Protein AF-0000000072568821 (afdb_homodimer)

pLDDT: mean 95.06, std 7.06, range [35.06, 99.0]

Radius of gyration: 23.26 Å; Cα contacts (8 Å, |Δi|>4): 1554; chains: 2; bounding box: 62×63×54 Å

Nearest PDB structures (foldseek):
  4juq-assembly1_A  TM=9.859E-01  e=2.394E-36  Pseudomonas aeruginosa PAO1
  3mr1-assembly2_B  TM=9.829E-01  e=2.114E-35  Rickettsia prowazekii
  4a6v-assembly1_A  TM=9.716E-01  e=4.612E-33  Escherichia coli BL21(DE3)
  1o0x-assembly1_A  TM=9.814E-01  e=4.312E-31  Thermotoga maritima
  6j0a-assembly1_P  TM=9.597E-01  e=1.072E-31  Escherichia coli K-12

Organism: NCBI:txid632245

Sequence (578 aa):
MSFDRNAKCWCGSGKKYKKCHLEFDEKIESHKIKGDIVPDRSIIKSPSDIEGIKKSAAVNNAVLDLVASKIKAGMSTAEIDKIVYDYTVSQGAIPAPLDFCGFPKSVCTSINDEVCHGIPDENVILKDGDIVNVDVSTILDGYYSDASRMFMIGEVSKEAEKLVTVARECMIKGIEAIKPWGYLGDIGAACGDHAHKNGYSVVRLLGGHGVGNEFHEEPFVPHVGKAGTGMLLVPGMVLTVEPMVNEGTYEVYEDADNGWTISTDDGKLSAQWEHTILITEDGVEILAYMSFDRNAKCWCGSGKKYKKCHLEFDEKIESHKIKGDIVPDRSIIKSPSDIEGIKKSAAVNNAVLDLVASKIKAGMSTAEIDKIVYDYTVSQGAIPAPLDFCGFPKSVCTSINDEVCHGIPDENVILKDGDIVNVDVSTILDGYYSDASRMFMIGEVSKEAEKLVTVARECMIKGIEAIKPWGYLGDIGAACGDHAHKNGYSVVRLLGGHGVGNEFHEEPFVPHVGKAGTGMLLVPGMVLTVEPMVNEGTYEVYEDADNGWTISTDDGKLSAQWEHTILITEDGVEILAY

Foldseek 3Di:
DPPPQQDQDPLPPRHRNVPPCVVVVVVQVVCVVVPFAADDPVQFHHPVLVVQQLVQQVLQQVLVVVCVVDDAFFDFLVVNQVSSQVSLVVVVKAQPQPCPVYQPTSWWKAKFQWQTQHHTDRPHTHHQQIKIKIKTWIGDPQWIFIWIAIDHHHDHDPLQVVQRVLQVVLLVQLQQQDAAQFALQSSLCRSQVSLVVVPKGWAFVAFKAWGINDRGHDDGRGNHGDGRHHYGHHARGKMKGKIKIWNDYNDWDADPVVRGTIGHPVSGGIYITMWIWGHHPGGIDTSHD/DPPPQQDQDPLPPRHRNVVPCVVVVVVQVVCVVVPFAADDPVQFHHPVLVVQQLVQQVLQQVLVVVCQVDDAFFDFLVVNQVSSQVSLVVSVKAQPQPCPVYQPTSWWKAKFQWQTQHHTDRPHTHHQQIKIKIKTWIGDPQWIFIWIAIDHHHDHDPLVVVQRVLQVVLLVQLQQQDAAQFALQSSLCRSQVSLVVVPKGWAFVAFKAWGINDRHHDDGRGNHGDGRHHYGHHARGKMKGKIKIWNDYNDWDADPVVRGTIGHPVSGGIYITMWIWGHHNGGIDTSHD

Structure (mmCIF, N/CA/C/O backbone):
data_AF-0000000072568821-model_v1
#
loop_
_entity.id
_entity.type
_entity.pdbx_description
1 polymer 'Methionine aminopeptidase'
#
loop_
_atom_site.group_PDB
_atom_site.id
_atom_site.type_symbol
_atom_site.label_atom_id
_atom_site.label_alt_id
_atom_site.label_comp_id
_atom_site.label_asym_id
_atom_site.label_entity_id
_atom_site.label_seq_id
_atom_site.pdbx_PDB_ins_code
_atom_site.Cartn_x
_atom_site.Cartn_y
_atom_site.Cartn_z
_atom_site.occupancy
_atom_site.B_iso_or_equiv
_atom_site.auth_seq_id
_atom_site.auth_comp_id
_atom_site.auth_asym_id
_atom_site.auth_atom_id
_atom_site.pdbx_PDB_model_num
ATOM 1 N N . MET A 1 1 ? -14.234 6.605 22.562 1 35.06 1 MET A N 1
ATOM 2 C CA . MET A 1 1 ? -15.594 6.227 22.219 1 35.06 1 MET A CA 1
ATOM 3 C C . MET A 1 1 ? -16.125 5.152 23.156 1 35.06 1 MET A C 1
ATOM 5 O O . MET A 1 1 ? -15.508 4.094 23.312 1 35.06 1 MET A O 1
ATOM 9 N N . SER A 1 2 ? -16.766 5.641 24.062 1 45.72 2 SER A N 1
ATOM 10 C CA . SER A 1 2 ? -17.453 4.781 25.016 1 45.72 2 SER A CA 1
ATOM 11 C C . SER A 1 2 ? -18.219 3.672 24.312 1 45.72 2 SER A C 1
ATOM 13 O O . SER A 1 2 ? -19.219 3.934 23.641 1 45.72 2 SER A O 1
ATOM 15 N N . PHE A 1 3 ? -17.516 2.738 23.656 1 59.88 3 PHE A N 1
ATOM 16 C CA . PHE A 1 3 ? -18.234 1.667 22.984 1 59.88 3 PHE A CA 1
ATOM 17 C C . PHE A 1 3 ? -19.156 0.94 23.969 1 59.88 3 PHE A C 1
ATOM 19 O O . PHE A 1 3 ? -18.812 0.773 25.141 1 59.88 3 PHE A O 1
ATOM 26 N N . ASP A 1 4 ? -20.453 1.034 23.672 1 77.81 4 ASP A N 1
ATOM 27 C CA . ASP A 1 4 ? -21.406 0.167 24.344 1 77.81 4 ASP A CA 1
ATOM 28 C C . ASP A 1 4 ? -20.906 -1.272 24.391 1 77.81 4 ASP A C 1
ATOM 30 O O . ASP A 1 4 ? -20.891 -1.974 23.391 1 77.81 4 ASP A O 1
ATOM 34 N N . ARG A 1 5 ? -20.359 -1.721 25.562 1 84.06 5 ARG A N 1
ATOM 35 C CA . ARG A 1 5 ? -19.734 -3.027 25.781 1 84.06 5 ARG A CA 1
ATOM 36 C C . ARG A 1 5 ? -20.703 -4.152 25.422 1 84.06 5 ARG A C 1
ATOM 38 O O . ARG A 1 5 ? -20.297 -5.285 25.172 1 84.06 5 ARG A O 1
ATOM 45 N N . ASN A 1 6 ? -22.062 -3.701 25.422 1 84.69 6 ASN A N 1
ATOM 46 C CA . ASN A 1 6 ? -23.062 -4.73 25.141 1 84.69 6 ASN A CA 1
ATOM 47 C C . ASN A 1 6 ? -23.484 -4.715 23.672 1 84.69 6 ASN A C 1
ATOM 49 O O . ASN A 1 6 ? -24.203 -5.602 23.234 1 84.69 6 ASN A O 1
ATOM 53 N N . ALA A 1 7 ? -22.922 -3.941 23.047 1 85.44 7 ALA A N 1
ATOM 54 C CA . ALA A 1 7 ? -23.219 -3.875 21.625 1 85.44 7 ALA A CA 1
ATOM 55 C C . ALA A 1 7 ? -22.469 -4.965 20.859 1 85.44 7 ALA A C 1
ATOM 57 O O . ALA A 1 7 ? -21.547 -5.59 21.391 1 85.44 7 ALA A O 1
ATOM 58 N N . LYS A 1 8 ? -23.016 -5.16 19.609 1 85.38 8 LYS A N 1
ATOM 59 C CA . LYS A 1 8 ? -22.328 -6.098 18.719 1 85.38 8 LYS A CA 1
ATOM 60 C C . LYS A 1 8 ? -20.906 -5.617 18.406 1 85.38 8 LYS A C 1
ATOM 62 O O . LYS A 1 8 ? -20.688 -4.422 18.219 1 85.38 8 LYS A O 1
ATOM 67 N N . CYS A 1 9 ? -20.031 -6.547 18.375 1 86.81 9 CYS A N 1
ATOM 68 C CA . CYS A 1 9 ? -18.641 -6.234 18.141 1 86.81 9 CYS A CA 1
ATOM 69 C C . CYS A 1 9 ? -18.422 -5.68 16.734 1 86.81 9 CYS A C 1
ATOM 71 O O . CYS A 1 9 ? -19.109 -6.078 15.797 1 86.81 9 CYS A O 1
ATOM 73 N N . TRP A 1 10 ? -17.484 -4.867 16.578 1 75.12 10 TRP A N 1
ATOM 74 C CA . TRP A 1 10 ? -17.203 -4.207 15.305 1 75.12 10 TRP A CA 1
ATOM 75 C C . TRP A 1 10 ? -16.688 -5.203 14.273 1 75.12 10 TRP A C 1
ATOM 77 O O . TRP A 1 10 ? -16.688 -4.926 13.07 1 75.12 10 TRP A O 1
ATOM 87 N N . CYS A 1 11 ? -16.297 -6.453 14.719 1 78.5 11 CYS A N 1
ATOM 88 C CA . CYS A 1 11 ? -15.641 -7.414 13.828 1 78.5 11 CYS A CA 1
ATOM 89 C C . CYS A 1 11 ? -16.672 -8.164 12.992 1 78.5 11 CYS A C 1
ATOM 91 O O . CYS A 1 11 ? -16.312 -8.922 12.094 1 78.5 11 CYS A O 1
ATOM 93 N N . GLY A 1 12 ? -17.828 -8.102 13.273 1 76.94 12 GLY A N 1
ATOM 94 C CA . GLY A 1 12 ? -18.875 -8.742 12.5 1 76.94 12 GLY A CA 1
ATOM 95 C C . GLY A 1 12 ? -19.141 -10.172 12.938 1 76.94 12 GLY A C 1
ATOM 96 O O . GLY A 1 12 ? -19.859 -10.914 12.258 1 76.94 12 GLY A O 1
ATOM 97 N N . SER A 1 13 ? -18.656 -10.617 13.969 1 79.31 13 SER A N 1
ATOM 98 C CA . SER A 1 13 ? -18.828 -11.984 14.438 1 79.31 13 SER A CA 1
ATOM 99 C C . SER A 1 13 ? -20.234 -12.211 14.977 1 79.31 13 SER A C 1
ATOM 101 O O . SER A 1 13 ? -20.672 -13.352 15.148 1 79.31 13 SER A O 1
ATOM 103 N N . GLY A 1 14 ? -20.828 -11.047 15.352 1 80.94 14 GLY A N 1
ATOM 104 C CA . GLY A 1 14 ? -22.141 -11.156 15.977 1 80.94 14 GLY A CA 1
ATOM 105 C C . GLY A 1 14 ? -22.062 -11.273 17.484 1 80.94 14 GLY A C 1
ATOM 106 O O . GLY A 1 14 ? -23.094 -11.172 18.172 1 80.94 14 GLY A O 1
ATOM 107 N N . LYS A 1 15 ? -21.016 -11.336 18.031 1 88.75 15 LYS A N 1
ATOM 108 C CA . LYS A 1 15 ? -20.844 -11.383 19.484 1 88.75 15 LYS A CA 1
ATOM 109 C C . LYS A 1 15 ? -20.859 -9.977 20.078 1 88.75 15 LYS A C 1
ATOM 111 O O . LYS A 1 15 ? -20.656 -8.992 19.375 1 88.75 15 LYS A O 1
ATOM 116 N N . LYS A 1 16 ? -21.219 -10.023 21.5 1 88.88 16 LYS A N 1
ATOM 117 C CA . LYS A 1 16 ? -21.141 -8.75 22.219 1 88.88 16 LYS A CA 1
ATOM 118 C C . LYS A 1 16 ? -19.703 -8.242 22.297 1 88.88 16 LYS A C 1
ATOM 120 O O . LYS A 1 16 ? -18.781 -9.031 22.484 1 88.88 16 LYS A O 1
ATOM 125 N N . TYR A 1 17 ? -19.531 -7.031 22.172 1 90.44 17 TYR A N 1
ATOM 126 C CA . TYR A 1 17 ? -18.219 -6.375 22.188 1 90.44 17 TYR A CA 1
ATOM 127 C C . TYR A 1 17 ? -17.422 -6.773 23.422 1 90.44 17 TYR A C 1
ATOM 129 O O . TYR A 1 17 ? -16.25 -7.121 23.312 1 90.44 17 TYR A O 1
ATOM 137 N N . LYS A 1 18 ? -18 -6.832 24.547 1 90.62 18 LYS A N 1
ATOM 138 C CA . LYS A 1 18 ? -17.328 -7.109 25.812 1 90.62 18 LYS A CA 1
ATOM 139 C C . LYS A 1 18 ? -16.797 -8.539 25.844 1 90.62 18 LYS A C 1
ATOM 141 O O . LYS A 1 18 ? -15.898 -8.852 26.625 1 90.62 18 LYS A O 1
ATOM 146 N N . LYS A 1 19 ? -17.359 -9.406 25.016 1 89.75 19 LYS A N 1
ATOM 147 C CA . LYS A 1 19 ? -16.938 -10.805 24.984 1 89.75 19 LYS A CA 1
ATOM 148 C C . LYS A 1 19 ? -16.094 -11.109 23.766 1 89.75 19 LYS A C 1
ATOM 150 O O . LYS A 1 19 ? -15.797 -12.273 23.469 1 89.75 19 LYS A O 1
ATOM 155 N N . CYS A 1 20 ? -15.836 -10.133 22.969 1 90.69 20 CYS A N 1
ATOM 156 C CA . CYS A 1 20 ? -15.125 -10.336 21.719 1 90.69 20 CYS A CA 1
ATOM 157 C C . CYS A 1 20 ? -13.883 -9.461 21.641 1 90.69 20 CYS A C 1
ATOM 159 O O . CYS A 1 20 ? -12.82 -9.836 22.141 1 90.69 20 CYS A O 1
ATOM 161 N N . HIS A 1 21 ? -14.016 -8.148 21.219 1 90.44 21 HIS A N 1
ATOM 162 C CA . HIS A 1 21 ? -12.797 -7.387 20.953 1 90.44 21 HIS A CA 1
ATOM 163 C C . HI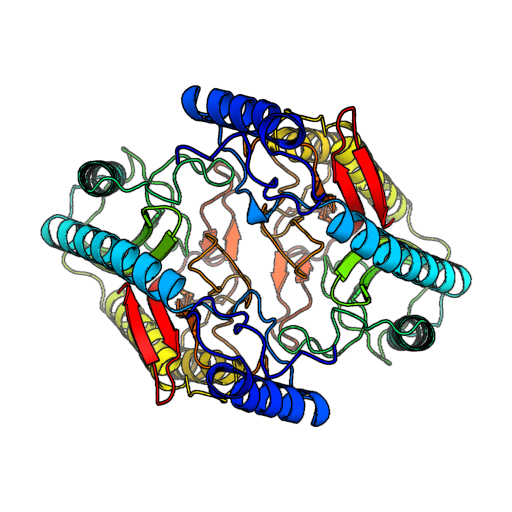S A 1 21 ? -12.562 -6.328 22.016 1 90.44 21 HIS A C 1
ATOM 165 O O . HIS A 1 21 ? -11.664 -5.496 21.891 1 90.44 21 HIS A O 1
ATOM 171 N N . LEU A 1 22 ? -13.352 -6.332 23.109 1 91.5 22 LEU A N 1
ATOM 172 C CA . LEU A 1 22 ? -13.141 -5.309 24.125 1 91.5 22 LEU A CA 1
ATOM 173 C C . LEU A 1 22 ? -11.727 -5.383 24.688 1 91.5 22 LEU A C 1
ATOM 175 O O . LEU A 1 22 ? -11.008 -4.383 24.719 1 91.5 22 LEU A O 1
ATOM 179 N N . GLU A 1 23 ? -11.367 -6.617 25.172 1 92.5 23 GLU A N 1
ATOM 180 C CA . GLU A 1 23 ? -10.031 -6.797 25.734 1 92.5 23 GLU A CA 1
ATOM 181 C C . GLU A 1 23 ? -8.953 -6.539 24.688 1 92.5 23 GLU A C 1
ATOM 183 O O . GLU A 1 23 ? -7.895 -5.988 25 1 92.5 23 GLU A O 1
ATOM 188 N N . PHE A 1 24 ? -9.234 -6.953 23.562 1 94 24 PHE A N 1
ATOM 189 C CA . PHE A 1 24 ? -8.344 -6.738 22.438 1 94 24 PHE A CA 1
ATOM 190 C C . PHE A 1 24 ? -8.109 -5.25 22.203 1 94 24 PHE A C 1
ATOM 192 O O . PHE A 1 24 ? -6.961 -4.809 22.078 1 94 24 PHE A O 1
ATOM 199 N N . ASP A 1 25 ? -9.133 -4.512 22.125 1 93.06 25 ASP A N 1
ATOM 200 C CA . ASP A 1 25 ? -9.07 -3.072 21.906 1 93.06 25 ASP A CA 1
ATOM 201 C C . ASP A 1 25 ? -8.398 -2.365 23.078 1 93.06 25 ASP A C 1
ATOM 203 O O . ASP A 1 25 ? -7.66 -1.396 22.891 1 93.06 25 ASP A O 1
ATOM 207 N N . GLU A 1 26 ? -8.641 -2.83 24.266 1 93.5 26 GLU A N 1
ATOM 208 C CA . GLU A 1 26 ? -8 -2.254 25.453 1 93.5 26 GLU A CA 1
ATOM 209 C C . GLU A 1 26 ? -6.492 -2.461 25.422 1 93.5 26 GLU A C 1
ATOM 211 O O . GLU A 1 26 ? -5.73 -1.579 25.828 1 93.5 26 GLU A O 1
ATOM 216 N N . LYS A 1 27 ? -6.125 -3.658 24.984 1 95.69 27 LYS A N 1
ATOM 217 C CA . LYS A 1 27 ? -4.695 -3.939 24.859 1 95.69 27 LYS A CA 1
ATOM 218 C C . LYS A 1 27 ? -4.043 -3.041 23.812 1 95.69 27 LYS A C 1
ATOM 220 O O . LYS A 1 27 ? -2.949 -2.518 24.031 1 95.69 27 LYS A O 1
ATOM 225 N N . ILE A 1 28 ? -4.711 -2.848 22.656 1 94.38 28 ILE A N 1
ATOM 226 C CA . ILE A 1 28 ? -4.219 -1.928 21.641 1 94.38 28 ILE A CA 1
ATOM 227 C C . ILE A 1 28 ? -4.102 -0.522 22.234 1 94.38 28 ILE A C 1
ATOM 229 O O . ILE A 1 28 ? -3.092 0.156 22.031 1 94.38 28 ILE A O 1
ATOM 233 N N . GLU A 1 29 ? -5.117 -0.138 22.953 1 92.38 29 GLU A N 1
ATOM 234 C CA . GLU A 1 29 ? -5.117 1.188 23.562 1 92.38 29 GLU A CA 1
ATOM 235 C C . GLU A 1 29 ? -3.969 1.342 24.562 1 92.38 29 GLU A C 1
ATOM 237 O O . GLU A 1 29 ? -3.369 2.414 24.656 1 92.38 29 GLU A O 1
ATOM 242 N N . SER A 1 30 ? -3.742 0.367 25.297 1 95.44 30 SER A N 1
ATOM 243 C CA . SER A 1 30 ? -2.635 0.396 26.234 1 95.44 30 SER A CA 1
ATOM 244 C C . SER A 1 30 ? -1.304 0.615 25.531 1 95.44 30 SER A C 1
ATOM 246 O O . SER A 1 30 ? -0.434 1.326 26.031 1 95.44 30 SER A O 1
ATOM 248 N N . HIS A 1 31 ? -1.071 -0.071 24.422 1 94.56 31 HIS A N 1
ATOM 249 C CA . HIS A 1 31 ? 0.125 0.136 23.625 1 94.56 31 HIS A CA 1
ATOM 250 C C . HIS A 1 31 ? 0.19 1.563 23.094 1 94.56 31 HIS A C 1
ATOM 252 O O . HIS A 1 31 ? 1.261 2.174 23.062 1 94.56 31 HIS A O 1
ATOM 258 N N . LYS A 1 32 ? -0.958 2.033 22.672 1 88.75 32 LYS A N 1
ATOM 259 C CA . LYS A 1 32 ? -1.042 3.402 22.172 1 88.75 32 LYS A CA 1
ATOM 260 C C . LYS A 1 32 ? -0.635 4.406 23.25 1 88.75 32 LYS A C 1
ATOM 262 O O . LYS A 1 32 ? 0.11 5.348 22.969 1 88.75 32 LYS A O 1
ATOM 267 N N . ILE A 1 33 ? -1.054 4.227 24.453 1 89.88 33 ILE A N 1
ATOM 268 C CA . ILE A 1 33 ? -0.766 5.117 25.578 1 89.88 33 ILE A CA 1
ATOM 269 C C . ILE A 1 33 ? 0.73 5.094 25.891 1 89.88 33 ILE A C 1
ATOM 271 O O . ILE A 1 33 ? 1.312 6.121 26.25 1 89.88 33 ILE A O 1
ATOM 275 N N . LYS A 1 34 ? 1.3 3.988 25.641 1 91.31 34 LYS A N 1
ATOM 276 C CA . LYS A 1 34 ? 2.727 3.832 25.906 1 91.31 34 LYS A CA 1
ATOM 277 C C . LYS A 1 34 ? 3.564 4.434 24.781 1 91.31 34 LYS A C 1
ATOM 279 O O . LYS A 1 34 ? 4.797 4.406 24.844 1 91.31 34 LYS A O 1
ATOM 284 N N . GLY A 1 35 ? 2.912 4.762 23.672 1 82.88 35 GLY A N 1
ATOM 285 C CA . GLY A 1 35 ? 3.627 5.457 22.625 1 82.88 35 GLY A CA 1
ATOM 286 C C . GLY A 1 35 ? 3.834 4.609 21.375 1 82.88 35 GLY A C 1
ATOM 287 O O . GLY A 1 35 ? 4.473 5.047 20.422 1 82.88 35 GLY A O 1
ATOM 288 N N . ASP A 1 36 ? 3.279 3.402 21.359 1 87.88 36 ASP A N 1
ATOM 289 C CA . ASP A 1 36 ? 3.414 2.527 20.203 1 87.88 36 ASP A CA 1
ATOM 290 C C . ASP A 1 36 ? 2.545 3.014 19.047 1 87.88 36 ASP A C 1
ATOM 292 O O . ASP A 1 36 ? 1.479 3.596 19.266 1 87.88 36 ASP A O 1
ATOM 296 N N . ILE A 1 37 ? 3.08 2.85 17.844 1 84.81 37 ILE A N 1
ATOM 297 C CA . ILE A 1 37 ? 2.236 2.971 16.656 1 84.81 37 ILE A CA 1
ATOM 298 C C . ILE A 1 37 ? 1.318 1.754 16.547 1 84.81 37 ILE A C 1
ATOM 300 O O . ILE A 1 37 ? 1.791 0.617 16.469 1 84.81 37 ILE A O 1
ATOM 304 N N . VAL A 1 38 ? 0.012 2.045 16.578 1 90.56 38 VAL A N 1
ATOM 305 C CA . VAL A 1 38 ? -0.921 0.922 16.578 1 90.56 38 VAL A CA 1
ATOM 306 C C . VAL A 1 38 ? -1.734 0.935 15.281 1 90.56 38 VAL A C 1
ATOM 308 O O . VAL A 1 38 ? -1.91 1.986 14.664 1 90.56 38 VAL A O 1
ATOM 311 N N . PRO A 1 39 ? -2.17 -0.2 14.844 1 90.25 39 PRO A N 1
ATOM 312 C CA . PRO A 1 39 ? -2.963 -0.244 13.609 1 90.25 39 PRO A CA 1
ATOM 313 C C . PRO A 1 39 ? -4.371 0.316 13.797 1 90.25 39 PRO A C 1
ATOM 315 O O . PRO A 1 39 ? -4.938 0.224 14.891 1 90.25 39 PRO A O 1
ATOM 318 N N . ASP A 1 40 ? -4.824 0.852 12.664 1 81.5 40 ASP A N 1
ATOM 319 C CA . ASP A 1 40 ? -6.242 1.196 12.617 1 81.5 40 ASP A CA 1
ATOM 320 C C . ASP A 1 40 ? -7.109 -0.058 12.555 1 81.5 40 ASP A C 1
ATOM 322 O O . ASP A 1 40 ? -6.676 -1.094 12.047 1 81.5 40 ASP A O 1
ATOM 326 N N . ARG A 1 41 ? -8.32 0.072 13.039 1 82.62 41 ARG A N 1
ATOM 327 C CA . ARG A 1 41 ? -9.242 -1.057 13.023 1 82.62 41 ARG A CA 1
ATOM 328 C C . ARG A 1 41 ? -9.492 -1.535 11.594 1 82.62 41 ARG A C 1
ATOM 330 O O . ARG A 1 41 ? -9.75 -2.719 11.367 1 82.62 41 ARG A O 1
ATOM 337 N N . SER A 1 42 ? -9.289 -0.667 10.633 1 80.88 42 SER A N 1
ATOM 338 C CA . SER A 1 42 ? -9.633 -0.963 9.25 1 80.88 42 SER A CA 1
ATOM 339 C C . SER A 1 42 ? -8.672 -1.982 8.641 1 80.88 42 SER A C 1
ATOM 341 O O . SER A 1 42 ? -8.977 -2.59 7.613 1 80.88 42 SER A O 1
ATOM 343 N N . ILE A 1 43 ? -7.512 -2.17 9.258 1 89.31 43 ILE A N 1
ATOM 344 C CA . ILE A 1 43 ? -6.57 -3.113 8.672 1 89.31 43 ILE A CA 1
ATOM 345 C C . ILE A 1 43 ? -6.52 -4.387 9.516 1 89.31 43 ILE A C 1
ATOM 347 O O . ILE A 1 43 ? -5.629 -5.223 9.336 1 89.31 43 ILE A O 1
ATOM 351 N N . ILE A 1 44 ? -7.406 -4.461 10.492 1 93.44 44 ILE A N 1
ATOM 352 C CA . ILE A 1 44 ? -7.633 -5.691 11.242 1 93.44 44 ILE A CA 1
ATOM 353 C C . ILE A 1 44 ? -8.828 -6.441 10.656 1 93.44 44 ILE A C 1
ATOM 355 O O . ILE A 1 44 ? -9.969 -5.992 10.781 1 93.44 44 ILE A O 1
ATOM 359 N N . LYS A 1 45 ? -8.547 -7.617 10.109 1 95.12 45 LYS A N 1
ATOM 360 C CA . LYS A 1 45 ? -9.539 -8.352 9.328 1 95.12 45 LYS A CA 1
ATOM 361 C C . LYS A 1 45 ? -10.555 -9.047 10.242 1 95.12 45 LYS A C 1
ATOM 363 O O . LYS A 1 45 ? -10.188 -9.578 11.289 1 95.12 45 LYS A O 1
ATOM 368 N N . SER A 1 46 ? -11.828 -9.023 9.797 1 91.5 46 SER A N 1
ATOM 369 C CA . SER A 1 46 ? -12.852 -9.828 10.445 1 91.5 46 SER A CA 1
ATOM 370 C C . SER A 1 46 ? -12.695 -11.305 10.102 1 91.5 46 SER A C 1
ATOM 372 O O . SER A 1 46 ? -11.984 -11.656 9.148 1 91.5 46 SER A O 1
ATOM 374 N N . PRO A 1 47 ? -13.359 -12.141 10.867 1 92.31 47 PRO A N 1
ATOM 375 C CA . PRO A 1 47 ? -13.328 -13.562 10.508 1 92.31 47 PRO A CA 1
ATOM 376 C C . PRO A 1 47 ? -13.828 -13.828 9.094 1 92.31 47 PRO A C 1
ATOM 378 O O . PRO A 1 47 ? -13.273 -14.672 8.391 1 92.31 47 PRO A O 1
ATOM 381 N N . SER A 1 48 ? -14.844 -13.125 8.719 1 93.12 48 SER A N 1
ATOM 382 C CA . SER A 1 48 ? -15.367 -13.289 7.367 1 93.12 48 SER A CA 1
ATOM 383 C C . SER A 1 48 ? -14.352 -12.844 6.316 1 93.12 48 SER A C 1
ATOM 385 O O . SER A 1 48 ? -14.219 -13.484 5.27 1 93.12 48 SER A O 1
ATOM 387 N N . ASP A 1 49 ? -13.68 -11.75 6.59 1 94.75 49 ASP A N 1
ATOM 388 C CA . ASP A 1 49 ? -12.617 -11.305 5.695 1 94.75 49 ASP A CA 1
ATOM 389 C C . ASP A 1 49 ? -11.547 -12.375 5.539 1 94.75 49 ASP A C 1
ATOM 391 O O . ASP A 1 49 ? -11.109 -12.672 4.426 1 94.75 49 ASP A O 1
ATOM 395 N N . ILE A 1 50 ? -11.125 -12.93 6.656 1 97.38 50 ILE A N 1
ATOM 396 C CA . ILE A 1 50 ? -10.047 -13.914 6.676 1 97.38 50 ILE A CA 1
ATOM 397 C C . ILE A 1 50 ? -10.438 -15.125 5.84 1 97.38 50 ILE A C 1
ATOM 399 O O . ILE A 1 50 ? -9.641 -15.633 5.047 1 97.38 50 ILE A O 1
ATOM 403 N N . GLU A 1 51 ? -11.688 -15.523 5.965 1 97.5 51 GLU A N 1
ATOM 404 C CA . GLU A 1 51 ? -12.164 -16.656 5.184 1 97.5 51 GLU A CA 1
ATOM 405 C C . GLU A 1 51 ? -12.141 -16.344 3.689 1 97.5 51 GLU A C 1
ATOM 407 O O . GLU A 1 51 ? -11.734 -17.188 2.885 1 97.5 51 GLU A O 1
ATOM 412 N N . GLY A 1 52 ? -12.594 -15.211 3.344 1 97.75 52 GLY A N 1
ATOM 413 C CA . GLY A 1 52 ? -12.547 -14.797 1.951 1 97.75 52 GLY A CA 1
ATOM 414 C C . GLY A 1 52 ? -11.141 -14.719 1.398 1 97.75 52 GLY A C 1
ATOM 415 O O . GLY A 1 52 ? -10.875 -15.172 0.282 1 97.75 52 GLY A O 1
ATOM 416 N N . ILE A 1 53 ? -10.227 -14.203 2.184 1 98.5 53 ILE A N 1
ATOM 417 C CA . ILE A 1 53 ? -8.828 -14.07 1.773 1 98.5 53 ILE A CA 1
ATOM 418 C C . ILE A 1 53 ? -8.203 -15.445 1.603 1 98.5 53 ILE A C 1
ATOM 420 O O . ILE A 1 53 ? -7.438 -15.68 0.662 1 98.5 53 ILE A O 1
ATOM 424 N N . LYS A 1 54 ? -8.578 -16.344 2.479 1 98.75 54 LYS A N 1
ATOM 425 C CA . LYS A 1 54 ? -8.07 -17.703 2.387 1 98.75 54 LYS A CA 1
ATOM 426 C C . LYS A 1 54 ? -8.523 -18.375 1.094 1 98.75 54 LYS A C 1
ATOM 428 O O . LYS A 1 54 ? -7.762 -19.109 0.466 1 98.75 54 LYS A O 1
ATOM 433 N N . LYS A 1 55 ? -9.711 -18.172 0.774 1 98.75 55 LYS A N 1
ATOM 434 C CA . LYS A 1 55 ? -10.211 -18.734 -0.475 1 98.75 55 LYS A CA 1
ATOM 435 C C . LYS A 1 55 ? -9.469 -18.156 -1.677 1 98.75 55 LYS A C 1
ATOM 437 O O . LYS A 1 55 ? -9.109 -18.891 -2.6 1 98.75 55 LYS A O 1
ATOM 442 N N . SER A 1 56 ? -9.297 -16.875 -1.708 1 98.69 56 SER A N 1
ATOM 443 C CA . SER A 1 56 ? -8.508 -16.234 -2.758 1 98.69 56 SER A CA 1
ATOM 444 C C . SER A 1 56 ? -7.094 -16.812 -2.811 1 98.69 56 SER A C 1
ATOM 446 O O . SER A 1 56 ? -6.574 -17.094 -3.891 1 98.69 56 SER A O 1
ATOM 448 N N . ALA A 1 57 ? -6.5 -17 -1.643 1 98.88 57 ALA A N 1
ATOM 449 C CA . ALA A 1 57 ? -5.141 -17.516 -1.53 1 98.88 57 ALA A CA 1
ATOM 450 C C . ALA A 1 57 ? -5.043 -18.922 -2.098 1 98.88 57 ALA A C 1
ATOM 452 O O . ALA A 1 57 ? -4.035 -19.281 -2.717 1 98.88 57 ALA A O 1
ATOM 453 N N . ALA A 1 58 ? -6.07 -19.672 -1.846 1 98.88 58 ALA A N 1
ATOM 454 C CA . ALA A 1 58 ? -6.078 -21.047 -2.369 1 98.88 58 ALA A CA 1
ATOM 455 C C . ALA A 1 58 ? -5.98 -21.047 -3.893 1 98.88 58 ALA A C 1
ATOM 457 O O . ALA A 1 58 ? -5.23 -21.844 -4.473 1 98.88 58 ALA A O 1
ATOM 458 N N . VAL A 1 59 ? -6.727 -20.203 -4.512 1 98.88 59 VAL A N 1
ATOM 459 C CA . VAL A 1 59 ? -6.66 -20.078 -5.965 1 98.88 59 VAL A CA 1
ATOM 460 C C . VAL A 1 59 ? -5.27 -19.609 -6.379 1 98.88 59 VAL A C 1
ATOM 462 O O . VAL A 1 59 ? -4.672 -20.156 -7.309 1 98.88 59 VAL A O 1
ATOM 465 N N . ASN A 1 60 ? -4.766 -18.562 -5.723 1 98.88 60 ASN A N 1
ATOM 466 C CA . ASN A 1 60 ? -3.445 -18.016 -6.012 1 98.88 60 ASN A CA 1
ATOM 467 C C . ASN A 1 60 ? -2.361 -19.078 -5.949 1 98.88 60 ASN A C 1
ATOM 469 O O . ASN A 1 60 ? -1.516 -19.172 -6.84 1 98.88 60 ASN A O 1
ATOM 473 N N . ASN A 1 61 ? -2.383 -19.906 -4.879 1 98.94 61 ASN A N 1
ATOM 474 C CA . ASN A 1 61 ? -1.42 -20.984 -4.703 1 98.94 61 ASN A CA 1
ATOM 475 C C . ASN A 1 61 ? -1.521 -22.016 -5.828 1 98.94 61 ASN A C 1
ATOM 477 O O . ASN A 1 61 ? -0.501 -22.484 -6.34 1 98.94 61 ASN A O 1
ATOM 481 N N . ALA A 1 62 ? -2.744 -22.344 -6.215 1 98.88 62 ALA A N 1
ATOM 482 C CA . ALA A 1 62 ? -2.953 -23.312 -7.289 1 98.88 62 ALA A CA 1
ATOM 483 C C . ALA A 1 62 ? -2.389 -22.797 -8.609 1 98.88 62 ALA A C 1
ATOM 485 O O . ALA A 1 62 ? -1.823 -23.578 -9.391 1 98.88 62 ALA A O 1
ATOM 486 N N . VAL A 1 63 ? -2.547 -21.547 -8.836 1 98.88 63 VAL A N 1
ATOM 487 C CA . VAL A 1 63 ? -2.004 -20.938 -10.047 1 98.88 63 VAL A CA 1
ATOM 488 C C . VAL A 1 63 ? -0.483 -21.078 -10.055 1 98.88 63 VAL A C 1
ATOM 490 O O . VAL A 1 63 ? 0.103 -21.469 -11.062 1 98.88 63 VAL A O 1
ATOM 493 N N . LEU A 1 64 ? 0.164 -20.719 -8.969 1 98.94 64 LEU A N 1
ATOM 494 C CA . LEU A 1 64 ? 1.619 -20.781 -8.891 1 98.94 64 LEU A CA 1
ATOM 495 C C . LEU A 1 64 ? 2.096 -22.234 -9.016 1 98.94 64 LEU A C 1
ATOM 497 O O . LEU A 1 64 ? 3.141 -22.484 -9.617 1 98.94 64 LEU A O 1
ATOM 501 N N . ASP A 1 65 ? 1.308 -23.172 -8.461 1 98.88 65 ASP A N 1
ATOM 502 C CA . ASP A 1 65 ? 1.62 -24.578 -8.641 1 98.88 65 ASP A CA 1
ATOM 503 C C . ASP A 1 65 ? 1.579 -24.969 -10.109 1 98.88 65 ASP A C 1
ATOM 505 O O . ASP A 1 65 ? 2.449 -25.703 -10.586 1 98.88 65 ASP A O 1
ATOM 509 N N . LEU A 1 66 ? 0.571 -24.547 -10.719 1 98.88 66 LEU A N 1
ATOM 510 C CA . LEU A 1 66 ? 0.434 -24.859 -12.133 1 98.88 66 LEU A CA 1
ATOM 511 C C . LEU A 1 66 ? 1.596 -24.281 -12.938 1 98.88 66 LEU A C 1
ATOM 513 O O . LEU A 1 66 ? 2.176 -24.969 -13.781 1 98.88 66 LEU A O 1
ATOM 517 N N . VAL A 1 67 ? 1.896 -23.016 -12.734 1 98.94 67 VAL A N 1
ATOM 518 C CA . VAL A 1 67 ? 3.027 -22.391 -13.414 1 98.94 67 VAL A CA 1
ATOM 519 C C . VAL A 1 67 ? 4.293 -23.203 -13.164 1 98.94 67 VAL A C 1
ATOM 521 O O . VAL A 1 67 ? 5.055 -23.484 -14.094 1 98.94 67 VAL A O 1
ATOM 524 N N . ALA A 1 68 ? 4.543 -23.594 -11.898 1 98.88 68 ALA A N 1
ATOM 525 C CA . ALA A 1 68 ? 5.727 -24.359 -11.531 1 98.88 68 ALA A CA 1
ATOM 526 C C . ALA A 1 68 ? 5.805 -25.656 -12.328 1 98.88 68 ALA A C 1
ATOM 528 O O . ALA A 1 68 ? 6.898 -26.109 -12.695 1 98.88 68 ALA A O 1
ATOM 529 N N . SER A 1 69 ? 4.68 -26.25 -12.648 1 98.75 69 SER A N 1
ATOM 530 C CA . SER A 1 69 ? 4.645 -27.531 -13.344 1 98.75 69 SER A CA 1
ATOM 531 C C . SER A 1 69 ? 4.934 -27.375 -14.828 1 98.75 69 SER A C 1
ATOM 533 O O . SER A 1 69 ? 5.242 -28.344 -15.523 1 98.75 69 SER A O 1
ATOM 535 N N . LYS A 1 70 ? 4.875 -26.172 -15.32 1 98.81 70 LYS A N 1
ATOM 536 C CA . LYS A 1 70 ? 4.93 -26 -16.766 1 98.81 70 LYS A CA 1
ATOM 537 C C . LYS A 1 70 ? 6.145 -25.188 -17.188 1 98.81 70 LYS A C 1
ATOM 539 O O . LYS A 1 70 ? 6.633 -25.312 -18.312 1 98.81 70 LYS A O 1
ATOM 544 N N . ILE A 1 71 ? 6.598 -24.25 -16.391 1 98.88 71 ILE A N 1
ATOM 545 C CA . ILE A 1 71 ? 7.578 -23.234 -16.75 1 98.88 71 ILE A CA 1
ATOM 546 C C . ILE A 1 71 ? 8.891 -23.906 -17.156 1 98.88 71 ILE A C 1
ATOM 548 O O . ILE A 1 71 ? 9.359 -24.828 -16.469 1 98.88 71 ILE A O 1
ATOM 552 N N . LYS A 1 72 ? 9.461 -23.531 -18.266 1 98.62 72 LYS A N 1
ATOM 553 C CA . LYS A 1 72 ? 10.68 -24.125 -18.781 1 98.62 72 LYS A CA 1
ATOM 554 C C . LYS A 1 72 ? 11.336 -23.234 -19.828 1 98.62 72 LYS A C 1
ATOM 556 O O . LYS A 1 72 ? 10.719 -22.266 -20.297 1 98.62 72 LYS A O 1
ATOM 561 N N . ALA A 1 73 ? 12.594 -23.609 -20.109 1 98.69 73 ALA A N 1
ATOM 562 C CA . ALA A 1 73 ? 13.281 -22.906 -21.188 1 98.69 73 ALA A CA 1
ATOM 563 C C . ALA A 1 73 ? 12.484 -22.984 -22.484 1 98.69 73 ALA A C 1
ATOM 565 O O . ALA A 1 73 ? 11.891 -24.016 -22.797 1 98.69 73 ALA A O 1
ATOM 566 N N . GLY A 1 74 ? 12.508 -21.891 -23.297 1 98.75 74 GLY A N 1
ATOM 567 C CA . GLY A 1 74 ? 11.82 -21.844 -24.578 1 98.75 74 GLY A CA 1
ATOM 568 C C . GLY A 1 74 ? 10.438 -21.219 -24.484 1 98.75 74 GLY A C 1
ATOM 569 O O . GLY A 1 74 ? 9.867 -20.797 -25.5 1 98.75 74 GLY A O 1
ATOM 570 N N . MET A 1 75 ? 9.945 -21.109 -23.297 1 98.69 75 MET A N 1
ATOM 571 C CA . MET A 1 75 ? 8.656 -20.469 -23.078 1 98.69 75 MET A CA 1
ATOM 572 C C . MET A 1 75 ? 8.789 -18.953 -23.109 1 98.69 75 MET A C 1
ATOM 574 O O . MET A 1 75 ? 9.742 -18.406 -22.562 1 98.69 75 MET A O 1
ATOM 578 N N . SER A 1 76 ? 7.801 -18.312 -23.734 1 98.81 76 SER A N 1
ATOM 579 C CA . SER A 1 76 ? 7.719 -16.859 -23.578 1 98.81 76 SER A CA 1
ATOM 580 C C . SER A 1 76 ? 7.062 -16.484 -22.25 1 98.81 76 SER A C 1
ATOM 582 O O . SER A 1 76 ? 6.273 -17.266 -21.703 1 98.81 76 SER A O 1
ATOM 584 N N . THR A 1 77 ? 7.375 -15.352 -21.734 1 98.88 77 THR A N 1
ATOM 585 C CA . THR A 1 77 ? 6.715 -14.914 -20.516 1 98.88 77 THR A CA 1
ATOM 586 C C . THR A 1 77 ? 5.234 -14.641 -20.75 1 98.88 77 THR A C 1
ATOM 588 O O . THR A 1 77 ? 4.426 -14.688 -19.828 1 98.88 77 THR A O 1
ATOM 591 N N . ALA A 1 78 ? 4.824 -14.375 -22.016 1 98.81 78 ALA A N 1
ATOM 592 C CA . ALA A 1 78 ? 3.41 -14.242 -22.359 1 98.81 78 ALA A CA 1
ATOM 593 C C . ALA A 1 78 ? 2.674 -15.562 -22.172 1 98.81 78 ALA A C 1
ATOM 595 O O . ALA A 1 78 ? 1.493 -15.578 -21.828 1 98.81 78 ALA A O 1
ATOM 596 N N . GLU A 1 79 ? 3.357 -16.641 -22.453 1 98.88 79 GLU A N 1
ATOM 597 C CA . GLU A 1 79 ? 2.746 -17.953 -22.219 1 98.88 79 GLU A CA 1
ATOM 598 C C . GLU A 1 79 ? 2.451 -18.156 -20.734 1 98.88 79 GLU A C 1
ATOM 600 O O . GLU A 1 79 ? 1.437 -18.75 -20.375 1 98.88 79 GLU A O 1
ATOM 605 N N . ILE A 1 80 ? 3.348 -17.688 -19.844 1 98.94 80 ILE A N 1
ATOM 606 C CA . ILE A 1 80 ? 3.096 -17.734 -18.406 1 98.94 80 ILE A CA 1
ATOM 607 C C . ILE A 1 80 ? 1.852 -16.906 -18.078 1 98.94 80 ILE A C 1
ATOM 609 O O . ILE A 1 80 ? 0.991 -17.359 -17.312 1 98.94 80 ILE A O 1
ATOM 613 N N . ASP A 1 81 ? 1.773 -15.742 -18.656 1 98.88 81 ASP A N 1
ATOM 614 C CA . ASP A 1 81 ? 0.617 -14.875 -18.453 1 98.88 81 ASP A CA 1
ATOM 615 C C . ASP A 1 81 ? -0.678 -15.586 -18.844 1 98.88 81 ASP A C 1
ATOM 617 O O . ASP A 1 81 ? -1.674 -15.5 -18.109 1 98.88 81 ASP A O 1
ATOM 621 N N . LYS A 1 82 ? -0.634 -16.312 -19.969 1 98.81 82 LYS A N 1
ATOM 622 C CA . LYS A 1 82 ? -1.812 -17.031 -20.438 1 98.81 82 LYS A CA 1
ATOM 623 C C . LYS A 1 82 ? -2.205 -18.141 -19.453 1 98.81 82 LYS A C 1
ATOM 625 O O . LYS A 1 82 ? -3.389 -18.312 -19.156 1 98.81 82 LYS A O 1
ATOM 630 N N . ILE A 1 83 ? -1.261 -18.844 -18.969 1 98.81 83 ILE A N 1
ATOM 631 C CA . ILE A 1 83 ? -1.509 -19.891 -17.984 1 98.81 83 ILE A CA 1
ATOM 632 C C . ILE A 1 83 ? -2.186 -19.297 -16.75 1 98.81 83 ILE A C 1
ATOM 634 O O . ILE A 1 83 ? -3.199 -19.812 -16.281 1 98.81 83 ILE A O 1
ATOM 638 N N . VAL A 1 84 ? -1.637 -18.203 -16.266 1 98.88 84 VAL A N 1
ATOM 639 C CA . VAL A 1 84 ? -2.146 -17.562 -15.055 1 98.88 84 VAL A CA 1
ATOM 640 C C . VAL A 1 84 ? -3.564 -17.047 -15.305 1 98.88 84 VAL A C 1
ATOM 642 O O . VAL A 1 84 ? -4.469 -17.297 -14.5 1 98.88 84 VAL A O 1
ATOM 645 N N . TYR A 1 85 ? -3.785 -16.375 -16.422 1 98.69 85 TYR A N 1
ATOM 646 C CA . TYR A 1 85 ? -5.098 -15.828 -16.75 1 98.69 85 TYR A CA 1
ATOM 647 C C . TYR A 1 85 ? -6.137 -16.938 -16.844 1 98.69 85 TYR A C 1
ATOM 649 O O . TYR A 1 85 ? -7.168 -16.891 -16.172 1 98.69 85 TYR A O 1
ATOM 657 N N . ASP A 1 86 ? -5.836 -17.969 -17.688 1 98.69 86 ASP A N 1
ATOM 658 C CA . ASP A 1 86 ? -6.797 -19.031 -17.953 1 98.69 86 ASP A CA 1
ATOM 659 C C . ASP A 1 86 ? -7.199 -19.75 -16.672 1 98.69 86 ASP A C 1
ATOM 661 O O . ASP A 1 86 ? -8.391 -19.969 -16.422 1 98.69 86 ASP A O 1
ATOM 665 N N . TYR A 1 87 ? -6.262 -20.031 -15.883 1 98.75 87 TYR A N 1
ATOM 666 C CA . TYR A 1 87 ? -6.57 -20.781 -14.672 1 98.75 87 TYR A CA 1
ATOM 667 C C . TYR A 1 87 ? -7.355 -19.922 -13.688 1 98.75 87 TYR A C 1
ATOM 669 O O . TYR A 1 87 ? -8.359 -20.359 -13.125 1 98.75 87 TYR A O 1
ATOM 677 N N . THR A 1 88 ? -6.844 -18.734 -13.414 1 98.69 88 THR A N 1
ATOM 678 C CA . THR A 1 88 ? -7.5 -17.844 -12.461 1 98.69 88 THR A CA 1
ATOM 679 C C . THR A 1 88 ? -8.969 -17.641 -12.836 1 98.69 88 THR A C 1
ATOM 681 O O . THR A 1 88 ? -9.852 -17.781 -11.992 1 98.69 88 THR A O 1
ATOM 684 N N . VAL A 1 89 ? -9.227 -17.375 -14.109 1 97.56 89 VAL A N 1
ATOM 685 C CA . VAL A 1 89 ? -10.578 -17.125 -14.594 1 97.56 89 VAL A CA 1
ATOM 686 C C . VAL A 1 89 ? -11.414 -18.391 -14.492 1 97.56 89 VAL A C 1
ATOM 688 O O . VAL A 1 89 ? -12.594 -18.344 -14.148 1 97.56 89 VAL A O 1
ATOM 691 N N . SER A 1 90 ? -10.844 -19.547 -14.789 1 98.44 90 SER A N 1
ATOM 692 C CA . SER A 1 90 ? -11.555 -20.812 -14.719 1 98.44 90 SER A CA 1
ATOM 693 C C . SER A 1 90 ? -12.047 -21.094 -13.297 1 98.44 90 SER A C 1
ATOM 695 O O . SER A 1 90 ? -12.992 -21.859 -13.102 1 98.44 90 SER A O 1
ATOM 697 N N . GLN A 1 91 ? -11.43 -20.469 -12.305 1 98.19 91 GLN A N 1
ATOM 698 C CA . GLN A 1 91 ? -11.805 -20.641 -10.906 1 98.19 91 GLN A CA 1
ATOM 699 C C . GLN A 1 91 ? -12.82 -19.594 -10.469 1 98.19 91 GLN A C 1
ATOM 701 O O . GLN A 1 91 ? -13.156 -19.5 -9.289 1 98.19 91 GLN A O 1
ATOM 706 N N . GLY A 1 92 ? -13.195 -18.781 -11.383 1 97 92 GLY A N 1
ATOM 707 C CA . GLY A 1 92 ? -14.125 -17.703 -11.055 1 97 92 GLY A CA 1
ATOM 708 C C . GLY A 1 92 ? -13.461 -16.5 -10.414 1 97 92 GLY A C 1
ATOM 709 O O . GLY A 1 92 ? -14.125 -15.664 -9.812 1 97 92 GLY A O 1
ATOM 710 N N . ALA A 1 93 ? -12.164 -16.484 -10.477 1 97.69 93 ALA A N 1
ATOM 711 C CA . ALA A 1 93 ? -11.391 -15.398 -9.883 1 97.69 93 ALA A CA 1
ATOM 712 C C . ALA A 1 93 ? -10.898 -14.43 -10.961 1 97.69 93 ALA A C 1
ATOM 714 O O . ALA A 1 93 ? -11.133 -14.648 -12.148 1 97.69 93 ALA A O 1
ATOM 715 N N . ILE A 1 94 ? -10.297 -13.336 -10.555 1 94.56 94 ILE A N 1
ATOM 716 C CA . ILE A 1 94 ? -9.773 -12.289 -11.43 1 94.56 94 ILE A CA 1
ATOM 717 C C . ILE A 1 94 ? -8.289 -12.078 -11.148 1 94.56 94 ILE A C 1
ATOM 719 O O . ILE A 1 94 ? -7.875 -12 -9.984 1 94.56 94 ILE A O 1
ATOM 723 N N . PRO A 1 95 ? -7.473 -12.055 -12.211 1 97.56 95 PRO A N 1
ATOM 724 C CA . PRO A 1 95 ? -6.094 -11.625 -11.961 1 97.56 95 PRO A CA 1
ATOM 725 C C . PRO A 1 95 ? -5.996 -10.164 -11.516 1 97.56 95 PRO A C 1
ATOM 727 O O . PRO A 1 95 ? -6.359 -9.266 -12.281 1 97.56 95 PRO A O 1
ATOM 730 N N . ALA A 1 96 ? -5.434 -9.914 -10.406 1 95.31 96 ALA A N 1
ATOM 731 C CA . ALA A 1 96 ? -5.473 -8.586 -9.789 1 95.31 96 ALA A CA 1
ATOM 732 C C . ALA A 1 96 ? -4.641 -7.586 -10.586 1 95.31 96 ALA A C 1
ATOM 734 O O . ALA A 1 96 ? -5.016 -6.414 -10.695 1 95.31 96 ALA A O 1
ATOM 735 N N . PRO A 1 97 ? -3.441 -7.988 -11.195 1 95.25 97 PRO A N 1
ATOM 736 C CA . PRO A 1 97 ? -2.607 -7.008 -11.891 1 95.25 97 PRO A CA 1
ATOM 737 C C . PRO A 1 97 ? -3.254 -6.488 -13.172 1 95.25 97 PRO A C 1
ATOM 739 O O . PRO A 1 97 ? -2.957 -5.371 -13.609 1 95.25 97 PRO A O 1
ATOM 742 N N . LEU A 1 98 ? -4.098 -7.332 -13.727 1 91.88 98 LEU A N 1
ATOM 743 C CA . LEU A 1 98 ? -4.652 -6.969 -15.023 1 91.88 98 LEU A CA 1
ATOM 744 C C . LEU A 1 98 ? -5.438 -5.664 -14.938 1 91.88 98 LEU A C 1
ATOM 746 O O . LEU A 1 98 ? -6.426 -5.578 -14.195 1 91.88 98 LEU A O 1
ATOM 750 N N . ASP A 1 99 ? -4.914 -4.652 -15.625 1 80.88 99 ASP A N 1
ATOM 751 C CA . ASP A 1 99 ? -5.492 -3.318 -15.766 1 80.88 99 ASP A CA 1
ATOM 752 C C . ASP A 1 99 ? -5.359 -2.525 -14.461 1 80.88 99 ASP A C 1
ATOM 754 O O . ASP A 1 99 ? -5.938 -1.443 -14.328 1 80.88 99 ASP A O 1
ATOM 758 N N . PHE A 1 100 ? -4.711 -3.088 -13.414 1 84.56 100 PHE A N 1
ATOM 759 C CA . PHE A 1 100 ? -4.41 -2.328 -12.203 1 84.56 100 PHE A CA 1
ATOM 760 C C . PHE A 1 100 ? -3.521 -1.133 -12.531 1 84.56 100 PHE A C 1
ATOM 762 O O . PHE A 1 100 ? -2.328 -1.292 -12.797 1 84.56 100 PHE A O 1
ATOM 769 N N . CYS A 1 101 ? -4.094 0.096 -12.477 1 77.44 101 CYS A N 1
ATOM 770 C CA . CYS A 1 101 ? -3.396 1.327 -12.828 1 77.44 101 CYS A CA 1
ATOM 771 C C . CYS A 1 101 ? -2.787 1.229 -14.219 1 77.44 101 CYS A C 1
ATOM 773 O O . CYS A 1 101 ? -1.693 1.743 -14.461 1 77.44 101 CYS A O 1
ATOM 775 N N . GLY A 1 102 ? -3.375 0.392 -15.102 1 78.06 102 GLY A N 1
ATOM 776 C CA . GLY A 1 102 ? -2.975 0.331 -16.5 1 78.06 102 GLY A CA 1
ATOM 777 C C . GLY A 1 102 ? -2.018 -0.808 -16.797 1 78.06 102 GLY A C 1
ATOM 778 O O . GLY A 1 102 ? -1.58 -0.977 -17.938 1 78.06 102 GLY A O 1
ATOM 779 N N . PHE A 1 103 ? -1.577 -1.538 -15.766 1 90.31 103 PHE A N 1
ATOM 780 C CA . PHE A 1 103 ? -0.74 -2.699 -16.047 1 90.31 103 PHE A CA 1
ATOM 781 C C . PHE A 1 103 ? -1.433 -3.645 -17.016 1 90.31 103 PHE A C 1
ATOM 783 O O . PHE A 1 103 ? -2.568 -4.062 -16.781 1 90.31 103 PHE A O 1
ATOM 790 N N . PRO A 1 104 ? -0.788 -4.09 -18.031 1 92.19 104 PRO A N 1
ATOM 791 C CA . PRO A 1 104 ? -1.523 -4.637 -19.172 1 92.19 104 PRO A CA 1
ATOM 792 C C . PRO A 1 104 ? -1.646 -6.156 -19.109 1 92.19 104 PRO A C 1
ATOM 794 O O . PRO A 1 104 ? -2.17 -6.77 -20.047 1 92.19 104 PRO A O 1
ATOM 797 N N . LYS A 1 105 ? -1.142 -6.863 -18.047 1 97.19 105 LYS A N 1
ATOM 798 C CA . LYS A 1 105 ? -1.101 -8.32 -18.047 1 97.19 105 LYS A CA 1
ATOM 799 C C . LYS A 1 105 ? -1.596 -8.875 -16.703 1 97.19 105 LYS A C 1
ATOM 801 O O . LYS A 1 105 ? -1.955 -8.109 -15.805 1 97.19 105 LYS A O 1
ATOM 806 N N . SER A 1 106 ? -1.748 -10.156 -16.672 1 98 106 SER A N 1
ATOM 807 C CA . SER A 1 106 ? -2.406 -10.836 -15.555 1 98 106 SER A CA 1
ATOM 808 C C . SER A 1 106 ? -1.408 -11.195 -14.461 1 98 106 SER A C 1
ATOM 810 O O . SER A 1 106 ? -1.802 -11.539 -13.344 1 98 106 SER A O 1
ATOM 812 N N . VAL A 1 107 ? -0.165 -11.109 -14.797 1 98.81 107 VAL A N 1
ATOM 813 C CA . VAL A 1 107 ? 0.886 -11.523 -13.875 1 98.81 107 VAL A CA 1
ATOM 814 C C . VAL A 1 107 ? 2.15 -10.711 -14.125 1 98.81 107 VAL A C 1
ATOM 816 O O . VAL A 1 107 ? 2.344 -10.172 -15.219 1 98.81 107 VAL A O 1
ATOM 819 N N . CYS A 1 108 ? 2.951 -10.5 -13.125 1 98.81 108 CYS A N 1
ATOM 820 C CA . CYS A 1 108 ? 4.277 -9.922 -13.32 1 98.81 108 CYS A CA 1
ATOM 821 C C . CYS A 1 108 ? 5.328 -11.008 -13.477 1 98.81 108 CYS A C 1
ATOM 823 O O . CYS A 1 108 ? 5.34 -11.984 -12.727 1 98.81 108 CYS A O 1
ATOM 825 N N . THR A 1 109 ? 6.156 -10.906 -14.469 1 98.94 109 THR A N 1
ATOM 826 C CA . THR A 1 109 ? 7.297 -11.797 -14.672 1 98.94 109 THR A CA 1
ATOM 827 C C . THR A 1 109 ? 8.594 -11 -14.719 1 98.94 109 THR A C 1
ATOM 829 O O . THR A 1 109 ? 8.836 -10.25 -15.664 1 98.94 109 THR A O 1
ATOM 832 N N . SER A 1 110 ? 9.438 -11.117 -13.75 1 98.94 110 SER A N 1
ATOM 833 C CA . SER A 1 110 ? 10.664 -10.344 -13.633 1 98.94 110 SER A CA 1
ATOM 834 C C . SER A 1 110 ? 11.891 -11.234 -13.781 1 98.94 110 SER A C 1
ATOM 836 O O . SER A 1 110 ? 12.18 -12.062 -12.914 1 98.94 110 SER A O 1
ATOM 838 N N . ILE A 1 111 ? 12.68 -11.039 -14.836 1 98.88 111 ILE A N 1
ATOM 839 C CA . ILE A 1 111 ? 13.773 -11.922 -15.219 1 98.88 111 ILE A CA 1
ATOM 840 C C . ILE A 1 111 ? 15.109 -11.266 -14.883 1 98.88 111 ILE A C 1
ATOM 842 O O . ILE A 1 111 ? 15.328 -10.094 -15.195 1 98.88 111 ILE A O 1
ATOM 846 N N . ASN A 1 112 ? 15.992 -11.953 -14.227 1 98.81 112 ASN A N 1
ATOM 847 C CA . ASN A 1 112 ? 17.391 -11.602 -14.023 1 98.81 112 ASN A CA 1
ATOM 848 C C . ASN A 1 112 ? 17.531 -10.273 -13.281 1 98.81 112 ASN A C 1
ATOM 850 O O . ASN A 1 112 ? 17.375 -10.219 -12.062 1 98.81 112 ASN A O 1
ATOM 854 N N . ASP A 1 113 ? 17.766 -9.172 -14 1 98.81 113 ASP A N 1
ATOM 855 C CA . ASP A 1 113 ? 18.016 -7.914 -13.312 1 98.81 113 ASP A CA 1
ATOM 856 C C . ASP A 1 113 ? 16.719 -7.148 -13.078 1 98.81 113 ASP A C 1
ATOM 858 O O . ASP A 1 113 ? 16.734 -6.07 -12.477 1 98.81 113 ASP A O 1
ATOM 862 N N . GLU A 1 114 ? 15.594 -7.684 -13.531 1 98.81 114 GLU A N 1
ATOM 863 C CA . GLU A 1 114 ? 14.297 -7.113 -13.195 1 98.81 114 GLU A CA 1
ATOM 864 C C . GLU A 1 114 ? 13.906 -7.438 -11.758 1 98.81 114 GLU A C 1
ATOM 866 O O . GLU A 1 114 ? 13.852 -8.609 -11.375 1 98.81 114 GLU A O 1
ATOM 871 N N . VAL A 1 115 ? 13.617 -6.41 -10.969 1 98.75 115 VAL A N 1
ATOM 872 C CA . VAL A 1 115 ? 13.32 -6.535 -9.547 1 98.75 115 VAL A CA 1
ATOM 873 C C . VAL A 1 115 ? 11.867 -6.949 -9.352 1 98.75 115 VAL A C 1
ATOM 875 O O . VAL A 1 115 ? 11.57 -7.895 -8.617 1 98.75 115 VAL A O 1
ATOM 878 N N . CYS A 1 116 ? 10.953 -6.195 -9.992 1 98.31 116 CYS A N 1
ATOM 879 C CA . CYS A 1 116 ? 9.531 -6.492 -9.922 1 98.31 116 CYS A CA 1
ATOM 880 C C . CYS A 1 116 ? 8.766 -5.812 -11.047 1 98.31 116 CYS A C 1
ATOM 882 O O . CYS A 1 116 ? 9.367 -5.129 -11.883 1 98.31 116 CYS A O 1
ATOM 884 N N . HIS A 1 117 ? 7.586 -6.211 -11.281 1 97.81 117 HIS A N 1
ATOM 885 C CA . HIS A 1 117 ? 6.594 -5.609 -12.164 1 97.81 117 HIS A CA 1
ATOM 886 C C . HIS A 1 117 ? 6.98 -5.781 -13.625 1 97.81 117 HIS A C 1
ATOM 888 O O . HIS A 1 117 ? 6.664 -4.934 -14.461 1 97.81 117 HIS A O 1
ATOM 894 N N . GLY A 1 118 ? 7.809 -6.828 -13.938 1 98.69 118 GLY A N 1
ATOM 895 C CA . GLY A 1 118 ? 8.039 -7.156 -15.336 1 98.69 118 GLY A CA 1
ATOM 896 C C . GLY A 1 118 ? 6.766 -7.492 -16.094 1 98.69 118 GLY A C 1
ATOM 897 O O . GLY A 1 118 ? 5.895 -8.188 -15.57 1 98.69 118 GLY A O 1
ATOM 898 N N . ILE A 1 119 ? 6.652 -7 -17.312 1 98.38 119 ILE A N 1
ATOM 899 C CA . ILE A 1 119 ? 5.457 -7.223 -18.109 1 98.38 119 ILE A CA 1
ATOM 900 C C . ILE A 1 119 ? 5.676 -8.422 -19.031 1 98.38 119 ILE A C 1
ATOM 902 O O . ILE A 1 119 ? 6.59 -8.414 -19.859 1 98.38 119 ILE A O 1
ATOM 906 N N . PRO A 1 120 ? 4.828 -9.43 -18.875 1 98.81 120 PRO A N 1
ATOM 907 C CA . PRO A 1 120 ? 4.926 -10.562 -19.812 1 98.81 120 PRO A CA 1
ATOM 908 C C . PRO A 1 120 ? 4.902 -10.125 -21.266 1 98.81 120 PRO A C 1
ATOM 910 O O . PRO A 1 120 ? 4.172 -9.203 -21.641 1 98.81 120 PRO A O 1
ATOM 913 N N . ASP A 1 121 ? 5.652 -10.828 -22.031 1 98.56 121 ASP A N 1
ATOM 914 C CA . ASP A 1 121 ? 5.859 -10.445 -23.438 1 98.56 121 ASP A CA 1
ATOM 915 C C . ASP A 1 121 ? 6.125 -11.664 -24.312 1 98.56 121 ASP A C 1
ATOM 917 O O . ASP A 1 121 ? 6.855 -12.57 -23.906 1 98.56 121 ASP A O 1
ATOM 921 N N . GLU A 1 122 ? 5.578 -11.68 -25.562 1 98.5 122 GLU A N 1
ATOM 922 C CA . GLU A 1 122 ? 5.719 -12.805 -26.484 1 98.5 122 GLU A CA 1
ATOM 923 C C . GLU A 1 122 ? 7.164 -12.953 -26.953 1 98.5 122 GLU A C 1
ATOM 925 O O . GLU A 1 122 ? 7.594 -14.055 -27.297 1 98.5 122 GLU A O 1
ATOM 930 N N . ASN A 1 123 ? 7.93 -11.875 -26.875 1 98.31 123 ASN A N 1
ATOM 931 C CA . ASN A 1 123 ? 9.289 -11.883 -27.406 1 98.31 123 ASN A CA 1
ATOM 932 C C . ASN A 1 123 ? 10.32 -12.133 -26.312 1 98.31 123 ASN A C 1
ATOM 934 O O . ASN A 1 123 ? 11.516 -12.234 -26.594 1 98.31 123 ASN A O 1
ATOM 938 N N . VAL A 1 124 ? 9.906 -12.086 -25.125 1 98.5 124 VAL A N 1
ATOM 939 C CA . VAL A 1 124 ? 10.805 -12.422 -24.031 1 98.5 124 VAL A CA 1
ATOM 940 C C . VAL A 1 124 ? 10.711 -13.922 -23.719 1 98.5 124 VAL A C 1
ATOM 942 O O . VAL A 1 124 ? 9.766 -14.375 -23.078 1 98.5 124 VAL A O 1
ATOM 945 N N . ILE A 1 125 ? 11.758 -14.602 -24.234 1 98.81 125 ILE A N 1
ATOM 946 C CA . ILE A 1 125 ? 11.789 -16.062 -24.156 1 98.81 125 ILE A CA 1
ATOM 947 C C . ILE A 1 125 ? 12.727 -16.5 -23.047 1 98.81 125 ILE A C 1
ATOM 949 O O . ILE A 1 125 ? 13.875 -16.062 -22.969 1 98.81 125 ILE A O 1
ATOM 953 N N . LEU A 1 126 ? 12.18 -17.312 -22.094 1 98.88 126 LEU A N 1
ATOM 954 C CA . LEU A 1 126 ? 13.016 -17.875 -21.047 1 98.88 126 LEU A CA 1
ATOM 955 C C . LEU A 1 126 ? 14.109 -18.766 -21.625 1 98.88 126 LEU A C 1
ATOM 957 O O . LEU A 1 126 ? 13.852 -19.578 -22.516 1 98.88 126 LEU A O 1
ATOM 961 N N . LYS A 1 127 ? 15.312 -18.578 -21.125 1 98.69 127 LYS A N 1
ATOM 962 C CA . LYS A 1 127 ? 16.469 -19.344 -21.578 1 98.69 127 LYS A CA 1
ATOM 963 C C . LYS A 1 127 ? 17.109 -20.094 -20.422 1 98.69 127 LYS A C 1
ATOM 965 O O . LYS A 1 127 ? 16.953 -19.719 -19.25 1 98.69 127 LYS A O 1
ATOM 970 N N . ASP A 1 128 ? 17.812 -21.172 -20.828 1 98.5 128 ASP A N 1
ATOM 971 C CA . ASP A 1 128 ? 18.641 -21.859 -19.828 1 98.5 128 ASP A CA 1
ATOM 972 C C . ASP A 1 128 ? 19.594 -20.875 -19.141 1 98.5 128 ASP A C 1
ATOM 974 O O . ASP A 1 128 ? 20.25 -20.078 -19.812 1 98.5 128 ASP A O 1
ATOM 978 N N . GLY A 1 129 ? 19.594 -20.859 -17.797 1 98.75 129 GLY A N 1
ATOM 979 C CA . GLY A 1 129 ? 20.453 -19.969 -17.047 1 98.75 129 GLY A CA 1
ATOM 980 C C . GLY A 1 129 ? 19.719 -18.766 -16.469 1 98.75 129 GLY A C 1
ATOM 981 O O . GLY A 1 129 ? 20.234 -18.078 -15.594 1 98.75 129 GLY A O 1
ATOM 982 N N . ASP A 1 130 ? 18.453 -18.547 -16.922 1 98.88 130 ASP A N 1
ATOM 983 C CA . ASP A 1 130 ? 17.656 -17.438 -16.406 1 98.88 130 ASP A CA 1
ATOM 984 C C . ASP A 1 130 ? 17.094 -17.766 -15.031 1 98.88 130 ASP A C 1
ATOM 986 O O . ASP A 1 130 ? 16.797 -18.922 -14.727 1 98.88 130 ASP A O 1
ATOM 990 N N . ILE A 1 131 ? 17.016 -16.766 -14.18 1 98.94 131 ILE A N 1
ATOM 991 C CA . ILE A 1 131 ? 16.141 -16.812 -13.016 1 98.94 131 ILE A CA 1
ATOM 992 C C . ILE A 1 131 ? 14.961 -15.867 -13.234 1 98.94 131 ILE A C 1
ATOM 994 O O . ILE A 1 131 ? 15.109 -14.797 -13.828 1 98.94 131 ILE A O 1
ATOM 998 N N . VAL A 1 132 ? 13.734 -16.281 -12.836 1 98.94 132 VAL A N 1
ATOM 999 C CA . VAL A 1 132 ? 12.555 -15.469 -13.109 1 98.94 132 VAL A CA 1
ATOM 1000 C C . VAL A 1 132 ? 11.602 -15.523 -11.922 1 98.94 132 VAL A C 1
ATOM 1002 O O . VAL A 1 132 ? 11.352 -16.594 -11.359 1 98.94 132 VAL A O 1
ATOM 1005 N N . ASN A 1 133 ? 11.188 -14.352 -11.461 1 98.94 133 ASN A N 1
ATOM 1006 C CA . ASN A 1 133 ? 10.109 -14.234 -10.484 1 98.94 133 ASN A CA 1
ATOM 1007 C C . ASN A 1 133 ? 8.742 -14.195 -11.164 1 98.94 133 ASN A C 1
ATOM 1009 O O . ASN A 1 133 ? 8.555 -13.477 -12.148 1 98.94 133 ASN A O 1
ATOM 1013 N N . VAL A 1 134 ? 7.859 -15.008 -10.758 1 98.94 134 VAL A N 1
ATOM 1014 C CA . VAL A 1 134 ? 6.457 -14.977 -11.164 1 98.94 134 VAL A CA 1
ATOM 1015 C C . VAL A 1 134 ? 5.582 -14.562 -9.984 1 98.94 134 VAL A C 1
ATOM 1017 O O . VAL A 1 134 ? 5.449 -15.305 -9.008 1 98.94 134 VAL A O 1
ATOM 1020 N N . ASP A 1 135 ? 5.027 -13.391 -10.094 1 98.94 135 ASP A N 1
ATOM 1021 C CA . ASP A 1 135 ? 4.281 -12.75 -9.016 1 98.94 135 ASP A CA 1
ATOM 1022 C C . ASP A 1 135 ? 2.787 -12.711 -9.328 1 98.94 135 ASP A C 1
ATOM 1024 O O . ASP A 1 135 ? 2.348 -11.906 -10.156 1 98.94 135 ASP A O 1
ATOM 1028 N N . VAL A 1 136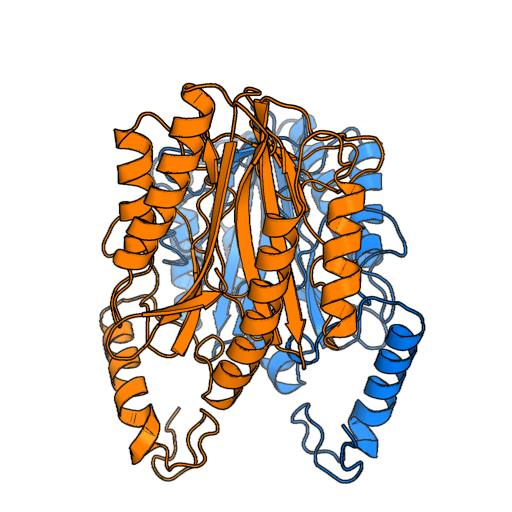 ? 2.012 -13.555 -8.672 1 98.94 136 VAL A N 1
ATOM 1029 C CA . VAL A 1 136 ? 0.587 -13.742 -8.922 1 98.94 136 VAL A CA 1
ATOM 1030 C C . VAL A 1 136 ? -0.229 -13.102 -7.805 1 98.94 136 VAL A C 1
ATOM 1032 O O . VAL A 1 136 ? 0.082 -13.273 -6.625 1 98.94 136 VAL A O 1
ATOM 1035 N N . SER A 1 137 ? -1.169 -12.367 -8.133 1 98.75 137 SER A N 1
ATOM 1036 C CA . SER A 1 137 ? -2.182 -11.828 -7.23 1 98.75 137 SER A CA 1
ATOM 1037 C C . SER A 1 137 ? -3.588 -12.109 -7.75 1 98.75 137 SER A C 1
ATOM 1039 O O . SER A 1 137 ? -3.85 -11.984 -8.945 1 98.75 137 SER A O 1
ATOM 1041 N N . THR A 1 138 ? -4.465 -12.461 -6.848 1 98.56 138 THR A N 1
ATOM 1042 C CA . THR A 1 138 ? -5.785 -12.969 -7.215 1 98.56 138 THR A CA 1
ATOM 1043 C C . THR A 1 138 ? -6.879 -12.219 -6.457 1 98.56 138 THR A C 1
ATOM 1045 O O . THR A 1 138 ? -6.742 -11.953 -5.266 1 98.56 138 THR A O 1
ATOM 1048 N N . ILE A 1 139 ? -7.949 -11.891 -7.133 1 95.44 139 ILE A N 1
ATOM 1049 C CA . ILE A 1 139 ? -9.188 -11.406 -6.531 1 95.44 139 ILE A CA 1
ATOM 1050 C C . ILE A 1 139 ? -10.25 -12.5 -6.594 1 95.44 139 ILE A C 1
ATOM 1052 O O . ILE A 1 139 ? -10.531 -13.047 -7.668 1 95.44 139 ILE A O 1
ATOM 1056 N N . LEU A 1 140 ? -10.766 -12.859 -5.562 1 96.75 140 LEU A N 1
ATOM 1057 C CA . LEU A 1 140 ? -11.914 -13.758 -5.504 1 96.75 140 LEU A CA 1
ATOM 1058 C C . LEU A 1 140 ? -12.977 -13.219 -4.551 1 96.75 140 LEU A C 1
ATOM 1060 O O . LEU A 1 140 ? -12.695 -12.984 -3.371 1 96.75 140 LEU A O 1
ATOM 1064 N N . ASP A 1 141 ? -14.164 -12.961 -5.043 1 92.19 141 ASP A N 1
ATOM 1065 C CA . ASP A 1 141 ? -15.289 -12.477 -4.258 1 92.19 141 ASP A CA 1
ATOM 1066 C C . ASP A 1 141 ? -14.922 -11.203 -3.5 1 92.19 141 ASP A C 1
ATOM 1068 O O . ASP A 1 141 ? -15.273 -11.047 -2.328 1 92.19 141 ASP A O 1
ATOM 1072 N N . GLY A 1 142 ? -14.078 -10.445 -4.145 1 88.81 142 GLY A N 1
ATOM 1073 C CA . GLY A 1 142 ? -13.742 -9.141 -3.586 1 88.81 142 GLY A CA 1
ATOM 1074 C C . GLY A 1 142 ? -12.516 -9.18 -2.686 1 88.81 142 GLY A C 1
ATOM 1075 O O . GLY A 1 142 ? -12.07 -8.141 -2.201 1 88.81 142 GLY A O 1
ATOM 1076 N N . TYR A 1 143 ? -11.961 -10.359 -2.457 1 94.5 143 TYR A N 1
ATOM 1077 C CA . TYR A 1 143 ? -10.797 -10.492 -1.578 1 94.5 143 TYR A CA 1
ATOM 1078 C C . TYR A 1 143 ? -9.523 -10.719 -2.385 1 94.5 143 TYR A C 1
ATOM 1080 O O . TYR A 1 143 ? -9.547 -11.414 -3.404 1 94.5 143 TYR A O 1
ATOM 1088 N N . TYR A 1 144 ? -8.414 -10.18 -1.875 1 96.88 144 TYR A N 1
ATOM 1089 C CA . TYR A 1 144 ? -7.129 -10.203 -2.57 1 96.88 144 TYR A CA 1
ATOM 1090 C C . TYR A 1 144 ? -6.156 -11.148 -1.879 1 96.88 144 TYR A C 1
ATOM 1092 O O . TYR A 1 144 ? -6.145 -11.25 -0.65 1 96.88 144 TYR A O 1
ATOM 1100 N N . SER A 1 145 ? -5.383 -11.758 -2.664 1 98.5 145 SER A N 1
ATOM 1101 C CA . SER A 1 145 ? -4.211 -12.508 -2.225 1 98.5 145 SER A CA 1
ATOM 1102 C C . SER A 1 145 ? -3.023 -12.266 -3.148 1 98.5 145 SER A C 1
ATOM 1104 O O . SER A 1 145 ? -3.193 -11.82 -4.285 1 98.5 145 SER A O 1
ATOM 1106 N N . ASP A 1 146 ? -1.819 -12.531 -2.633 1 98.81 146 ASP A N 1
ATOM 1107 C CA . ASP A 1 146 ? -0.6 -12.148 -3.34 1 98.81 146 ASP A CA 1
ATOM 1108 C C . ASP A 1 146 ? 0.571 -13.047 -2.936 1 98.81 146 ASP A C 1
ATOM 1110 O O . ASP A 1 146 ? 0.839 -13.227 -1.746 1 98.81 146 ASP A O 1
ATOM 1114 N N . ALA A 1 147 ? 1.261 -13.625 -3.879 1 98.94 147 ALA A N 1
ATOM 1115 C CA . ALA A 1 147 ? 2.479 -14.398 -3.637 1 98.94 147 ALA A CA 1
ATOM 1116 C C . ALA A 1 147 ? 3.322 -14.5 -4.906 1 98.94 147 ALA A C 1
ATOM 1118 O O . ALA A 1 147 ? 2.801 -14.375 -6.016 1 98.94 147 ALA A O 1
ATOM 1119 N N . SER A 1 148 ? 4.562 -14.688 -4.723 1 98.81 148 SER A N 1
ATOM 1120 C CA . SER A 1 148 ? 5.434 -14.891 -5.875 1 98.81 148 SER A CA 1
ATOM 1121 C C . SER A 1 148 ? 6.492 -15.953 -5.586 1 98.81 148 SER A C 1
ATOM 1123 O O . SER A 1 148 ? 6.773 -16.25 -4.426 1 98.81 148 SER A O 1
ATOM 1125 N N . ARG A 1 149 ? 7.027 -16.562 -6.598 1 98.94 149 ARG A N 1
ATOM 1126 C CA . ARG A 1 149 ? 8.086 -17.562 -6.543 1 98.94 149 ARG A CA 1
ATOM 1127 C C . ARG A 1 149 ? 9.172 -17.266 -7.566 1 98.94 149 ARG A C 1
ATOM 1129 O O . ARG A 1 149 ? 8.898 -16.719 -8.633 1 98.94 149 ARG A O 1
ATOM 1136 N N . MET A 1 150 ? 10.352 -17.625 -7.168 1 98.94 150 MET A N 1
ATOM 1137 C CA . MET A 1 150 ? 11.453 -17.656 -8.125 1 98.94 150 MET A CA 1
ATOM 1138 C C . MET A 1 150 ? 11.539 -19.016 -8.812 1 98.94 150 MET A C 1
ATOM 1140 O O . MET A 1 150 ? 11.391 -20.047 -8.172 1 98.94 150 MET A O 1
ATOM 1144 N N . PHE A 1 151 ? 11.844 -18.984 -10.078 1 98.94 151 PHE A N 1
ATOM 1145 C CA . PHE A 1 151 ? 12.148 -20.203 -10.836 1 98.94 151 PHE A CA 1
ATOM 1146 C C . PHE A 1 151 ? 13.531 -20.094 -11.484 1 98.94 151 PHE A C 1
ATOM 1148 O O . PHE A 1 151 ? 13.875 -19.062 -12.062 1 98.94 151 PHE A O 1
ATOM 1155 N N . MET A 1 152 ? 14.297 -21.125 -11.281 1 98.88 152 MET A N 1
ATOM 1156 C CA . MET A 1 152 ? 15.586 -21.266 -11.953 1 98.88 152 MET A CA 1
ATOM 1157 C C . MET A 1 152 ? 15.453 -22.109 -13.211 1 98.88 152 MET A C 1
ATOM 1159 O O . MET A 1 152 ? 15.148 -23.297 -13.133 1 98.88 152 MET A O 1
ATOM 1163 N N . ILE A 1 153 ? 15.695 -21.516 -14.375 1 98.88 153 ILE A N 1
ATOM 1164 C CA . ILE A 1 153 ? 15.445 -22.172 -15.648 1 98.88 153 ILE A CA 1
ATOM 1165 C C . ILE A 1 153 ? 16.688 -22.938 -16.078 1 98.88 153 ILE A C 1
ATOM 1167 O O . ILE A 1 153 ? 17.734 -22.344 -16.375 1 98.88 153 ILE A O 1
ATOM 1171 N N . GLY A 1 154 ? 16.5 -24.281 -16.141 1 98 154 GLY A N 1
ATOM 1172 C CA . GLY A 1 154 ? 17.641 -25.109 -16.5 1 98 154 GLY A CA 1
ATOM 1173 C C . GLY A 1 154 ? 18.781 -25 -15.492 1 98 154 GLY A C 1
ATOM 1174 O O . GLY A 1 154 ? 18.562 -25.125 -14.281 1 98 154 GLY A O 1
ATOM 1175 N N . GLU A 1 155 ? 20.062 -24.938 -16 1 98.12 155 GLU A N 1
ATOM 1176 C CA . GLU A 1 155 ? 21.25 -24.828 -15.164 1 98.12 155 GLU A CA 1
ATOM 1177 C C . GLU A 1 155 ? 21.656 -23.359 -15 1 98.12 155 GLU A C 1
ATOM 1179 O O . GLU A 1 155 ? 22.234 -22.766 -15.914 1 98.12 155 GLU A O 1
ATOM 1184 N N . VAL A 1 156 ? 21.438 -22.875 -13.891 1 98.69 156 VAL A N 1
ATOM 1185 C CA . VAL A 1 156 ? 21.797 -21.484 -13.633 1 98.69 156 VAL A CA 1
ATOM 1186 C C . VAL A 1 156 ? 23.188 -21.422 -13.008 1 98.69 156 VAL A C 1
ATOM 1188 O O . VAL A 1 156 ? 23.719 -22.438 -12.555 1 98.69 156 VAL A O 1
ATOM 1191 N N . SER A 1 157 ? 23.797 -20.266 -13.023 1 98.56 157 SER A N 1
ATOM 1192 C CA . SER A 1 157 ? 25.109 -20.078 -12.391 1 98.56 157 SER A CA 1
ATOM 1193 C C . SER A 1 157 ? 25.016 -20.266 -10.875 1 98.56 157 SER A C 1
ATOM 1195 O O . SER A 1 157 ? 23.938 -20.156 -10.297 1 98.56 157 SER A O 1
ATOM 1197 N N . LYS A 1 158 ? 26.109 -20.531 -10.266 1 98.5 158 LYS A N 1
ATOM 1198 C CA . LYS A 1 158 ? 26.172 -20.656 -8.812 1 98.5 158 LYS A CA 1
ATOM 1199 C C . LYS A 1 158 ? 25.766 -19.359 -8.125 1 98.5 158 LYS A C 1
ATOM 1201 O O . LYS A 1 158 ? 25.141 -19.391 -7.062 1 98.5 158 LYS A O 1
ATOM 1206 N N . GLU A 1 159 ? 26.141 -18.281 -8.711 1 98.5 159 GLU A N 1
ATOM 1207 C CA . GLU A 1 159 ? 25.812 -16.969 -8.164 1 98.5 159 GLU A CA 1
ATOM 1208 C C . GLU A 1 159 ? 24.312 -16.734 -8.172 1 98.5 159 GLU A C 1
ATOM 1210 O O . GLU A 1 159 ? 23.734 -16.25 -7.184 1 98.5 159 GLU A O 1
ATOM 1215 N N . ALA A 1 160 ? 23.688 -17.047 -9.266 1 98.81 160 ALA A N 1
ATOM 1216 C CA . ALA A 1 160 ? 22.234 -16.891 -9.375 1 98.81 160 ALA A CA 1
ATOM 1217 C C . ALA A 1 160 ? 21.516 -17.812 -8.391 1 98.81 160 ALA A C 1
ATOM 1219 O O . ALA A 1 160 ? 20.562 -17.391 -7.738 1 98.81 160 ALA A O 1
ATOM 1220 N N . GLU A 1 161 ? 21.969 -19 -8.328 1 98.88 161 GLU A N 1
ATOM 1221 C CA . GLU A 1 161 ? 21.375 -19.969 -7.402 1 98.88 161 GLU A CA 1
ATOM 1222 C C . GLU A 1 161 ? 21.469 -19.484 -5.961 1 98.88 161 GLU A C 1
ATOM 1224 O O . GLU A 1 161 ? 20.5 -19.562 -5.203 1 98.88 161 GLU A O 1
ATOM 1229 N N . LYS A 1 162 ? 22.656 -19.016 -5.586 1 98.88 162 LYS A N 1
ATOM 1230 C CA . LYS A 1 162 ? 22.844 -18.516 -4.23 1 98.88 162 LYS A CA 1
ATOM 1231 C C . LYS A 1 162 ? 21.922 -17.328 -3.945 1 98.88 162 LYS A C 1
ATOM 1233 O O . LYS A 1 162 ? 21.328 -17.25 -2.871 1 98.88 162 LYS A O 1
ATOM 1238 N N . LEU A 1 163 ? 21.781 -16.438 -4.902 1 98.94 163 LEU A N 1
ATOM 1239 C CA . LEU A 1 163 ? 20.922 -15.266 -4.738 1 98.94 163 LEU A CA 1
ATOM 1240 C C . LEU A 1 163 ? 19.484 -15.68 -4.512 1 98.94 163 LEU A C 1
ATOM 1242 O O . LEU A 1 163 ? 18.828 -15.195 -3.586 1 98.94 163 LEU A O 1
ATOM 1246 N N . VAL A 1 164 ? 19 -16.547 -5.336 1 98.94 164 VAL A N 1
ATOM 1247 C CA . VAL A 1 164 ? 17.625 -17.016 -5.25 1 98.94 164 VAL A CA 1
ATOM 1248 C C . VAL A 1 164 ? 17.391 -17.688 -3.896 1 98.94 164 VAL A C 1
ATOM 1250 O O . VAL A 1 164 ? 16.359 -17.453 -3.252 1 98.94 164 VAL A O 1
ATOM 1253 N N . THR A 1 165 ? 18.328 -18.469 -3.494 1 98.94 165 THR A N 1
ATOM 1254 C CA . THR A 1 165 ? 18.234 -19.188 -2.23 1 98.94 165 THR A CA 1
ATOM 1255 C C . THR A 1 165 ? 18.234 -18.219 -1.054 1 98.94 165 THR A C 1
ATOM 1257 O O . THR A 1 165 ? 17.375 -18.297 -0.172 1 98.94 165 THR A O 1
ATOM 1260 N N . VAL A 1 166 ? 19.141 -17.281 -1.043 1 98.94 166 VAL A N 1
ATOM 1261 C CA . VAL A 1 166 ? 19.266 -16.328 0.053 1 98.94 166 VAL A CA 1
ATOM 1262 C C . VAL A 1 166 ? 18.031 -15.438 0.106 1 98.94 166 VAL A C 1
ATOM 1264 O O . VAL A 1 166 ? 17.547 -15.102 1.188 1 98.94 166 VAL A O 1
ATOM 1267 N N . ALA A 1 167 ? 17.5 -15.023 -1.079 1 98.94 167 ALA A N 1
ATOM 1268 C CA . ALA A 1 167 ? 16.266 -14.234 -1.108 1 98.94 167 ALA A CA 1
ATOM 1269 C C . ALA A 1 167 ? 15.117 -14.977 -0.428 1 98.94 167 ALA A C 1
ATOM 1271 O O . ALA A 1 167 ? 14.352 -14.383 0.329 1 98.94 167 ALA A O 1
ATOM 1272 N N . ARG A 1 168 ? 15.008 -16.234 -0.669 1 98.94 168 ARG A N 1
ATOM 1273 C CA . ARG A 1 168 ? 13.969 -17.047 -0.025 1 98.94 168 ARG A CA 1
ATOM 1274 C C . ARG A 1 168 ? 14.188 -17.109 1.483 1 98.94 168 ARG A C 1
ATOM 1276 O O . ARG A 1 168 ? 13.234 -16.984 2.258 1 98.94 168 ARG A O 1
ATOM 1283 N N . GLU A 1 169 ? 15.43 -17.312 1.842 1 98.94 169 GLU A N 1
ATOM 1284 C CA . GLU A 1 169 ? 15.758 -17.344 3.264 1 98.94 169 GLU A CA 1
ATOM 1285 C C . GLU A 1 169 ? 15.406 -16.016 3.941 1 98.94 169 GLU A C 1
ATOM 1287 O O . GLU A 1 169 ? 14.953 -16 5.086 1 98.94 169 GLU A O 1
ATOM 1292 N N . CYS A 1 170 ? 15.656 -14.914 3.248 1 98.94 170 CYS A N 1
ATOM 1293 C CA . CYS A 1 170 ? 15.289 -13.609 3.785 1 98.94 170 CYS A CA 1
ATOM 1294 C C . CYS A 1 170 ? 13.797 -13.531 4.07 1 98.94 170 CYS A C 1
ATOM 1296 O O . CYS A 1 170 ? 13.383 -13.07 5.133 1 98.94 170 CYS A O 1
ATOM 1298 N N . MET A 1 171 ? 13 -13.969 3.145 1 98.94 171 MET A N 1
ATOM 1299 C CA . MET A 1 171 ? 11.547 -13.977 3.338 1 98.94 171 MET A CA 1
ATOM 1300 C C . MET A 1 171 ? 11.172 -14.82 4.551 1 98.94 171 MET A C 1
ATOM 1302 O O . MET A 1 171 ? 10.398 -14.383 5.402 1 98.94 171 MET A O 1
ATOM 1306 N N . ILE A 1 172 ? 11.711 -16.062 4.637 1 98.94 172 ILE A N 1
ATOM 1307 C CA . ILE A 1 172 ? 11.398 -17 5.711 1 98.94 172 ILE A CA 1
ATOM 1308 C C . ILE A 1 172 ? 11.781 -16.391 7.059 1 98.94 172 ILE A C 1
ATOM 1310 O O . ILE A 1 172 ? 10.992 -16.406 8.008 1 98.94 172 ILE A O 1
ATOM 1314 N N . LYS A 1 173 ? 12.984 -15.797 7.129 1 98.88 173 LYS A N 1
ATOM 1315 C CA . LYS A 1 173 ? 13.438 -15.172 8.367 1 98.88 173 LYS A CA 1
ATOM 1316 C C . LYS A 1 173 ? 12.547 -13.992 8.742 1 98.88 173 LYS A C 1
ATOM 1318 O O . LYS A 1 173 ? 12.281 -13.766 9.922 1 98.88 173 LYS A O 1
ATOM 1323 N N . GLY A 1 174 ? 12.141 -13.211 7.691 1 98.88 174 GLY A N 1
ATOM 1324 C CA . GLY A 1 174 ? 11.188 -12.141 7.953 1 98.88 174 GLY A CA 1
ATOM 1325 C C . GLY A 1 174 ? 9.875 -12.641 8.539 1 98.88 174 GLY A C 1
ATOM 1326 O O . GLY A 1 174 ? 9.352 -12.047 9.484 1 98.88 174 GLY A O 1
ATOM 1327 N N . ILE A 1 175 ? 9.398 -13.727 8.023 1 98.88 175 ILE A N 1
ATOM 1328 C CA . ILE A 1 175 ? 8.148 -14.312 8.5 1 98.88 175 ILE A CA 1
ATOM 1329 C C . ILE A 1 175 ? 8.328 -14.836 9.922 1 98.88 175 ILE A C 1
ATOM 1331 O O . ILE A 1 175 ? 7.469 -14.617 10.781 1 98.88 175 ILE A O 1
ATOM 1335 N N . GLU A 1 176 ? 9.43 -15.453 10.188 1 98.75 176 GLU A N 1
ATOM 1336 C CA . GLU A 1 176 ? 9.711 -16.016 11.508 1 98.75 176 GLU A CA 1
ATOM 1337 C C . GLU A 1 176 ? 9.797 -14.906 12.562 1 98.75 176 GLU A C 1
ATOM 1339 O O . GLU A 1 176 ? 9.547 -15.156 13.742 1 98.75 176 GLU A O 1
ATOM 1344 N N . ALA A 1 177 ? 10.117 -13.758 12.141 1 98.75 177 ALA A N 1
ATOM 1345 C CA . ALA A 1 177 ? 10.297 -12.641 13.062 1 98.75 177 ALA A CA 1
ATOM 1346 C C . ALA A 1 177 ? 8.945 -12.062 13.492 1 98.75 177 ALA A C 1
ATOM 1348 O O . ALA A 1 177 ? 8.867 -11.297 14.453 1 98.75 177 ALA A O 1
ATOM 1349 N N . ILE A 1 178 ? 7.918 -12.367 12.781 1 98.69 178 ILE A N 1
ATOM 1350 C CA . ILE A 1 178 ? 6.598 -11.836 13.094 1 98.69 178 ILE A CA 1
ATOM 1351 C C . ILE A 1 178 ? 6.051 -12.516 14.344 1 98.69 178 ILE A C 1
ATOM 1353 O O . ILE A 1 178 ? 5.973 -13.75 14.406 1 98.69 178 ILE A O 1
ATOM 1357 N N . LYS A 1 179 ? 5.66 -11.734 15.305 1 98 179 LYS A N 1
ATOM 1358 C CA . LYS A 1 179 ? 4.977 -12.172 16.516 1 98 179 LYS A CA 1
ATOM 1359 C C . LYS A 1 179 ? 3.764 -11.289 16.812 1 98 179 LYS A C 1
ATOM 1361 O O . LYS A 1 179 ? 3.82 -10.07 16.641 1 98 179 LYS A O 1
ATOM 1366 N N . PRO A 1 180 ? 2.664 -12.047 17.188 1 98.25 180 PRO A N 1
ATOM 1367 C CA . PRO A 1 180 ? 1.587 -11.18 17.688 1 98.25 180 PRO A CA 1
ATOM 1368 C C . PRO A 1 180 ? 2.043 -10.234 18.797 1 98.25 180 PRO A C 1
ATOM 1370 O O . PRO A 1 180 ? 2.738 -10.664 19.719 1 98.25 180 PRO A O 1
ATOM 1373 N N . TRP A 1 181 ? 1.653 -8.984 18.594 1 97.94 181 TRP A N 1
ATOM 1374 C CA . TRP A 1 181 ? 1.977 -7.922 19.531 1 97.94 181 TRP A CA 1
ATOM 1375 C C . TRP A 1 181 ? 3.461 -7.574 19.484 1 97.94 181 TRP A C 1
ATOM 1377 O O . TRP A 1 181 ? 3.998 -6.957 20.406 1 97.94 181 TRP A O 1
ATOM 1387 N N . GLY A 1 182 ? 4.16 -8.117 18.5 1 97.94 182 GLY A N 1
ATOM 1388 C CA . GLY A 1 182 ? 5.48 -7.625 18.141 1 97.94 182 GLY A CA 1
ATOM 1389 C C . GLY A 1 182 ? 5.438 -6.398 17.25 1 97.94 182 GLY A C 1
ATOM 1390 O O . GLY A 1 182 ? 4.398 -5.742 17.141 1 97.94 182 GLY A O 1
ATOM 1391 N N . TYR A 1 183 ? 6.586 -6.137 16.578 1 96.5 183 TYR A N 1
ATOM 1392 C CA . TYR A 1 183 ? 6.676 -4.879 15.836 1 96.5 183 TYR A CA 1
ATOM 1393 C C . TYR A 1 183 ? 7.098 -5.121 14.398 1 96.5 183 TYR A C 1
ATOM 1395 O O . TYR A 1 183 ? 7.914 -6.004 14.117 1 96.5 183 TYR A O 1
ATOM 1403 N N . LEU A 1 184 ? 6.594 -4.27 13.523 1 96.56 184 LEU A N 1
ATOM 1404 C CA . LEU A 1 184 ? 6.793 -4.363 12.078 1 96.56 184 LEU A CA 1
ATOM 1405 C C . LEU A 1 184 ? 8.281 -4.359 11.734 1 96.56 184 LEU A C 1
ATOM 1407 O O . LEU A 1 184 ? 8.711 -5.09 10.844 1 96.56 184 LEU A O 1
ATOM 1411 N N . GLY A 1 185 ? 9.102 -3.582 12.414 1 95.5 185 GLY A N 1
ATOM 1412 C CA . GLY A 1 185 ? 10.523 -3.447 12.133 1 95.5 185 GLY A CA 1
ATOM 1413 C C . GLY A 1 185 ? 11.289 -4.742 12.32 1 95.5 185 GLY A C 1
ATOM 1414 O O . GLY A 1 185 ? 12.398 -4.891 11.812 1 95.5 185 GLY A O 1
ATOM 1415 N N . ASP A 1 186 ? 10.656 -5.66 13.062 1 98.06 186 ASP A N 1
ATOM 1416 C CA . ASP A 1 186 ? 11.305 -6.953 13.273 1 98.06 186 ASP A CA 1
ATOM 1417 C C . ASP A 1 186 ? 11.469 -7.703 11.953 1 98.06 186 ASP A C 1
ATOM 1419 O O . ASP A 1 186 ? 12.438 -8.445 11.781 1 98.06 186 ASP A O 1
ATOM 1423 N N . ILE A 1 187 ? 10.57 -7.516 11.031 1 98.19 187 ILE A N 1
ATOM 1424 C CA . ILE A 1 187 ? 10.617 -8.188 9.742 1 98.19 187 ILE A CA 1
ATOM 1425 C C . ILE A 1 187 ? 11.828 -7.699 8.945 1 98.19 187 ILE A C 1
ATOM 1427 O O . ILE A 1 187 ? 12.641 -8.508 8.492 1 98.19 187 ILE A O 1
ATOM 1431 N N . GLY A 1 188 ? 11.93 -6.371 8.852 1 97.12 188 GLY A N 1
ATOM 1432 C CA . GLY A 1 188 ? 13.023 -5.785 8.102 1 97.12 188 GLY A CA 1
ATOM 1433 C C . GLY A 1 188 ? 14.383 -6.082 8.703 1 97.12 188 GLY A C 1
ATOM 1434 O O . GLY A 1 188 ? 15.367 -6.281 7.984 1 97.12 188 GLY A O 1
ATOM 1435 N N . ALA A 1 189 ? 14.414 -6 10.039 1 97.44 189 ALA A N 1
ATOM 1436 C CA . ALA A 1 189 ? 15.672 -6.309 10.711 1 97.44 189 ALA A CA 1
ATOM 1437 C C . ALA A 1 189 ? 16.156 -7.715 10.367 1 97.44 189 ALA A C 1
ATOM 1439 O O . ALA A 1 189 ? 17.312 -7.91 10 1 97.44 189 ALA A O 1
ATOM 1440 N N . ALA A 1 190 ? 15.234 -8.695 10.414 1 98.69 190 ALA A N 1
ATOM 1441 C CA . ALA A 1 190 ? 15.594 -10.086 10.156 1 98.69 190 ALA A CA 1
ATOM 1442 C C . ALA A 1 190 ? 15.984 -10.289 8.695 1 98.69 190 ALA A C 1
ATOM 1444 O O . ALA A 1 190 ? 17 -10.922 8.398 1 98.69 190 ALA A O 1
ATOM 1445 N N . CYS A 1 191 ? 15.203 -9.734 7.77 1 98.5 191 CYS A N 1
ATOM 1446 C CA . CYS A 1 191 ? 15.461 -9.867 6.34 1 98.5 191 CYS A CA 1
ATOM 1447 C C . CYS A 1 191 ? 16.766 -9.188 5.957 1 98.5 191 CYS A C 1
ATOM 1449 O O . CYS A 1 191 ? 17.641 -9.812 5.336 1 98.5 191 CYS A O 1
ATOM 1451 N N . GLY A 1 192 ? 16.891 -7.957 6.316 1 97.94 192 GLY A N 1
ATOM 1452 C CA . GLY A 1 192 ? 18.047 -7.168 5.961 1 97.94 192 GLY A CA 1
ATOM 1453 C C . GLY A 1 192 ? 19.344 -7.746 6.492 1 97.94 192 GLY A C 1
ATOM 1454 O O . GLY A 1 192 ? 20.344 -7.828 5.77 1 97.94 192 GLY A O 1
ATOM 1455 N N . ASP A 1 193 ? 19.328 -8.102 7.77 1 98.19 193 ASP A N 1
ATOM 1456 C CA . ASP A 1 193 ? 20.516 -8.688 8.375 1 98.19 193 ASP A CA 1
ATOM 1457 C C . ASP A 1 193 ? 20.984 -9.906 7.586 1 98.19 193 ASP A C 1
ATOM 1459 O O . ASP A 1 193 ? 22.172 -10.047 7.301 1 98.19 193 ASP A O 1
ATOM 1463 N N . HIS A 1 194 ? 20.047 -10.828 7.25 1 98.88 194 HIS A N 1
ATOM 1464 C CA . HIS A 1 194 ? 20.406 -12.047 6.539 1 98.88 194 HIS A CA 1
ATOM 1465 C C . HIS A 1 194 ? 20.953 -11.734 5.152 1 98.88 194 HIS A C 1
ATOM 1467 O O . HIS A 1 194 ? 21.969 -12.305 4.734 1 98.88 194 HIS A O 1
ATOM 1473 N N . ALA A 1 195 ? 20.297 -10.828 4.441 1 98.88 195 ALA A N 1
ATOM 1474 C CA . ALA A 1 195 ? 20.781 -10.438 3.115 1 98.88 195 ALA A CA 1
ATOM 1475 C C . ALA A 1 195 ? 22.203 -9.883 3.188 1 98.88 195 ALA A C 1
ATOM 1477 O O . ALA A 1 195 ? 23.078 -10.305 2.432 1 98.88 195 ALA A O 1
ATOM 1478 N N . HIS A 1 196 ? 22.438 -8.969 4.098 1 98.25 196 HIS A N 1
ATOM 1479 C CA . HIS A 1 196 ? 23.719 -8.305 4.215 1 98.25 196 HIS A CA 1
ATOM 1480 C C . HIS A 1 196 ? 24.812 -9.281 4.637 1 98.25 196 HIS A C 1
ATOM 1482 O O . HIS A 1 196 ? 25.938 -9.211 4.133 1 98.25 196 HIS A O 1
ATOM 1488 N N . LYS A 1 197 ? 24.5 -10.141 5.543 1 98.69 197 LYS A N 1
ATOM 1489 C CA . LYS A 1 197 ? 25.453 -11.156 5.98 1 98.69 197 LYS A CA 1
ATOM 1490 C C . LYS A 1 197 ? 25.891 -12.031 4.816 1 98.69 197 LYS A C 1
ATOM 1492 O O . LYS A 1 197 ? 27 -12.586 4.836 1 98.69 197 LYS A O 1
ATOM 1497 N N . ASN A 1 198 ? 25.078 -12.141 3.85 1 98.81 198 ASN A N 1
ATOM 1498 C CA . ASN A 1 198 ? 25.391 -12.984 2.705 1 98.81 198 ASN A CA 1
ATOM 1499 C C . ASN A 1 198 ? 25.938 -12.164 1.537 1 98.81 198 ASN A C 1
ATOM 1501 O O . ASN A 1 198 ? 26.078 -12.68 0.427 1 98.81 198 ASN A O 1
ATOM 1505 N N . GLY A 1 199 ? 26.078 -10.805 1.736 1 98.62 199 GLY A N 1
ATOM 1506 C CA . GLY A 1 199 ? 26.75 -9.969 0.747 1 98.62 199 GLY A CA 1
ATOM 1507 C C . GLY A 1 199 ? 25.781 -9.344 -0.244 1 98.62 199 GLY A C 1
ATOM 1508 O O . GLY A 1 199 ? 26.188 -8.891 -1.316 1 98.62 199 GLY A O 1
ATOM 1509 N N . TYR A 1 200 ? 24.5 -9.383 0.052 1 98.88 200 TYR A N 1
ATOM 1510 C CA . TYR A 1 200 ? 23.5 -8.828 -0.845 1 98.88 200 TYR A CA 1
ATOM 1511 C C . TYR A 1 200 ? 22.859 -7.578 -0.25 1 98.88 200 TYR A C 1
ATOM 1513 O O . TYR A 1 200 ? 23.109 -7.246 0.913 1 98.88 200 TYR A O 1
ATOM 1521 N N . SER A 1 201 ? 22.172 -6.836 -1.101 1 98.38 201 SER A N 1
ATOM 1522 C CA . SER A 1 201 ? 21.422 -5.672 -0.65 1 98.38 201 SER A CA 1
ATOM 1523 C C . SER A 1 201 ? 19.922 -5.887 -0.822 1 98.38 201 SER A C 1
ATOM 1525 O O . SER A 1 201 ? 19.484 -6.793 -1.543 1 98.38 201 SER A O 1
ATOM 1527 N N . VAL A 1 202 ? 19.188 -5.141 -0.062 1 98.31 202 VAL A N 1
ATOM 1528 C CA . VAL A 1 202 ? 17.734 -5.207 -0.136 1 98.31 202 VAL A CA 1
ATOM 1529 C C . VAL A 1 202 ? 17.188 -3.902 -0.71 1 98.31 202 VAL A C 1
ATOM 1531 O O . VAL A 1 202 ? 17.578 -2.814 -0.282 1 98.31 202 VAL A O 1
ATOM 1534 N N . VAL A 1 203 ? 16.312 -4.008 -1.738 1 97.44 203 VAL A N 1
ATOM 1535 C CA . VAL A 1 203 ? 15.641 -2.834 -2.277 1 97.44 203 VAL A CA 1
ATOM 1536 C C . VAL A 1 203 ? 14.875 -2.121 -1.163 1 97.44 203 VAL A C 1
ATOM 1538 O O . VAL A 1 203 ? 14.219 -2.768 -0.34 1 97.44 203 VAL A O 1
ATOM 1541 N N . ARG A 1 204 ? 14.898 -0.802 -1.187 1 93.12 204 ARG A N 1
ATOM 1542 C CA . ARG A 1 204 ? 14.344 -0.045 -0.068 1 93.12 204 ARG A CA 1
ATOM 1543 C C . ARG A 1 204 ? 13.078 0.692 -0.48 1 93.12 204 ARG A C 1
ATOM 1545 O O . ARG A 1 204 ? 12.156 0.865 0.329 1 93.12 204 ARG A O 1
ATOM 1552 N N . LEU A 1 205 ? 13.031 1.117 -1.786 1 91.69 205 LEU A N 1
ATOM 1553 C CA . LEU A 1 205 ? 11.945 1.964 -2.27 1 91.69 205 LEU A CA 1
ATOM 1554 C C . LEU A 1 205 ? 10.664 1.161 -2.432 1 91.69 205 LEU A C 1
ATOM 1556 O O . LEU A 1 205 ? 9.57 1.734 -2.525 1 91.69 205 LEU A O 1
ATOM 1560 N N . LEU A 1 206 ? 10.82 -0.114 -2.482 1 94.19 206 LEU A N 1
ATOM 1561 C CA . LEU A 1 206 ? 9.688 -1.03 -2.627 1 94.19 206 LEU A CA 1
ATOM 1562 C C . LEU A 1 206 ? 9.664 -2.043 -1.486 1 94.19 206 LEU A C 1
ATOM 1564 O O . LEU A 1 206 ? 10.703 -2.355 -0.903 1 94.19 206 LEU A O 1
ATOM 1568 N N . GLY A 1 207 ? 8.516 -2.551 -1.164 1 95.25 207 GLY A N 1
ATOM 1569 C CA . GLY A 1 207 ? 8.391 -3.51 -0.078 1 95.25 207 GLY A CA 1
ATOM 1570 C C . GLY A 1 207 ? 7.055 -4.234 -0.074 1 95.25 207 GLY A C 1
ATOM 1571 O O . GLY A 1 207 ? 6.398 -4.336 -1.11 1 95.25 207 GLY A O 1
ATOM 1572 N N . GLY A 1 208 ? 6.781 -4.848 1.061 1 97.62 208 GLY A N 1
ATOM 1573 C CA . GLY A 1 208 ? 5.496 -5.504 1.23 1 97.62 208 GLY A CA 1
ATOM 1574 C C . GLY A 1 208 ? 4.379 -4.547 1.608 1 97.62 208 GLY A C 1
ATOM 1575 O O . GLY A 1 208 ? 4.574 -3.328 1.607 1 97.62 208 GLY A O 1
ATOM 1576 N N . HIS A 1 209 ? 3.285 -5.094 1.84 1 96.62 209 HIS A N 1
ATOM 1577 C CA . HIS A 1 209 ? 2.094 -4.289 2.096 1 96.62 209 HIS A CA 1
ATOM 1578 C C . HIS A 1 209 ? 1.018 -5.109 2.797 1 96.62 209 HIS A C 1
ATOM 1580 O O . HIS A 1 209 ? 1.036 -6.344 2.744 1 96.62 209 HIS A O 1
ATOM 1586 N N . GLY A 1 210 ? 0.135 -4.457 3.48 1 96.38 210 GLY A N 1
ATOM 1587 C CA . GLY A 1 210 ? -1.126 -5.113 3.789 1 96.38 210 GLY A CA 1
ATOM 1588 C C . GLY A 1 210 ? -1.884 -5.559 2.553 1 96.38 210 GLY A C 1
ATOM 1589 O O . GLY A 1 210 ? -1.693 -5.008 1.468 1 96.38 210 GLY A O 1
ATOM 1590 N N . VAL A 1 211 ? -2.77 -6.527 2.713 1 96.69 211 VAL A N 1
ATOM 1591 C CA . VAL A 1 211 ? -3.525 -7.066 1.588 1 96.69 211 VAL A CA 1
ATOM 1592 C C . VAL A 1 211 ? -4.773 -7.781 2.1 1 96.69 211 VAL A C 1
ATOM 1594 O O . VAL A 1 211 ? -4.801 -8.266 3.234 1 96.69 211 VAL A O 1
ATOM 1597 N N . GLY A 1 212 ? -5.754 -7.898 1.33 1 95 212 GLY A N 1
ATOM 1598 C CA . GLY A 1 212 ? -6.922 -8.703 1.661 1 95 212 GLY A CA 1
ATOM 1599 C C . GLY A 1 212 ? -8.219 -8.086 1.184 1 95 212 GLY A C 1
ATOM 1600 O O . GLY A 1 212 ? -8.859 -8.602 0.269 1 95 212 GLY A O 1
ATOM 1601 N N . ASN A 1 213 ? -8.5 -6.898 1.777 1 89.5 213 ASN A N 1
ATOM 1602 C CA . ASN A 1 213 ? -9.695 -6.172 1.352 1 89.5 213 ASN A CA 1
ATOM 1603 C C . ASN A 1 213 ? -9.406 -5.277 0.149 1 89.5 213 ASN A C 1
ATOM 1605 O O . ASN A 1 213 ? -10.312 -4.965 -0.629 1 89.5 213 ASN A O 1
ATOM 1609 N N . GLU A 1 214 ? -8.164 -4.859 0.072 1 87.81 214 GLU A N 1
ATOM 1610 C CA . GLU A 1 214 ? -7.617 -4.141 -1.075 1 87.81 214 GLU A CA 1
ATOM 1611 C C . GLU A 1 214 ? -6.348 -4.809 -1.594 1 87.81 214 GLU A C 1
ATOM 1613 O O . GLU A 1 214 ? -5.75 -5.637 -0.906 1 87.81 214 GLU A O 1
ATOM 1618 N N . PHE A 1 215 ? -5.969 -4.418 -2.785 1 92.19 215 PHE A N 1
ATOM 1619 C CA . PHE A 1 215 ? -4.742 -4.941 -3.373 1 92.19 215 PHE A CA 1
ATOM 1620 C C . PHE A 1 215 ? -3.531 -4.559 -2.531 1 92.19 215 PHE A C 1
ATOM 1622 O O . PHE A 1 215 ? -2.717 -5.414 -2.178 1 92.19 215 PHE A O 1
ATOM 1629 N N . HIS A 1 216 ? -3.369 -3.303 -2.197 1 92 216 HIS A N 1
ATOM 1630 C CA . HIS A 1 216 ? -2.361 -2.756 -1.296 1 92 216 HIS A CA 1
ATOM 1631 C C . HIS A 1 216 ? -3.002 -1.939 -0.18 1 92 216 HIS A C 1
ATOM 1633 O O . HIS A 1 216 ? -3.762 -1.005 -0.446 1 92 216 HIS A O 1
ATOM 1639 N N . GLU A 1 217 ? -2.734 -2.305 0.988 1 89.88 217 GLU A N 1
ATOM 1640 C CA . GLU A 1 217 ? -3.186 -1.625 2.199 1 89.88 217 GLU A CA 1
ATOM 1641 C C . GLU A 1 217 ? -2.018 -1.34 3.139 1 89.88 217 GLU A C 1
ATOM 1643 O O . GLU A 1 217 ? -0.898 -1.797 2.902 1 89.88 217 GLU A O 1
ATOM 1648 N N . GLU A 1 218 ? -2.314 -0.464 4.062 1 88.88 218 GLU A N 1
ATOM 1649 C CA . GLU A 1 218 ? -1.341 -0.36 5.145 1 88.88 218 GLU A CA 1
ATOM 1650 C C . GLU A 1 218 ? -1.192 -1.687 5.883 1 88.88 218 GLU A C 1
ATOM 1652 O O . GLU A 1 218 ? -2.137 -2.477 5.945 1 88.88 218 GLU A O 1
ATOM 1657 N N . PRO A 1 219 ? -0.06 -1.96 6.418 1 93.12 219 PRO A N 1
ATOM 1658 C CA . PRO A 1 219 ? 1.154 -1.141 6.426 1 93.12 219 PRO A CA 1
ATOM 1659 C C . PRO A 1 219 ? 2.061 -1.413 5.227 1 93.12 219 PRO A C 1
ATOM 1661 O O . PRO A 1 219 ? 1.989 -2.488 4.629 1 93.12 219 PRO A O 1
ATOM 1664 N N . PHE A 1 220 ? 2.785 -0.446 4.781 1 92.44 220 PHE A N 1
ATOM 1665 C CA . PHE A 1 220 ? 3.994 -0.735 4.02 1 92.44 220 PHE A CA 1
ATOM 1666 C C . PHE A 1 220 ? 4.941 -1.615 4.824 1 92.44 220 PHE A C 1
ATOM 1668 O O . PHE A 1 220 ? 5.164 -1.375 6.016 1 92.44 220 PHE A O 1
ATOM 1675 N N . VAL A 1 221 ? 5.535 -2.646 4.281 1 96.75 221 VAL A N 1
ATOM 1676 C CA . VAL A 1 221 ? 6.414 -3.586 4.973 1 96.75 221 VAL A CA 1
ATOM 1677 C C . VAL A 1 221 ? 7.824 -3.496 4.398 1 96.75 221 VAL A C 1
ATOM 1679 O O . VAL A 1 221 ? 8.156 -4.191 3.438 1 96.75 221 VAL A O 1
ATOM 1682 N N . PRO A 1 222 ? 8.68 -2.711 5.047 1 94.56 222 PRO A N 1
ATOM 1683 C CA . PRO A 1 222 ? 10.078 -2.656 4.609 1 94.56 222 PRO A CA 1
ATOM 1684 C C . PRO A 1 222 ? 10.859 -3.92 4.961 1 94.56 222 PRO A C 1
ATOM 1686 O O . PRO A 1 222 ? 10.57 -4.562 5.977 1 94.56 222 PRO A O 1
ATOM 1689 N N . HIS A 1 223 ? 11.906 -4.25 4.16 1 97.44 223 HIS A N 1
ATOM 1690 C CA . HIS A 1 223 ? 12.664 -5.465 4.43 1 97.44 223 HIS A CA 1
ATOM 1691 C C . HIS A 1 223 ? 14.078 -5.137 4.895 1 97.44 223 HIS A C 1
ATOM 1693 O O . HIS A 1 223 ? 14.977 -5.984 4.82 1 97.44 223 HIS A O 1
ATOM 1699 N N . VAL A 1 224 ? 14.273 -3.906 5.246 1 94.25 224 VAL A N 1
ATOM 1700 C CA . VAL A 1 224 ? 15.359 -3.42 6.09 1 94.25 224 VAL A CA 1
ATOM 1701 C C . VAL A 1 224 ? 14.781 -2.598 7.246 1 94.25 224 VAL A C 1
ATOM 1703 O O . VAL A 1 224 ? 13.734 -1.966 7.102 1 94.25 224 VAL A O 1
ATOM 1706 N N . GLY A 1 225 ? 15.445 -2.707 8.352 1 90.5 225 GLY A N 1
ATOM 1707 C CA . GLY A 1 225 ? 14.922 -1.932 9.461 1 90.5 225 GLY A CA 1
ATOM 1708 C C . GLY A 1 225 ? 15.57 -2.271 10.789 1 90.5 225 GLY A C 1
ATOM 1709 O O . GLY A 1 225 ? 16.594 -2.963 10.828 1 90.5 225 GLY A O 1
ATOM 1710 N N . LYS A 1 226 ? 15 -1.691 11.844 1 89.5 226 LYS A N 1
ATOM 1711 C CA . LYS A 1 226 ? 15.469 -1.876 13.219 1 89.5 226 LYS A CA 1
ATOM 1712 C C . LYS A 1 226 ? 14.453 -2.646 14.047 1 89.5 226 LYS A C 1
ATOM 1714 O O . LYS A 1 226 ? 13.266 -2.314 14.055 1 89.5 226 LYS A O 1
ATOM 1719 N N . ALA A 1 227 ? 14.906 -3.705 14.75 1 94.88 227 ALA A N 1
ATOM 1720 C CA . ALA A 1 227 ? 14.039 -4.52 15.594 1 94.88 227 ALA A CA 1
ATOM 1721 C C . ALA A 1 227 ? 13.367 -3.668 16.672 1 94.88 227 ALA A C 1
ATOM 1723 O O . ALA A 1 227 ? 13.992 -2.758 17.234 1 94.88 227 ALA A O 1
ATOM 1724 N N . GLY A 1 228 ? 12.094 -4.012 16.938 1 94 228 GLY A N 1
ATOM 1725 C CA . GLY A 1 228 ? 11.375 -3.35 18.016 1 94 228 GLY A CA 1
ATOM 1726 C C . GLY A 1 228 ? 10.789 -2.012 17.609 1 94 228 GLY A C 1
ATOM 1727 O O . GLY A 1 228 ? 10.375 -1.223 18.469 1 94 228 GLY A O 1
ATOM 1728 N N . THR A 1 229 ? 10.828 -1.777 16.312 1 89.5 229 THR A N 1
ATOM 1729 C CA . THR A 1 229 ? 10.312 -0.495 15.852 1 89.5 229 THR A CA 1
ATOM 1730 C C . THR A 1 229 ? 9.156 -0.7 14.883 1 89.5 229 THR A C 1
ATOM 1732 O O . THR A 1 229 ? 8.867 -1.829 14.477 1 89.5 229 THR A O 1
ATOM 1735 N N . GLY A 1 230 ? 8.438 0.416 14.594 1 89.69 230 GLY A N 1
ATOM 1736 C CA . GLY A 1 230 ? 7.34 0.373 13.641 1 89.69 230 GLY A CA 1
ATOM 1737 C C . GLY A 1 230 ? 6.012 0.01 14.273 1 89.69 230 GLY A C 1
ATOM 1738 O O . GLY A 1 230 ? 5.883 -0.003 15.5 1 89.69 230 GLY A O 1
ATOM 1739 N N . MET A 1 231 ? 5.051 -0.234 13.438 1 91.94 231 MET A N 1
ATOM 1740 C CA . MET A 1 231 ? 3.68 -0.501 13.859 1 91.94 231 MET A CA 1
ATOM 1741 C C . MET A 1 231 ? 3.602 -1.795 14.664 1 91.94 231 MET A C 1
ATOM 1743 O O . MET A 1 231 ? 4.246 -2.787 14.312 1 91.94 231 MET A O 1
ATOM 1747 N N . LEU A 1 232 ? 2.781 -1.692 15.719 1 96.19 232 LEU A N 1
ATOM 1748 C CA . LEU A 1 232 ? 2.406 -2.896 16.453 1 96.19 232 LEU A CA 1
ATOM 1749 C C . LEU A 1 232 ? 1.68 -3.883 15.539 1 96.19 232 LEU A C 1
ATOM 1751 O O . LEU A 1 232 ? 0.763 -3.5 14.812 1 96.19 232 LEU A O 1
ATOM 1755 N N . LEU A 1 233 ? 2.164 -5.109 15.539 1 97.88 233 LEU A N 1
ATOM 1756 C CA . LEU A 1 233 ? 1.517 -6.168 14.773 1 97.88 233 LEU A CA 1
ATOM 1757 C C . LEU A 1 233 ? 0.524 -6.938 15.641 1 97.88 233 LEU A C 1
ATOM 1759 O O . LEU A 1 233 ? 0.9 -7.496 16.672 1 97.88 233 LEU A O 1
ATOM 1763 N N . VAL A 1 234 ? -0.781 -6.984 15.188 1 98 234 VAL A N 1
ATOM 1764 C CA . VAL A 1 234 ? -1.791 -7.598 16.047 1 98 234 VAL A CA 1
ATOM 1765 C C . VAL A 1 234 ? -2.545 -8.672 15.266 1 98 234 VAL A C 1
ATOM 1767 O O . VAL A 1 234 ? -2.561 -8.656 14.031 1 98 234 VAL A O 1
ATOM 1770 N N . PRO A 1 235 ? -3.102 -9.633 16.047 1 97.81 235 PRO A N 1
ATOM 1771 C CA . PRO A 1 235 ? -3.885 -10.68 15.383 1 97.81 235 PRO A CA 1
ATOM 1772 C C . PRO A 1 235 ? -4.973 -10.117 14.469 1 97.81 235 PRO A C 1
ATOM 1774 O O . PRO A 1 235 ? -5.664 -9.164 14.844 1 97.81 235 PRO A O 1
ATOM 1777 N N . GLY A 1 236 ? -5.086 -10.703 13.297 1 97.62 236 GLY A N 1
ATOM 1778 C CA . GLY A 1 236 ? -6.094 -10.266 12.344 1 97.62 236 GLY A CA 1
ATOM 1779 C C . GLY A 1 236 ? -5.52 -9.461 11.195 1 97.62 236 GLY A C 1
ATOM 1780 O O . GLY A 1 236 ? -6.191 -9.25 10.18 1 97.62 236 GLY A O 1
ATOM 1781 N N . MET A 1 237 ? -4.297 -9.062 11.336 1 97.88 237 MET A N 1
ATOM 1782 C CA . MET A 1 237 ? -3.639 -8.367 10.234 1 97.88 237 MET A CA 1
ATOM 1783 C C . MET A 1 237 ? -3.162 -9.352 9.172 1 97.88 237 MET A C 1
ATOM 1785 O O . MET A 1 237 ? -2.766 -10.477 9.492 1 97.88 237 MET A O 1
ATOM 1789 N N . VAL A 1 238 ? -3.303 -8.961 7.934 1 98.62 238 VAL A N 1
ATOM 1790 C CA . VAL A 1 238 ? -2.807 -9.727 6.797 1 98.62 238 VAL A CA 1
ATOM 1791 C C . VAL A 1 238 ? -1.845 -8.875 5.977 1 98.62 238 VAL A C 1
ATOM 1793 O O . VAL A 1 238 ? -2.189 -7.766 5.559 1 98.62 238 VAL A O 1
ATOM 1796 N N . LEU A 1 239 ? -0.629 -9.328 5.777 1 98.69 239 LEU A N 1
ATOM 1797 C CA . LEU A 1 239 ? 0.38 -8.562 5.059 1 98.69 239 LEU A CA 1
ATOM 1798 C C . LEU A 1 239 ? 1.306 -9.484 4.27 1 98.69 239 LEU A C 1
ATOM 1800 O O . LEU A 1 239 ? 1.33 -10.695 4.504 1 98.69 239 LEU A O 1
ATOM 1804 N N . THR A 1 240 ? 2.045 -8.945 3.328 1 98.88 240 THR A N 1
ATOM 1805 C CA . THR A 1 240 ? 3.023 -9.703 2.561 1 98.88 240 THR A CA 1
ATOM 1806 C C . THR A 1 240 ? 4.426 -9.508 3.125 1 98.88 240 THR A C 1
ATOM 1808 O O . THR A 1 240 ? 4.766 -8.414 3.592 1 98.88 240 THR A O 1
ATOM 1811 N N . VAL A 1 241 ? 5.211 -10.492 3.133 1 98.88 241 VAL A N 1
ATOM 1812 C CA . VAL A 1 241 ? 6.664 -10.43 3.283 1 98.88 241 VAL A CA 1
ATOM 1813 C C . VAL A 1 241 ? 7.336 -10.797 1.963 1 98.88 241 VAL A C 1
ATOM 1815 O O . VAL A 1 241 ? 7.27 -11.953 1.529 1 98.88 241 VAL A O 1
ATOM 1818 N N . GLU A 1 242 ? 7.914 -9.82 1.338 1 98.88 242 GLU A N 1
ATOM 1819 C CA . GLU A 1 242 ? 8.336 -10 -0.047 1 98.88 242 GLU A CA 1
ATOM 1820 C C . GLU A 1 242 ? 9.633 -9.242 -0.331 1 98.88 242 GLU A C 1
ATOM 1822 O O . GLU A 1 242 ? 9.68 -8.383 -1.209 1 98.88 242 GLU A O 1
ATOM 1827 N N . PRO A 1 243 ? 10.742 -9.641 0.318 1 98.88 243 PRO A N 1
ATOM 1828 C CA . PRO A 1 243 ? 12.008 -8.953 0.063 1 98.88 243 PRO A CA 1
ATOM 1829 C C . PRO A 1 243 ? 12.445 -9.047 -1.396 1 98.88 243 PRO A C 1
ATOM 1831 O O . PRO A 1 243 ? 12.266 -10.086 -2.031 1 98.88 243 PRO A O 1
ATOM 1834 N N . MET A 1 244 ? 12.867 -8.016 -1.893 1 98.88 244 MET A N 1
ATOM 1835 C CA . MET A 1 244 ? 13.586 -7.922 -3.156 1 98.88 244 MET A CA 1
ATOM 1836 C C . MET A 1 244 ? 15.086 -7.742 -2.916 1 98.88 244 MET A C 1
ATOM 1838 O O . MET A 1 244 ? 15.516 -6.68 -2.467 1 98.88 244 MET A O 1
ATOM 1842 N N . VAL A 1 245 ? 15.836 -8.742 -3.209 1 98.94 245 VAL A N 1
ATOM 1843 C CA . VAL A 1 245 ? 17.25 -8.82 -2.854 1 98.94 245 VAL A CA 1
ATOM 1844 C C . VAL A 1 245 ? 18.109 -8.68 -4.109 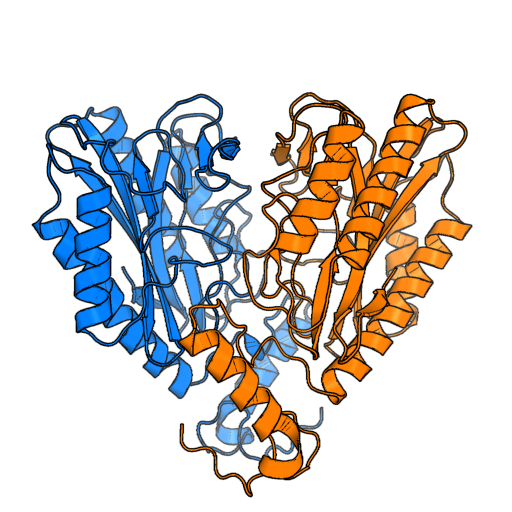1 98.94 245 VAL A C 1
ATOM 1846 O O . VAL A 1 245 ? 17.922 -9.422 -5.082 1 98.94 245 VAL A O 1
ATOM 1849 N N . ASN A 1 246 ? 19.047 -7.77 -4.039 1 98.81 246 ASN A N 1
ATOM 1850 C CA . ASN A 1 246 ? 19.922 -7.488 -5.18 1 98.81 246 ASN A CA 1
ATOM 1851 C C . ASN A 1 246 ? 21.328 -8.031 -4.965 1 98.81 246 ASN A C 1
ATOM 1853 O O . ASN A 1 246 ? 21.875 -7.938 -3.861 1 98.81 246 ASN A O 1
ATOM 1857 N N . GLU A 1 247 ? 21.875 -8.523 -6.098 1 98.81 247 GLU A N 1
ATOM 1858 C CA . GLU A 1 247 ? 23.281 -8.93 -6.105 1 98.81 247 GLU A CA 1
ATOM 1859 C C . GLU A 1 247 ? 24.203 -7.73 -5.879 1 98.81 247 GLU A C 1
ATOM 1861 O O . GLU A 1 247 ? 25.234 -7.855 -5.223 1 98.81 247 GLU A O 1
ATOM 1866 N N . GLY A 1 248 ? 23.828 -6.605 -6.398 1 98.12 248 GLY A N 1
ATOM 1867 C CA . GLY A 1 248 ? 24.609 -5.379 -6.289 1 98.12 248 GLY A CA 1
ATOM 1868 C C . GLY A 1 248 ? 24.031 -4.395 -5.293 1 98.12 248 GLY A C 1
ATOM 1869 O O . GLY A 1 248 ? 23.766 -4.746 -4.145 1 98.12 248 GLY A O 1
ATOM 1870 N N . THR A 1 249 ? 23.859 -3.16 -5.688 1 96.12 249 THR A N 1
ATOM 1871 C CA . THR A 1 249 ? 23.375 -2.109 -4.809 1 96.12 249 THR A CA 1
ATOM 1872 C C . THR A 1 249 ? 21.844 -2.178 -4.688 1 96.12 249 THR A C 1
ATOM 1874 O O . THR A 1 249 ? 21.188 -2.84 -5.488 1 96.12 249 THR A O 1
ATOM 1877 N N . TYR A 1 250 ? 21.328 -1.534 -3.664 1 95.56 250 TYR A N 1
ATOM 1878 C CA . TYR A 1 250 ? 19.891 -1.555 -3.42 1 95.56 250 TYR A CA 1
ATOM 1879 C C . TYR A 1 250 ? 19.156 -0.636 -4.391 1 95.56 250 TYR A C 1
ATOM 1881 O O . TYR A 1 250 ? 17.922 -0.598 -4.41 1 95.56 250 TYR A O 1
ATOM 1889 N N . GLU A 1 251 ? 19.828 0.091 -5.242 1 92.69 251 GLU A N 1
ATOM 1890 C CA . GLU A 1 251 ? 19.281 1.117 -6.117 1 92.69 251 GLU A CA 1
ATOM 1891 C C . GLU A 1 251 ? 18.516 0.492 -7.285 1 92.69 251 GLU A C 1
ATOM 1893 O O . GLU A 1 251 ? 18.953 -0.516 -7.848 1 92.69 251 GLU A O 1
ATOM 1898 N N . VAL A 1 252 ? 17.359 1.109 -7.609 1 95.5 252 VAL A N 1
ATOM 1899 C CA . VAL A 1 252 ? 16.516 0.6 -8.688 1 95.5 252 VAL A CA 1
ATOM 1900 C C . VAL A 1 252 ? 16.031 1.756 -9.562 1 95.5 252 VAL A C 1
ATOM 1902 O O . VAL A 1 252 ? 16.141 2.922 -9.172 1 95.5 252 VAL A O 1
ATOM 1905 N N . TYR A 1 253 ? 15.547 1.447 -10.727 1 91.44 253 TYR A N 1
ATOM 1906 C CA . TYR A 1 253 ? 14.914 2.439 -11.594 1 91.44 253 TYR A CA 1
ATOM 1907 C C . TYR A 1 253 ? 13.719 1.846 -12.32 1 91.44 253 TYR A C 1
ATOM 1909 O O . TYR A 1 253 ? 13.641 0.632 -12.523 1 91.44 253 TYR A O 1
ATOM 1917 N N . GLU A 1 254 ? 12.789 2.633 -12.68 1 91.62 254 GLU A N 1
ATOM 1918 C CA . GLU A 1 254 ? 11.602 2.25 -13.445 1 91.62 254 GLU A CA 1
ATOM 1919 C C . GLU A 1 254 ? 11.844 2.393 -14.945 1 91.62 254 GLU A C 1
ATOM 1921 O O . GLU A 1 254 ? 12.398 3.395 -15.398 1 91.62 254 GLU A O 1
ATOM 1926 N N . ASP A 1 255 ? 11.367 1.376 -15.641 1 92.75 255 ASP A N 1
ATOM 1927 C CA . ASP A 1 255 ? 11.461 1.435 -17.094 1 92.75 255 ASP A CA 1
ATOM 1928 C C . ASP A 1 255 ? 10.633 2.586 -17.656 1 92.75 255 ASP A C 1
ATOM 1930 O O . ASP A 1 255 ? 9.414 2.635 -17.453 1 92.75 255 ASP A O 1
ATOM 1934 N N . ALA A 1 256 ? 11.289 3.455 -18.359 1 84.88 256 ALA A N 1
ATOM 1935 C CA . ALA A 1 256 ? 10.625 4.66 -18.859 1 84.88 256 ALA A CA 1
ATOM 1936 C C . ALA A 1 256 ? 9.688 4.336 -20.016 1 84.88 256 ALA A C 1
ATOM 1938 O O . ALA A 1 256 ? 8.719 5.062 -20.25 1 84.88 256 ALA A O 1
ATOM 1939 N N . ASP A 1 257 ? 9.984 3.256 -20.734 1 88.38 257 ASP A N 1
ATOM 1940 C CA . ASP A 1 257 ? 9.211 2.92 -21.938 1 88.38 257 ASP A CA 1
ATOM 1941 C C . ASP A 1 257 ? 7.871 2.291 -21.562 1 88.38 257 ASP A C 1
ATOM 1943 O O . ASP A 1 257 ? 6.84 2.609 -22.156 1 88.38 257 ASP A O 1
ATOM 1947 N N . ASN A 1 258 ? 7.914 1.407 -20.5 1 89.62 258 ASN A N 1
ATOM 1948 C CA . ASN A 1 258 ? 6.664 0.707 -20.219 1 89.62 258 ASN A CA 1
ATOM 1949 C C . ASN A 1 258 ? 6.027 1.195 -18.922 1 89.62 258 ASN A C 1
ATOM 1951 O O . ASN A 1 258 ? 4.871 0.879 -18.641 1 89.62 258 ASN A O 1
ATOM 1955 N N . GLY A 1 259 ? 6.812 1.915 -18.141 1 86.38 259 GLY A N 1
ATOM 1956 C CA . GLY A 1 259 ? 6.27 2.592 -16.984 1 86.38 259 GLY A CA 1
ATOM 1957 C C . GLY A 1 259 ? 6 1.653 -15.82 1 86.38 259 GLY A C 1
ATOM 1958 O O . GLY A 1 259 ? 5.328 2.027 -14.852 1 86.38 259 GLY A O 1
ATOM 1959 N N . TRP A 1 260 ? 6.535 0.338 -15.82 1 92 260 TRP A N 1
ATOM 1960 C CA . TRP A 1 260 ? 6.168 -0.633 -14.797 1 92 260 TRP A CA 1
ATOM 1961 C C . TRP A 1 260 ? 7.395 -1.385 -14.289 1 92 260 TRP A C 1
ATOM 1963 O O . TRP A 1 260 ? 7.633 -1.45 -13.086 1 92 260 TRP A O 1
ATOM 1973 N N . THR A 1 261 ? 8.141 -1.869 -15.227 1 97.31 261 THR A N 1
ATOM 1974 C CA . THR A 1 261 ? 9.227 -2.762 -14.836 1 97.31 261 THR A CA 1
ATOM 1975 C C . THR A 1 261 ? 10.266 -2.021 -13.992 1 97.31 261 THR A C 1
ATOM 1977 O O . THR A 1 261 ? 10.719 -0.94 -14.375 1 97.31 261 THR A O 1
ATOM 1980 N N . ILE A 1 262 ? 10.602 -2.541 -12.883 1 97.5 262 ILE A N 1
ATOM 1981 C CA . ILE A 1 262 ? 11.656 -2.029 -12.016 1 97.5 262 ILE A CA 1
ATOM 1982 C C . ILE A 1 262 ? 12.891 -2.926 -12.125 1 97.5 262 ILE A C 1
ATOM 1984 O O . ILE A 1 262 ? 12.797 -4.145 -11.945 1 97.5 262 ILE A O 1
ATOM 1988 N N . SER A 1 263 ? 14.031 -2.254 -12.414 1 97.75 263 SER A N 1
ATOM 1989 C CA . SER A 1 263 ? 15.273 -3.012 -12.578 1 97.75 263 SER A CA 1
ATOM 1990 C C . SER A 1 263 ? 16.375 -2.473 -11.68 1 97.75 263 SER A C 1
ATOM 1992 O O . SER A 1 263 ? 16.281 -1.352 -11.18 1 97.75 263 SER A O 1
ATOM 1994 N N . THR A 1 264 ? 17.344 -3.369 -11.477 1 97.75 264 THR A N 1
ATOM 1995 C CA . THR A 1 264 ? 18.516 -2.906 -10.734 1 97.75 264 THR A CA 1
ATOM 1996 C C . THR A 1 264 ? 19.25 -1.819 -11.516 1 97.75 264 THR A C 1
ATOM 1998 O O . THR A 1 264 ? 19.422 -1.927 -12.734 1 97.75 264 THR A O 1
ATOM 2001 N N . ASP A 1 265 ? 19.688 -0.859 -10.766 1 94.94 265 ASP A N 1
ATOM 2002 C CA . ASP A 1 265 ? 20.359 0.265 -11.414 1 94.94 265 ASP A CA 1
ATOM 2003 C C . ASP A 1 265 ? 21.703 -0.16 -11.984 1 94.94 265 ASP A C 1
ATOM 2005 O O . ASP A 1 265 ? 22.125 0.342 -13.031 1 94.94 265 ASP A O 1
ATOM 2009 N N . ASP A 1 266 ? 22.391 -1.046 -11.352 1 96.62 266 ASP A N 1
ATOM 2010 C CA . ASP A 1 266 ? 23.734 -1.452 -11.758 1 96.62 266 ASP A CA 1
ATOM 2011 C C . ASP A 1 266 ? 23.672 -2.641 -12.711 1 96.62 266 ASP A C 1
ATOM 2013 O O . ASP A 1 266 ? 24.719 -3.178 -13.102 1 96.62 266 ASP A O 1
ATOM 2017 N N . GLY A 1 267 ? 22.484 -3.188 -13.078 1 98 267 GLY A N 1
ATOM 2018 C CA . GLY A 1 267 ? 22.312 -4.234 -14.07 1 98 267 GLY A CA 1
ATOM 2019 C C . GLY A 1 267 ? 22.594 -5.625 -13.523 1 98 267 GLY A C 1
ATOM 2020 O O . GLY A 1 267 ? 22.578 -6.602 -14.273 1 98 267 GLY A O 1
ATOM 2021 N N . LYS A 1 268 ? 22.844 -5.734 -12.25 1 98.69 268 LYS A N 1
ATOM 2022 C CA . LYS A 1 268 ? 23.109 -7.039 -11.656 1 98.69 268 LYS A CA 1
ATOM 2023 C C . LYS A 1 268 ? 21.812 -7.75 -11.281 1 98.69 268 LYS A C 1
ATOM 2025 O O . LYS A 1 268 ? 20.75 -7.145 -11.305 1 98.69 268 LYS A O 1
ATOM 2030 N N . LEU A 1 269 ? 21.875 -9.023 -10.867 1 98.88 269 LEU A N 1
ATOM 2031 C CA . LEU A 1 269 ? 20.719 -9.898 -10.641 1 98.88 269 LEU A CA 1
ATOM 2032 C C . LEU A 1 269 ? 19.922 -9.453 -9.422 1 98.88 269 LEU A C 1
ATOM 2034 O O . LEU A 1 269 ? 20.484 -8.859 -8.492 1 98.88 269 LEU A O 1
ATOM 2038 N N . SER A 1 270 ? 18.625 -9.695 -9.516 1 98.94 270 SER A N 1
ATOM 2039 C CA . SER A 1 270 ? 17.719 -9.523 -8.391 1 98.94 270 SER A CA 1
ATOM 2040 C C . SER A 1 270 ? 16.828 -10.75 -8.219 1 98.94 270 SER A C 1
ATOM 2042 O O . SER A 1 270 ? 16.562 -11.477 -9.18 1 98.94 270 SER A O 1
ATOM 2044 N N . ALA A 1 271 ? 16.391 -11.039 -7.004 1 98.94 271 ALA A N 1
ATOM 2045 C CA . ALA A 1 271 ? 15.461 -12.117 -6.707 1 98.94 271 ALA A CA 1
ATOM 2046 C C . ALA A 1 271 ? 14.422 -11.68 -5.676 1 98.94 271 ALA A C 1
ATOM 2048 O O . ALA A 1 271 ? 14.742 -10.93 -4.75 1 98.94 271 ALA A O 1
ATOM 2049 N N . GLN A 1 272 ? 13.211 -12.172 -5.855 1 98.88 272 GLN A N 1
ATOM 2050 C CA . GLN A 1 272 ? 12.102 -11.867 -4.953 1 98.88 272 GLN A CA 1
ATOM 2051 C C . GLN A 1 272 ? 11.297 -13.125 -4.637 1 98.88 272 GLN A C 1
ATOM 2053 O O . GLN A 1 272 ? 11.008 -13.922 -5.527 1 98.88 272 GLN A O 1
ATOM 2058 N N . TRP A 1 273 ? 10.992 -13.305 -3.369 1 98.94 273 TRP A N 1
ATOM 2059 C CA . TRP A 1 273 ? 9.984 -14.242 -2.891 1 98.94 273 TRP A CA 1
ATOM 2060 C C . TRP A 1 273 ? 8.914 -13.516 -2.076 1 98.94 273 TRP A C 1
ATOM 2062 O O . TRP A 1 273 ? 9.195 -12.492 -1.442 1 98.94 273 TRP A O 1
ATOM 2072 N N . GLU A 1 274 ? 7.715 -14.039 -2.164 1 98.88 274 GLU A N 1
ATOM 2073 C CA . GLU A 1 274 ? 6.629 -13.344 -1.477 1 98.88 274 GLU A CA 1
ATOM 2074 C C . GLU A 1 274 ? 5.609 -14.328 -0.917 1 98.88 274 GLU A C 1
ATOM 2076 O O . GLU A 1 274 ? 5.137 -15.211 -1.635 1 98.88 274 GLU A O 1
ATOM 2081 N N . HIS A 1 275 ? 5.309 -14.219 0.377 1 98.94 275 HIS A N 1
ATOM 2082 C CA . HIS A 1 275 ? 4.164 -14.891 0.992 1 98.94 275 HIS A CA 1
ATOM 2083 C C . HIS A 1 275 ? 3.191 -13.875 1.587 1 98.94 275 HIS A C 1
ATOM 2085 O O . HIS A 1 275 ? 3.594 -12.781 1.987 1 98.94 275 HIS A O 1
ATOM 2091 N N . THR A 1 276 ? 1.952 -14.195 1.541 1 98.94 276 THR A N 1
ATOM 2092 C CA . THR A 1 276 ? 0.932 -13.5 2.32 1 98.94 276 THR A CA 1
ATOM 2093 C C . THR A 1 276 ? 0.714 -14.195 3.662 1 98.94 276 THR A C 1
ATOM 2095 O O . THR A 1 276 ? 0.46 -15.398 3.711 1 98.94 276 THR A O 1
ATOM 2098 N N . ILE A 1 277 ? 0.743 -13.359 4.77 1 98.75 277 ILE A N 1
ATOM 2099 C CA . ILE A 1 277 ? 0.687 -13.969 6.094 1 98.75 277 ILE A CA 1
ATOM 2100 C C . ILE A 1 277 ? -0.46 -13.352 6.895 1 98.75 277 ILE A C 1
ATOM 2102 O O . ILE A 1 277 ? -0.721 -12.148 6.793 1 98.75 277 ILE A O 1
ATOM 2106 N N . LEU A 1 278 ? -1.152 -14.227 7.637 1 98.88 278 LEU A N 1
ATOM 2107 C CA . LEU A 1 278 ? -2.107 -13.812 8.656 1 98.88 278 LEU A CA 1
ATOM 2108 C C . LEU A 1 278 ? -1.48 -13.875 10.047 1 98.88 278 LEU A C 1
ATOM 2110 O O . LEU A 1 278 ? -0.941 -14.914 10.438 1 98.88 278 LEU A O 1
ATOM 2114 N N . ILE A 1 279 ? -1.477 -12.781 10.719 1 98.75 279 ILE A N 1
ATOM 2115 C CA . ILE A 1 279 ? -1.054 -12.797 12.117 1 98.75 279 ILE A CA 1
ATOM 2116 C C . ILE A 1 279 ? -2.184 -13.328 12.992 1 98.75 279 ILE A C 1
ATOM 2118 O O . ILE A 1 279 ? -3.309 -12.828 12.945 1 98.75 279 ILE A O 1
ATOM 2122 N N . THR A 1 280 ? -1.893 -14.336 13.734 1 98.19 280 THR A N 1
ATOM 2123 C CA . THR A 1 280 ? -2.861 -14.953 14.633 1 98.19 280 THR A CA 1
ATOM 2124 C C . THR A 1 280 ? -2.521 -14.648 16.094 1 98.19 280 THR A C 1
ATOM 2126 O O . THR A 1 280 ? -1.579 -13.906 16.375 1 98.19 280 THR A O 1
ATOM 2129 N N . GLU A 1 281 ? -3.324 -15.242 16.969 1 96.25 281 GLU A N 1
ATOM 2130 C CA . GLU A 1 281 ? -3.135 -14.984 18.391 1 96.25 281 GLU A CA 1
ATOM 2131 C C . GLU A 1 281 ? -1.814 -15.57 18.891 1 96.25 281 GLU A C 1
ATOM 2133 O O . GLU A 1 281 ? -1.231 -15.07 19.859 1 96.25 281 GLU A O 1
ATOM 2138 N N . ASP A 1 282 ? -1.362 -16.547 18.203 1 96.38 282 ASP A N 1
ATOM 2139 C CA . ASP A 1 282 ? -0.208 -17.25 18.75 1 96.38 282 ASP A CA 1
ATOM 2140 C C . ASP A 1 282 ? 0.931 -17.312 17.734 1 96.38 282 ASP A C 1
ATOM 2142 O O . ASP A 1 282 ? 1.919 -18.031 17.938 1 96.38 282 ASP A O 1
ATOM 2146 N N . GLY A 1 283 ? 0.801 -16.719 16.641 1 97.88 283 GLY A N 1
ATOM 2147 C CA . GLY A 1 283 ? 1.835 -16.734 15.617 1 97.88 283 GLY A CA 1
ATOM 2148 C C . GLY A 1 283 ? 1.359 -16.219 14.281 1 97.88 283 GLY A C 1
ATOM 2149 O O . GLY A 1 283 ? 0.785 -15.125 14.203 1 97.88 283 GLY A O 1
ATOM 2150 N N . VAL A 1 284 ? 1.74 -16.938 13.25 1 98.5 284 VAL A N 1
ATOM 2151 C CA . VAL A 1 284 ? 1.34 -16.531 11.906 1 98.5 284 VAL A CA 1
ATOM 2152 C C . VAL A 1 284 ? 0.822 -17.734 11.125 1 98.5 284 VAL A C 1
ATOM 2154 O O . VAL A 1 284 ? 1.122 -18.891 11.469 1 98.5 284 VAL A O 1
ATOM 2157 N N . GLU A 1 285 ? -0.055 -17.547 10.25 1 98.75 285 GLU A N 1
ATOM 2158 C CA . GLU A 1 285 ? -0.491 -18.5 9.242 1 98.75 285 GLU A CA 1
ATOM 2159 C C . GLU A 1 285 ? -0.153 -18.016 7.836 1 98.75 285 GLU A C 1
ATOM 2161 O O . GLU A 1 285 ? -0.513 -16.891 7.457 1 98.75 285 GLU A O 1
ATOM 2166 N N . ILE A 1 286 ? 0.621 -18.797 7.117 1 98.88 286 ILE A N 1
ATOM 2167 C CA . ILE A 1 286 ? 0.917 -18.469 5.73 1 98.88 286 ILE A CA 1
ATOM 2168 C C . ILE A 1 286 ? -0.287 -18.797 4.852 1 98.88 286 ILE A C 1
ATOM 2170 O O . ILE A 1 286 ? -0.709 -19.953 4.773 1 98.88 286 ILE A O 1
ATOM 2174 N N . LEU A 1 287 ? -0.857 -17.828 4.191 1 98.88 287 LEU A N 1
ATOM 2175 C CA . LEU A 1 287 ? -2.072 -18.016 3.406 1 98.88 287 LEU A CA 1
ATOM 2176 C C . LEU A 1 287 ? -1.742 -18.25 1.937 1 98.88 287 LEU A C 1
ATOM 2178 O O . LEU A 1 287 ? -2.281 -19.156 1.31 1 98.88 287 LEU A O 1
ATOM 2182 N N . ALA A 1 288 ? -0.956 -17.406 1.348 1 98.88 288 ALA A N 1
ATOM 2183 C CA . ALA A 1 288 ? -0.499 -17.547 -0.033 1 98.88 288 ALA A CA 1
ATOM 2184 C C . ALA A 1 288 ? 1.018 -17.703 -0.095 1 98.88 288 ALA A C 1
ATOM 2186 O O . ALA A 1 288 ? 1.748 -17.047 0.645 1 98.88 288 ALA A O 1
ATOM 2187 N N . TYR A 1 289 ? 1.504 -18.625 -0.977 1 98.56 289 TYR A N 1
ATOM 2188 C CA . TYR A 1 289 ? 2.922 -18.969 -0.971 1 98.56 289 TYR A CA 1
ATOM 2189 C C . TYR A 1 289 ? 3.363 -19.484 -2.336 1 98.56 289 TYR A C 1
ATOM 2191 O O . TYR A 1 289 ? 2.541 -19.969 -3.125 1 98.56 289 TYR A O 1
ATOM 2199 N N . MET B 1 1 ? -24.469 -8.977 -5.922 1 35.5 1 MET B N 1
ATOM 2200 C CA . MET B 1 1 ? -25.156 -8.93 -4.633 1 35.5 1 MET B CA 1
ATOM 2201 C C . MET B 1 1 ? -26.469 -8.18 -4.742 1 35.5 1 MET B C 1
ATOM 2203 O O . MET B 1 1 ? -26.516 -7.047 -5.219 1 35.5 1 MET B O 1
ATOM 2207 N N . SER B 1 2 ? -27.484 -8.891 -4.906 1 47.28 2 SER B N 1
ATOM 2208 C CA . SER B 1 2 ? -28.859 -8.391 -4.91 1 47.28 2 SER B CA 1
ATOM 2209 C C . SER B 1 2 ? -29.094 -7.422 -3.754 1 47.28 2 SER B C 1
ATOM 2211 O O . SER B 1 2 ? -29.172 -7.836 -2.596 1 47.28 2 SER B O 1
ATOM 2213 N N . PHE B 1 3 ? -28.531 -6.219 -3.816 1 61.12 3 PHE B N 1
ATOM 2214 C CA . PHE B 1 3 ? -28.766 -5.281 -2.727 1 61.12 3 PHE B CA 1
ATOM 2215 C C . PHE B 1 3 ? -30.25 -4.98 -2.586 1 61.12 3 PHE B C 1
ATOM 2217 O O . PHE B 1 3 ? -30.969 -4.906 -3.582 1 61.12 3 PHE B O 1
ATOM 2224 N N . ASP B 1 4 ? -30.844 -5.242 -1.476 1 77.38 4 ASP B N 1
ATOM 2225 C CA . ASP B 1 4 ? -32.188 -4.758 -1.092 1 77.38 4 ASP B CA 1
ATOM 2226 C C . ASP B 1 4 ? -32.312 -3.256 -1.332 1 77.38 4 ASP B C 1
ATOM 2228 O O . ASP B 1 4 ? -31.734 -2.451 -0.592 1 77.38 4 ASP B O 1
ATOM 2232 N N . ARG B 1 5 ? -33 -2.893 -2.391 1 84.06 5 ARG B N 1
ATOM 2233 C CA . ARG B 1 5 ? -33.125 -1.507 -2.824 1 84.06 5 ARG B CA 1
ATOM 2234 C C . ARG B 1 5 ? -33.75 -0.648 -1.729 1 84.06 5 ARG B C 1
ATOM 2236 O O . ARG B 1 5 ? -33.625 0.576 -1.738 1 84.06 5 ARG B O 1
ATOM 2243 N N . ASN B 1 6 ? -34.469 -1.389 -0.829 1 85.31 6 ASN B N 1
ATOM 2244 C CA . ASN B 1 6 ? -35.125 -0.639 0.225 1 85.31 6 ASN B CA 1
ATOM 2245 C C . ASN B 1 6 ? -34.312 -0.588 1.501 1 85.31 6 ASN B C 1
ATOM 2247 O O . ASN B 1 6 ? -34.656 0.109 2.453 1 85.31 6 ASN B O 1
ATOM 2251 N N . ALA B 1 7 ? -33.281 -1.154 1.388 1 85.56 7 ALA B N 1
ATOM 2252 C CA . ALA B 1 7 ? -32.375 -1.127 2.535 1 85.56 7 ALA B CA 1
ATOM 2253 C C . ALA B 1 7 ? -31.625 0.205 2.619 1 85.56 7 ALA B C 1
ATOM 2255 O O . ALA B 1 7 ? -31.625 0.981 1.661 1 85.56 7 ALA B O 1
ATOM 2256 N N . LYS B 1 8 ? -31.141 0.436 3.854 1 86.31 8 LYS B N 1
ATOM 2257 C CA . LYS B 1 8 ? -30.312 1.627 4.027 1 86.31 8 LYS B CA 1
ATOM 2258 C C . LYS B 1 8 ? -29.078 1.585 3.119 1 86.31 8 LYS B C 1
ATOM 2260 O O . LYS B 1 8 ? -28.469 0.53 2.941 1 86.31 8 LYS B O 1
ATOM 2265 N N . CYS B 1 9 ? -28.781 2.697 2.607 1 87.25 9 CYS B N 1
ATOM 2266 C CA . CYS B 1 9 ? -27.672 2.803 1.672 1 87.25 9 CYS B CA 1
ATOM 2267 C C . CYS B 1 9 ? -26.344 2.508 2.365 1 87.25 9 CYS B C 1
ATOM 2269 O O . CYS B 1 9 ? -26.172 2.832 3.541 1 87.25 9 CYS B O 1
ATOM 2271 N N . TRP B 1 10 ? -25.438 2.021 1.688 1 76.44 10 TRP B N 1
ATOM 2272 C CA . TRP B 1 10 ? -24.141 1.624 2.227 1 76.44 10 TRP B CA 1
ATOM 2273 C C . TRP B 1 10 ? -23.312 2.846 2.635 1 76.44 10 TRP B C 1
ATOM 2275 O O . TRP B 1 10 ? -22.344 2.729 3.389 1 76.44 10 TRP B O 1
ATOM 2285 N N . CYS B 1 11 ? -23.719 4.07 2.184 1 78.75 11 CYS B N 1
ATOM 2286 C CA . CYS B 1 11 ? -22.922 5.27 2.398 1 78.75 11 CYS B CA 1
ATOM 2287 C C . CYS B 1 11 ? -23.125 5.824 3.803 1 78.75 11 CYS B C 1
ATOM 2289 O O . CYS B 1 11 ? -22.438 6.754 4.219 1 78.75 11 CYS B O 1
ATOM 2291 N N . GLY B 1 12 ? -24 5.418 4.5 1 77.62 12 GLY B N 1
ATOM 2292 C CA . GLY B 1 12 ? -24.25 5.848 5.867 1 77.62 12 GLY B CA 1
ATOM 2293 C C . GLY B 1 12 ? -25.125 7.086 5.957 1 77.62 12 GLY B C 1
ATOM 2294 O O . GLY B 1 12 ? -25.25 7.68 7.031 1 77.62 12 GLY B O 1
ATOM 2295 N N . SER B 1 13 ? -25.734 7.508 4.926 1 79.44 13 SER B N 1
ATOM 2296 C CA . SER B 1 13 ? -26.562 8.711 4.918 1 79.44 13 SER B CA 1
ATOM 2297 C C . SER B 1 13 ? -27.875 8.484 5.641 1 79.44 13 SER B C 1
ATOM 2299 O O . SER B 1 13 ? -28.578 9.438 5.996 1 79.44 13 SER B O 1
ATOM 2301 N N . GLY B 1 14 ? -28.156 7.168 5.754 1 81.5 14 GLY B N 1
ATOM 2302 C CA . GLY B 1 14 ? -29.453 6.836 6.336 1 81.5 14 GLY B CA 1
ATOM 2303 C C . GLY B 1 14 ? -30.578 6.785 5.312 1 81.5 14 GLY B C 1
ATOM 2304 O O . GLY B 1 14 ? -31.688 6.348 5.621 1 81.5 14 GLY B O 1
ATOM 2305 N N . LYS B 1 15 ? -30.406 7.082 4.109 1 89.06 15 LYS B N 1
ATOM 2306 C CA . LYS B 1 15 ? -31.406 6.988 3.041 1 89.06 15 LYS B CA 1
ATOM 2307 C C . LYS B 1 15 ? -31.484 5.57 2.492 1 89.06 15 LYS B C 1
ATOM 2309 O O . LYS B 1 15 ? -30.562 4.773 2.668 1 89.06 15 LYS B O 1
ATOM 2314 N N . LYS B 1 16 ? -32.719 5.324 1.866 1 88.56 16 LYS B N 1
ATOM 2315 C CA . LYS B 1 16 ? -32.875 4.035 1.193 1 88.56 16 LYS B CA 1
ATOM 2316 C C . LYS B 1 16 ? -31.906 3.932 0.003 1 88.56 16 LYS B C 1
ATOM 2318 O O . LYS B 1 16 ? -31.719 4.906 -0.725 1 88.56 16 LYS B O 1
ATOM 2323 N N . TYR B 1 17 ? -31.406 2.848 -0.183 1 90.75 17 TYR B N 1
ATOM 2324 C CA . TYR B 1 17 ? -30.438 2.57 -1.244 1 90.75 17 TYR B CA 1
ATOM 2325 C C . TYR B 1 17 ? -30.984 3.02 -2.598 1 90.75 17 TYR B C 1
ATOM 2327 O O . TYR B 1 17 ? -30.281 3.686 -3.363 1 90.75 17 TYR B O 1
ATOM 2335 N N . LYS B 1 18 ? -32.188 2.77 -2.906 1 90.12 18 LYS B N 1
ATOM 2336 C CA . LYS B 1 18 ? -32.812 3.062 -4.203 1 90.12 18 LYS B CA 1
ATOM 2337 C C . LYS B 1 18 ? -32.906 4.566 -4.438 1 90.12 18 LYS B C 1
ATOM 2339 O O . LYS B 1 18 ? -33.031 5.016 -5.582 1 90.12 18 LYS B O 1
ATOM 2344 N N . LYS B 1 19 ? -32.844 5.348 -3.375 1 89.75 19 LYS B N 1
ATOM 2345 C CA . LYS B 1 19 ? -32.969 6.801 -3.498 1 89.75 19 LYS B CA 1
ATOM 2346 C C . LYS B 1 19 ? -31.594 7.469 -3.277 1 89.75 19 LYS B C 1
ATOM 2348 O O . LYS B 1 19 ? -31.516 8.695 -3.154 1 89.75 19 LYS B O 1
ATOM 2353 N N . CYS B 1 20 ? -30.578 6.699 -3.078 1 90.75 20 CYS B N 1
ATOM 2354 C CA . CYS B 1 20 ? -29.266 7.238 -2.752 1 90.75 20 CYS B CA 1
ATOM 2355 C C . CYS B 1 20 ? -28.219 6.75 -3.742 1 90.75 20 CYS B C 1
ATOM 2357 O O . CYS B 1 20 ? -28.016 7.367 -4.789 1 90.75 20 CYS B O 1
ATOM 2359 N N . HIS B 1 21 ? -27.641 5.508 -3.527 1 90.69 21 HIS B N 1
ATOM 2360 C CA . HIS B 1 21 ? -26.5 5.145 -4.355 1 90.69 21 HIS B CA 1
ATOM 2361 C C . HIS B 1 21 ? -26.859 4.062 -5.363 1 90.69 21 HIS B C 1
ATOM 2363 O O . HIS B 1 21 ? -26 3.527 -6.055 1 90.69 21 HIS B O 1
ATOM 2369 N N . LEU B 1 22 ? -28.156 3.732 -5.504 1 91.06 22 LEU B N 1
ATOM 2370 C CA . LEU B 1 22 ? -28.516 2.688 -6.461 1 91.06 22 LEU B CA 1
ATOM 2371 C C . LEU B 1 22 ? -28.094 3.074 -7.871 1 91.06 22 LEU B C 1
ATOM 2373 O O . LEU B 1 22 ? -27.391 2.311 -8.547 1 91.06 22 LEU B O 1
ATOM 2377 N N . GLU B 1 23 ? -28.562 4.258 -8.281 1 92.44 23 GLU B N 1
ATOM 2378 C CA . GLU B 1 23 ? -28.219 4.711 -9.625 1 92.44 23 GLU B CA 1
ATOM 2379 C C . GLU B 1 23 ? -26.703 4.887 -9.773 1 92.44 23 GLU B C 1
ATOM 2381 O O . GLU B 1 23 ? -26.141 4.602 -10.836 1 92.44 23 GLU B O 1
ATOM 2386 N N . PHE B 1 24 ? -26.156 5.363 -8.773 1 94.06 24 PHE B N 1
ATOM 2387 C CA . PHE B 1 24 ? -24.719 5.535 -8.719 1 94.06 24 PHE B CA 1
ATOM 2388 C C . PHE B 1 24 ? -24 4.207 -8.93 1 94.06 24 PHE B C 1
ATOM 2390 O O . PHE B 1 24 ? -23.109 4.098 -9.773 1 94.06 24 PHE B O 1
ATOM 2397 N N . ASP B 1 25 ? -24.375 3.225 -8.227 1 92.69 25 ASP B N 1
ATOM 2398 C CA . ASP B 1 25 ? -23.797 1.894 -8.312 1 92.69 25 ASP B CA 1
ATOM 2399 C C . ASP B 1 25 ? -24.062 1.256 -9.672 1 92.69 25 ASP B C 1
ATOM 2401 O O . ASP B 1 25 ? -23.203 0.556 -10.211 1 92.69 25 ASP B O 1
ATOM 2405 N N . GLU B 1 26 ? -25.219 1.49 -10.188 1 93.62 26 GLU B N 1
ATOM 2406 C CA . GLU B 1 26 ? -25.562 0.965 -11.508 1 93.62 26 GLU B CA 1
ATOM 2407 C C . GLU B 1 26 ? -24.656 1.572 -12.586 1 93.62 26 GLU B C 1
ATOM 2409 O O . GLU B 1 26 ? -24.25 0.882 -13.523 1 93.62 26 GLU B O 1
ATOM 2414 N N . LYS B 1 27 ? -24.453 2.865 -12.438 1 95.94 27 LYS B N 1
ATOM 2415 C CA . LYS B 1 27 ? -23.562 3.529 -13.383 1 95.94 27 LYS B CA 1
ATOM 2416 C C . LYS B 1 27 ? -22.141 2.973 -13.289 1 95.94 27 LYS B C 1
ATOM 2418 O O . LYS B 1 27 ? -21.484 2.734 -14.312 1 95.94 27 LYS B O 1
ATOM 2423 N N . ILE B 1 28 ? -21.625 2.75 -12.047 1 94.38 28 ILE B N 1
ATOM 2424 C CA . ILE B 1 28 ? -20.312 2.127 -11.859 1 94.38 28 ILE B CA 1
ATOM 2425 C C . ILE B 1 28 ? -20.312 0.744 -12.508 1 94.38 28 ILE B C 1
ATOM 2427 O O . ILE B 1 28 ? -19.359 0.389 -13.211 1 94.38 28 ILE B O 1
ATOM 2431 N N . GLU B 1 29 ? -21.359 0.015 -12.297 1 92 29 GLU B N 1
ATOM 24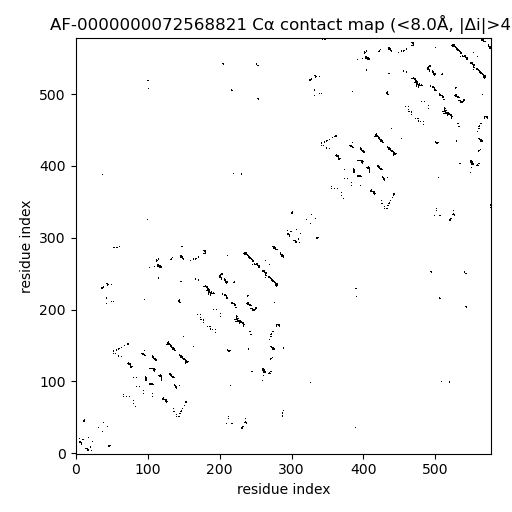32 C CA . GLU B 1 29 ? -21.453 -1.327 -12.867 1 92 29 GLU B CA 1
ATOM 2433 C C . GLU B 1 29 ? -21.453 -1.285 -14.391 1 92 29 GLU B C 1
ATOM 2435 O O . GLU B 1 29 ? -20.859 -2.152 -15.039 1 92 29 GLU B O 1
ATOM 2440 N N . SER B 1 30 ? -22.125 -0.405 -14.883 1 95.56 30 SER B N 1
ATOM 2441 C CA . SER B 1 30 ? -22.141 -0.255 -16.328 1 95.56 30 SER B CA 1
ATOM 2442 C C . SER B 1 30 ? -20.75 -0.015 -16.891 1 95.56 30 SER B C 1
ATOM 2444 O O . SER B 1 30 ? -20.3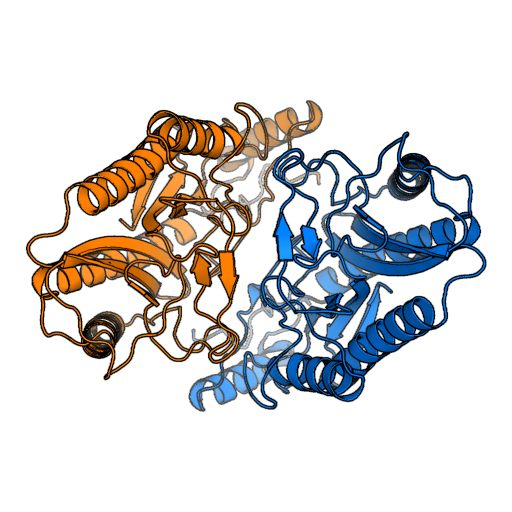91 -0.534 -17.938 1 95.56 30 SER B O 1
ATOM 2446 N N . HIS B 1 31 ? -19.984 0.861 -16.266 1 94.75 31 HIS B N 1
ATOM 2447 C CA . HIS B 1 31 ? -18.594 1.085 -16.641 1 94.75 31 HIS B CA 1
ATOM 2448 C C . HIS B 1 31 ? -17.781 -0.197 -16.516 1 94.75 31 HIS B C 1
ATOM 2450 O O . HIS B 1 31 ? -16.953 -0.49 -17.375 1 94.75 31 HIS B O 1
ATOM 2456 N N . LYS B 1 32 ? -18.016 -0.904 -15.461 1 88.69 32 LYS B N 1
ATOM 2457 C CA . LYS B 1 32 ? -17.328 -2.174 -15.25 1 88.69 32 LYS B CA 1
ATOM 2458 C C . LYS B 1 32 ? -17.625 -3.152 -16.391 1 88.69 32 LYS B C 1
ATOM 2460 O O . LYS B 1 32 ? -16.703 -3.812 -16.891 1 88.69 32 LYS B O 1
ATOM 2465 N N . ILE B 1 33 ? -18.828 -3.232 -16.844 1 89.88 33 ILE B N 1
ATOM 2466 C CA . ILE B 1 33 ? -19.25 -4.141 -17.906 1 89.88 33 ILE B CA 1
ATOM 2467 C C . ILE B 1 33 ? -18.562 -3.748 -19.203 1 89.88 33 ILE B C 1
ATOM 2469 O O . ILE B 1 33 ? -18.203 -4.613 -20.016 1 89.88 33 ILE B O 1
ATOM 2473 N N . LYS B 1 34 ? -18.359 -2.518 -19.328 1 91.5 34 LYS B N 1
ATOM 2474 C CA . LYS B 1 34 ? -17.734 -2.014 -20.547 1 91.5 34 LYS B CA 1
ATOM 2475 C C . LYS B 1 34 ? -16.219 -2.223 -20.5 1 91.5 34 LYS B C 1
ATOM 2477 O O . LYS B 1 34 ? -15.508 -1.869 -21.453 1 91.5 34 LYS B O 1
ATOM 2482 N N . GLY B 1 35 ? -15.688 -2.596 -19.344 1 83.56 35 GLY B N 1
ATOM 2483 C CA . GLY B 1 35 ? -14.281 -2.941 -19.266 1 83.56 35 GLY B CA 1
ATOM 2484 C C . GLY B 1 35 ? -13.453 -1.924 -18.5 1 83.56 35 GLY B C 1
ATOM 2485 O O . GLY B 1 35 ? -12.234 -2.059 -18.391 1 83.56 35 GLY B O 1
ATOM 2486 N N . ASP B 1 36 ? -14.125 -0.938 -17.922 1 88 36 ASP B N 1
ATOM 2487 C CA . ASP B 1 36 ? -13.406 0.074 -17.156 1 88 36 ASP B CA 1
ATOM 2488 C C . ASP B 1 36 ? -12.945 -0.482 -15.805 1 88 36 ASP B C 1
ATOM 2490 O O . ASP B 1 36 ? -13.609 -1.348 -15.227 1 88 36 ASP B O 1
ATOM 2494 N N . ILE B 1 37 ? -11.742 -0.028 -15.391 1 84.75 37 ILE B N 1
ATOM 2495 C CA . ILE B 1 37 ? -11.352 -0.23 -14 1 84.75 37 ILE B CA 1
ATOM 2496 C C . ILE B 1 37 ? -12.156 0.697 -13.094 1 84.75 37 ILE B C 1
ATOM 2498 O O . ILE B 1 37 ? -12.109 1.92 -13.25 1 84.75 37 ILE B O 1
ATOM 2502 N N . VAL B 1 38 ? -12.914 0.061 -12.188 1 90.69 38 VAL B N 1
ATOM 2503 C CA . VAL B 1 38 ? -13.781 0.881 -11.352 1 90.69 38 VAL B CA 1
ATOM 2504 C C . VAL B 1 38 ? -13.312 0.811 -9.898 1 90.69 38 VAL B C 1
ATOM 2506 O O . VAL B 1 38 ? -12.672 -0.163 -9.492 1 90.69 38 VAL B O 1
ATOM 2509 N N . PRO B 1 39 ? -13.547 1.823 -9.156 1 90.31 39 PRO B N 1
ATOM 2510 C CA . PRO B 1 39 ? -13.133 1.808 -7.75 1 90.31 39 PRO B CA 1
ATOM 2511 C C . PRO B 1 39 ? -13.977 0.872 -6.891 1 90.31 39 PRO B C 1
ATOM 2513 O O . PRO B 1 39 ? -15.164 0.675 -7.176 1 90.31 39 PRO B O 1
ATOM 2516 N N . ASP B 1 40 ? -13.297 0.43 -5.887 1 81.38 40 ASP B N 1
ATOM 2517 C CA . ASP B 1 40 ? -14.031 -0.278 -4.844 1 81.38 40 ASP B CA 1
ATOM 2518 C C . ASP B 1 40 ? -14.844 0.693 -3.994 1 81.38 40 ASP B C 1
ATOM 2520 O O . ASP B 1 40 ? -14.477 1.858 -3.842 1 81.38 40 ASP B O 1
ATOM 2524 N N . ARG B 1 41 ? -15.883 0.117 -3.436 1 82.81 41 ARG B N 1
ATOM 2525 C CA . ARG B 1 41 ? -16.734 0.947 -2.59 1 82.81 41 ARG B CA 1
ATOM 2526 C C . ARG B 1 41 ? -15.953 1.519 -1.414 1 82.81 41 ARG B C 1
ATOM 2528 O O . ARG B 1 41 ? -16.266 2.605 -0.923 1 82.81 41 ARG B O 1
ATOM 2535 N N . SER B 1 42 ? -14.898 0.885 -1.043 1 80.94 42 SER B N 1
ATOM 2536 C CA . SER B 1 42 ? -14.156 1.243 0.16 1 80.94 42 SER B CA 1
ATOM 2537 C C . SER B 1 42 ? -13.391 2.551 -0.029 1 80.94 42 SER B C 1
ATOM 2539 O O . SER B 1 42 ? -12.977 3.18 0.946 1 80.94 42 SER B O 1
ATOM 2541 N N . ILE B 1 43 ? -13.188 2.957 -1.285 1 89.38 43 ILE B N 1
ATOM 2542 C CA . ILE B 1 43 ? -12.422 4.184 -1.48 1 89.38 43 ILE B CA 1
ATOM 2543 C C . ILE B 1 43 ? -13.352 5.312 -1.913 1 89.38 43 ILE B C 1
ATOM 2545 O O . ILE B 1 43 ? -12.898 6.371 -2.352 1 89.38 43 ILE B O 1
ATOM 2549 N N . ILE B 1 44 ? -14.656 5.031 -1.867 1 93.38 44 ILE B N 1
ATOM 2550 C CA . ILE B 1 44 ? -15.68 6.055 -2.039 1 93.38 44 ILE B CA 1
ATOM 2551 C C . ILE B 1 44 ? -16.188 6.52 -0.674 1 93.38 44 ILE B C 1
ATOM 2553 O O . ILE B 1 44 ? -16.859 5.773 0.037 1 93.38 44 ILE B O 1
ATOM 2557 N N . LYS B 1 45 ? -15.898 7.773 -0.36 1 95.19 45 LYS B N 1
ATOM 2558 C CA . LYS B 1 45 ? -16.109 8.297 0.984 1 95.19 45 LYS B CA 1
ATOM 2559 C C . LYS B 1 45 ? -17.594 8.578 1.231 1 95.19 45 LYS B C 1
ATOM 2561 O O . LYS B 1 45 ? -18.297 9.055 0.339 1 95.19 45 LYS B O 1
ATOM 2566 N N . SER B 1 46 ? -18.047 8.305 2.416 1 91.69 46 SER B N 1
ATOM 2567 C CA . SER B 1 46 ? -19.375 8.719 2.859 1 91.69 46 SER B CA 1
ATOM 2568 C C . SER B 1 46 ? -19.406 10.219 3.156 1 91.69 46 SER B C 1
ATOM 2570 O O . SER B 1 46 ? -18.359 10.852 3.295 1 91.69 46 SER B O 1
ATOM 2572 N N . PRO B 1 47 ? -20.625 10.711 3.273 1 92.38 47 PRO B N 1
ATOM 2573 C CA . PRO B 1 47 ? -20.719 12.125 3.66 1 92.38 47 PRO B CA 1
ATOM 2574 C C . PRO B 1 47 ? -20.047 12.414 4.996 1 92.38 47 PRO B C 1
ATOM 2576 O O . PRO B 1 47 ? -19.406 13.453 5.152 1 92.38 47 PRO B O 1
ATOM 2579 N N . SER B 1 48 ? -20.188 11.516 5.895 1 93.25 48 SER B N 1
ATOM 2580 C CA . SER B 1 48 ? -19.547 11.695 7.191 1 93.25 48 SER B CA 1
ATOM 2581 C C . SER B 1 48 ? -18.031 11.672 7.066 1 93.25 48 SER B C 1
ATOM 2583 O O . SER B 1 48 ? -17.344 12.445 7.727 1 93.25 48 SER B O 1
ATOM 2585 N N . ASP B 1 49 ? -17.531 10.781 6.27 1 94.94 49 ASP B N 1
ATOM 2586 C CA . ASP B 1 49 ? -16.094 10.742 6.004 1 94.94 49 ASP B CA 1
ATOM 2587 C C . ASP B 1 49 ? -15.609 12.078 5.445 1 94.94 49 ASP B C 1
ATOM 2589 O O . ASP B 1 49 ? -14.594 12.609 5.895 1 94.94 49 ASP B O 1
ATOM 2593 N N . ILE B 1 50 ? -16.344 12.586 4.461 1 97.25 50 ILE B N 1
ATOM 2594 C CA . ILE B 1 50 ? -15.953 13.805 3.77 1 97.25 50 ILE B CA 1
ATOM 2595 C C . ILE B 1 50 ? -15.891 14.961 4.766 1 97.25 50 ILE B C 1
ATOM 2597 O O . ILE B 1 50 ? -14.945 15.75 4.754 1 97.25 50 ILE B O 1
ATOM 2601 N N . GLU B 1 51 ? -16.859 14.984 5.648 1 97.5 51 GLU B N 1
ATOM 2602 C CA . GLU B 1 51 ? -16.875 16.031 6.66 1 97.5 51 GLU B CA 1
ATOM 2603 C C . GLU B 1 51 ? -15.664 15.93 7.582 1 97.5 51 GLU B C 1
ATOM 2605 O O . GLU B 1 51 ? -15.039 16.938 7.914 1 97.5 51 GLU B O 1
ATOM 2610 N N . GLY B 1 52 ? -15.375 14.773 8.016 1 97.75 52 GLY B N 1
ATOM 2611 C CA . GLY B 1 52 ? -14.195 14.562 8.844 1 97.75 52 GLY B CA 1
ATOM 2612 C C . GLY B 1 52 ? -12.906 14.938 8.148 1 97.75 52 GLY B C 1
ATOM 2613 O O . GLY B 1 52 ? -12.031 15.57 8.742 1 97.75 52 GLY B O 1
ATOM 2614 N N . ILE B 1 53 ? -12.789 14.57 6.898 1 98.5 53 ILE B N 1
ATOM 2615 C CA . ILE B 1 53 ? -11.602 14.867 6.109 1 98.5 53 ILE B CA 1
ATOM 2616 C C . ILE B 1 53 ? -11.461 16.375 5.934 1 98.5 53 ILE B C 1
ATOM 2618 O O . ILE B 1 53 ? -10.352 16.906 6.008 1 98.5 53 ILE B O 1
ATOM 2622 N N . LYS B 1 54 ? -12.586 17.047 5.695 1 98.81 54 LYS B N 1
ATOM 2623 C CA . LYS B 1 54 ? -12.57 18.5 5.551 1 98.81 54 LYS B CA 1
ATOM 2624 C C . LYS B 1 54 ? -12.07 19.172 6.82 1 98.81 54 LYS B C 1
ATOM 2626 O O . LYS B 1 54 ? -11.328 20.156 6.758 1 98.81 54 LYS B O 1
ATOM 2631 N N . LYS B 1 55 ? -12.477 18.656 7.949 1 98.75 55 LYS B N 1
ATOM 2632 C CA . LYS B 1 55 ? -12 19.203 9.211 1 98.75 55 LYS B CA 1
ATOM 2633 C C . LYS B 1 55 ? -10.5 19.016 9.375 1 98.75 55 LYS B C 1
ATOM 2635 O O . LYS B 1 55 ? -9.789 19.922 9.797 1 98.75 55 LYS B O 1
ATOM 2640 N N . SER B 1 56 ? -10.031 17.844 9.078 1 98.69 56 SER B N 1
ATOM 2641 C CA . SER B 1 56 ? -8.602 17.562 9.094 1 98.69 56 SER B CA 1
ATOM 2642 C C . SER B 1 56 ? -7.848 18.5 8.148 1 98.69 56 SER B C 1
ATOM 2644 O O . SER B 1 56 ? -6.801 19.047 8.508 1 98.69 56 SER B O 1
ATOM 2646 N N . ALA B 1 57 ? -8.414 18.703 6.957 1 98.94 57 ALA B N 1
ATOM 2647 C CA . ALA B 1 57 ? -7.805 19.562 5.934 1 98.94 57 ALA B CA 1
ATOM 2648 C C . ALA B 1 57 ? -7.699 21 6.414 1 98.94 57 ALA B C 1
ATOM 2650 O O . ALA B 1 57 ? -6.719 21.688 6.121 1 98.94 57 ALA B O 1
ATOM 2651 N N . ALA B 1 58 ? -8.727 21.406 7.109 1 98.88 58 ALA B N 1
ATOM 2652 C CA . ALA B 1 58 ? -8.703 22.766 7.633 1 98.88 58 ALA B CA 1
ATOM 2653 C C . ALA B 1 58 ? -7.512 22.984 8.555 1 98.88 58 ALA B C 1
ATOM 2655 O O . ALA B 1 58 ? -6.832 24 8.477 1 98.88 58 ALA B O 1
ATOM 2656 N N . VAL B 1 59 ? -7.242 22.047 9.414 1 98.88 59 VAL B N 1
ATOM 2657 C CA . VAL B 1 59 ? -6.086 22.125 10.305 1 98.88 59 VAL B CA 1
ATOM 2658 C C . VAL B 1 59 ? -4.801 22.109 9.477 1 98.88 59 VAL B C 1
ATOM 2660 O O . VAL B 1 59 ? -3.889 22.906 9.711 1 98.88 59 VAL B O 1
ATOM 2663 N N . ASN B 1 60 ? -4.746 21.156 8.531 1 98.94 60 ASN B N 1
ATOM 2664 C CA . ASN B 1 60 ? -3.58 21.016 7.664 1 98.94 60 ASN B CA 1
ATOM 2665 C C . ASN B 1 60 ? -3.246 22.328 6.953 1 98.94 60 ASN B C 1
ATOM 2667 O O . ASN B 1 60 ? -2.088 22.734 6.918 1 98.94 60 ASN B O 1
ATOM 2671 N N . ASN B 1 61 ? -4.258 22.969 6.387 1 98.94 61 ASN B N 1
ATOM 2672 C CA . ASN B 1 61 ? -4.086 24.234 5.695 1 98.94 61 ASN B CA 1
ATOM 2673 C C . ASN B 1 61 ? -3.578 25.328 6.641 1 98.94 61 ASN B C 1
ATOM 2675 O O . ASN B 1 61 ? -2.699 26.109 6.277 1 98.94 61 ASN B O 1
ATOM 2679 N N . ALA B 1 62 ? -4.125 25.359 7.824 1 98.88 62 ALA B N 1
ATOM 2680 C CA . ALA B 1 62 ? -3.713 26.359 8.805 1 98.88 62 ALA B CA 1
ATOM 2681 C C . ALA B 1 62 ? -2.246 26.188 9.188 1 98.88 62 ALA B C 1
ATOM 2683 O O . ALA B 1 62 ? -1.521 27.156 9.375 1 98.88 62 ALA B O 1
ATOM 2684 N N . VAL B 1 63 ? -1.839 24.953 9.312 1 98.88 63 VAL B N 1
ATOM 2685 C CA . VAL B 1 63 ? -0.443 24.672 9.625 1 98.88 63 VAL B CA 1
ATOM 2686 C C . VAL B 1 63 ? 0.457 25.203 8.516 1 98.88 63 VAL B C 1
ATOM 2688 O O . VAL B 1 63 ? 1.461 25.875 8.789 1 98.88 63 VAL B O 1
ATOM 2691 N N . LEU B 1 64 ? 0.143 24.906 7.281 1 98.94 64 LEU B N 1
ATOM 2692 C CA . LEU B 1 64 ? 0.948 25.359 6.152 1 98.94 64 LEU B CA 1
ATOM 2693 C C . LEU B 1 64 ? 0.954 26.875 6.066 1 98.94 64 LEU B C 1
ATOM 2695 O O . LEU B 1 64 ? 1.971 27.484 5.715 1 98.94 64 LEU B O 1
ATOM 2699 N N . ASP B 1 65 ? -0.208 27.5 6.379 1 98.88 65 ASP B N 1
ATOM 2700 C CA . ASP B 1 65 ? -0.264 28.953 6.441 1 98.88 65 ASP B CA 1
ATOM 2701 C C . ASP B 1 65 ? 0.707 29.5 7.488 1 98.88 65 ASP B C 1
ATOM 2703 O O . ASP B 1 65 ? 1.398 30.484 7.246 1 98.88 65 ASP B O 1
ATOM 2707 N N . LEU B 1 66 ? 0.692 28.875 8.602 1 98.88 66 LEU B N 1
ATOM 2708 C CA . LEU B 1 66 ? 1.583 29.312 9.664 1 98.88 66 LEU B CA 1
ATOM 2709 C C . LEU B 1 66 ? 3.043 29.172 9.25 1 98.88 66 LEU B C 1
ATOM 2711 O O . LEU B 1 66 ? 3.846 30.078 9.461 1 98.88 66 LEU B O 1
ATOM 2715 N N . VAL B 1 67 ? 3.373 28.016 8.734 1 98.94 67 VAL B N 1
ATOM 2716 C CA . VAL B 1 67 ? 4.734 27.797 8.258 1 98.94 67 VAL B CA 1
ATOM 2717 C C . VAL B 1 67 ? 5.105 28.891 7.258 1 98.94 67 VAL B C 1
ATOM 2719 O O . VAL B 1 67 ? 6.191 29.484 7.336 1 98.94 67 VAL B O 1
ATOM 2722 N N . ALA B 1 68 ? 4.25 29.188 6.293 1 98.88 68 ALA B N 1
ATOM 2723 C CA . ALA B 1 68 ? 4.484 30.188 5.266 1 98.88 68 ALA B CA 1
ATOM 2724 C C . ALA B 1 68 ? 4.785 31.547 5.895 1 98.88 68 ALA B C 1
ATOM 2726 O O . ALA B 1 68 ? 5.602 32.312 5.379 1 98.88 68 ALA B O 1
ATOM 2727 N N . SER B 1 69 ? 4.145 31.844 7.047 1 98.69 69 SER B N 1
ATOM 2728 C CA . SER B 1 69 ? 4.297 33.156 7.691 1 98.69 69 SER B CA 1
ATOM 2729 C C . SER B 1 69 ? 5.629 33.25 8.43 1 98.69 69 SER B C 1
ATOM 2731 O O . SER B 1 69 ? 6.074 34.344 8.773 1 98.69 69 SER B O 1
ATOM 2733 N N . LYS B 1 70 ? 6.324 32.125 8.602 1 98.81 70 LYS B N 1
ATOM 2734 C CA . LYS B 1 70 ? 7.484 32.156 9.492 1 98.81 70 LYS B CA 1
ATOM 2735 C C . LYS B 1 70 ? 8.758 31.75 8.75 1 98.81 70 LYS B C 1
ATOM 2737 O O . LYS B 1 70 ? 9.859 32.125 9.141 1 98.81 70 LYS B O 1
ATOM 2742 N N . ILE B 1 71 ? 8.641 30.891 7.801 1 98.81 71 ILE B N 1
ATOM 2743 C CA . ILE B 1 71 ? 9.789 30.234 7.184 1 98.81 71 ILE B CA 1
ATOM 2744 C C . ILE B 1 71 ? 10.711 31.281 6.562 1 98.81 71 ILE B C 1
ATOM 2746 O O . ILE B 1 71 ? 10.25 32.188 5.879 1 98.81 71 ILE B O 1
ATOM 2750 N N . LYS B 1 72 ? 12.008 31.203 6.809 1 98.56 72 LYS B N 1
ATOM 2751 C CA . LYS B 1 72 ? 12.984 32.156 6.324 1 98.56 72 LYS B CA 1
ATOM 2752 C C . LYS B 1 72 ? 14.398 31.609 6.414 1 98.56 72 LYS B C 1
ATOM 2754 O O . LYS B 1 72 ? 14.633 30.578 7.055 1 98.56 72 LYS B O 1
ATOM 2759 N N . ALA B 1 73 ? 15.25 32.312 5.723 1 98.69 73 ALA B N 1
ATOM 2760 C CA . ALA B 1 73 ? 16.656 31.969 5.832 1 98.69 73 ALA B CA 1
ATOM 2761 C C . ALA B 1 73 ? 17.125 31.984 7.289 1 98.69 73 ALA B C 1
ATOM 2763 O O . ALA B 1 73 ? 16.703 32.844 8.07 1 98.69 73 ALA B O 1
ATOM 2764 N N . GLY B 1 74 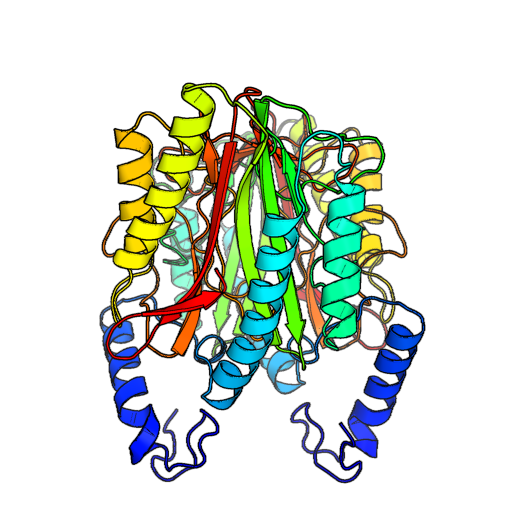? 18.047 31.047 7.605 1 98.75 74 GLY B N 1
ATOM 2765 C CA . GLY B 1 74 ? 18.594 30.969 8.953 1 98.75 74 GLY B CA 1
ATOM 2766 C C . GLY B 1 74 ? 17.844 30 9.844 1 98.75 74 GLY B C 1
ATOM 2767 O O . GLY B 1 74 ? 18.359 29.578 10.875 1 98.75 74 GLY B O 1
ATOM 2768 N N . MET B 1 75 ? 16.688 29.609 9.469 1 98.69 75 MET B N 1
ATOM 2769 C CA . MET B 1 75 ? 15.906 28.625 10.219 1 98.69 75 MET B CA 1
ATOM 2770 C C . MET B 1 75 ? 16.422 27.219 9.945 1 98.69 75 MET B C 1
ATOM 2772 O O . MET B 1 75 ? 16.75 26.875 8.805 1 98.69 75 MET B O 1
ATOM 2776 N N . SER B 1 76 ? 16.469 26.422 10.969 1 98.81 76 SER B N 1
ATOM 2777 C CA . SER B 1 76 ? 16.688 25 10.742 1 98.81 76 SER B CA 1
ATOM 2778 C C . SER B 1 76 ? 15.406 24.297 10.32 1 98.81 76 SER B C 1
ATOM 2780 O O . SER B 1 76 ? 14.305 24.766 10.641 1 98.81 76 SER B O 1
ATOM 2782 N N . THR B 1 77 ? 15.516 23.25 9.625 1 98.88 77 THR B N 1
ATOM 2783 C CA . THR B 1 77 ? 14.312 22.5 9.25 1 98.88 77 THR B CA 1
ATOM 2784 C C . THR B 1 77 ? 13.664 21.875 10.484 1 98.88 77 THR B C 1
ATOM 2786 O O . THR B 1 77 ? 12.461 21.594 10.484 1 98.88 77 THR B O 1
ATOM 2789 N N . ALA B 1 78 ? 14.414 21.672 11.57 1 98.81 78 ALA B N 1
ATOM 2790 C CA . ALA B 1 78 ? 13.852 21.219 12.836 1 98.81 78 ALA B CA 1
ATOM 2791 C C . ALA B 1 78 ? 12.906 22.266 13.422 1 98.81 78 ALA B C 1
ATOM 2793 O O . ALA B 1 78 ? 11.914 21.922 14.07 1 98.81 78 ALA B O 1
ATOM 2794 N N . GLU B 1 79 ? 13.25 23.484 13.211 1 98.88 79 GLU B N 1
ATOM 2795 C CA . GLU B 1 79 ? 12.352 24.531 13.672 1 98.88 79 GLU B CA 1
ATOM 2796 C C . GLU B 1 79 ? 11.008 24.469 12.945 1 98.88 79 GLU B C 1
ATOM 2798 O O . GLU B 1 79 ? 9.961 24.734 13.547 1 98.88 79 GLU B O 1
ATOM 2803 N N . ILE B 1 80 ? 11.016 24.172 11.656 1 98.94 80 ILE B N 1
ATOM 2804 C CA . ILE B 1 80 ? 9.781 23.984 10.906 1 98.94 80 ILE B CA 1
ATOM 2805 C C . ILE B 1 80 ? 8.992 22.812 11.516 1 98.94 80 ILE B C 1
ATOM 2807 O O . ILE B 1 80 ? 7.781 22.922 11.711 1 98.94 80 ILE B O 1
ATOM 2811 N N . ASP B 1 81 ? 9.695 21.75 11.805 1 98.94 81 ASP B N 1
ATOM 2812 C CA . ASP B 1 81 ? 9.078 20.578 12.43 1 98.94 81 ASP B CA 1
ATOM 2813 C C . ASP B 1 81 ? 8.375 20.969 13.727 1 98.94 81 ASP B C 1
ATOM 2815 O O . ASP B 1 81 ? 7.254 20.516 13.992 1 98.94 81 ASP B O 1
ATOM 2819 N N . LYS B 1 82 ? 9.031 21.797 14.516 1 98.81 82 LYS B N 1
ATOM 2820 C CA . LYS B 1 82 ? 8.469 22.234 15.789 1 98.81 82 LYS B CA 1
ATOM 2821 C C . LYS B 1 82 ? 7.199 23.062 15.57 1 98.81 82 LYS B C 1
ATOM 2823 O O . LYS B 1 82 ? 6.207 22.891 16.281 1 98.81 82 LYS B O 1
ATOM 2828 N N . ILE B 1 83 ? 7.246 23.938 14.625 1 98.81 83 ILE B N 1
ATOM 2829 C CA . ILE B 1 83 ? 6.082 24.766 14.297 1 98.81 83 ILE B CA 1
ATOM 2830 C C . ILE B 1 83 ? 4.91 23.859 13.914 1 98.81 83 ILE B C 1
ATOM 2832 O O . ILE B 1 83 ? 3.801 24.031 14.43 1 98.81 83 ILE B O 1
ATOM 2836 N N . VAL B 1 84 ? 5.172 22.891 13.078 1 98.88 84 VAL B N 1
ATOM 2837 C CA . VAL B 1 84 ? 4.137 21.984 12.586 1 98.88 84 VAL B CA 1
ATOM 2838 C C . VAL B 1 84 ? 3.586 21.156 13.742 1 98.88 84 VAL B C 1
ATOM 2840 O O . VAL B 1 84 ? 2.369 21.047 13.914 1 98.88 84 VAL B O 1
ATOM 2843 N N . TYR B 1 85 ? 4.457 20.609 14.531 1 98.69 85 TYR B N 1
ATOM 2844 C CA . TYR B 1 85 ? 4.043 19.781 15.656 1 98.69 85 TYR B CA 1
ATOM 2845 C C . TYR B 1 85 ? 3.178 20.594 16.625 1 98.69 85 TYR B C 1
ATOM 2847 O O . TYR B 1 85 ? 2.061 20.172 16.953 1 98.69 85 TYR B O 1
ATOM 2855 N N . ASP B 1 86 ? 3.713 21.703 17.109 1 98.75 86 ASP B N 1
ATOM 2856 C CA . ASP B 1 86 ? 3.049 22.5 18.125 1 98.75 86 ASP B CA 1
ATOM 2857 C C . ASP B 1 86 ? 1.652 22.922 17.688 1 98.75 86 ASP B C 1
ATOM 2859 O O . ASP B 1 86 ? 0.683 22.781 18.422 1 98.75 86 ASP B O 1
ATOM 2863 N N . TYR B 1 87 ? 1.571 23.391 16.469 1 98.75 87 TYR B N 1
ATOM 2864 C CA . TYR B 1 87 ? 0.277 23.859 16 1 98.75 87 TYR B CA 1
ATOM 2865 C C . TYR B 1 87 ? -0.703 22.703 15.828 1 98.75 87 TYR B C 1
ATOM 2867 O O . TYR B 1 87 ? -1.854 22.797 16.266 1 98.75 87 TYR B O 1
ATOM 2875 N N . THR B 1 88 ? -0.279 21.672 15.156 1 98.69 88 THR B N 1
ATOM 2876 C CA . THR B 1 88 ? -1.149 20.531 14.906 1 98.69 88 THR B CA 1
ATOM 2877 C C . THR B 1 88 ? -1.719 19.984 16.219 1 98.69 88 THR B C 1
ATOM 2879 O O . THR B 1 88 ? -2.93 19.781 16.344 1 98.69 88 THR B O 1
ATOM 2882 N N . VAL B 1 89 ? -0.87 19.844 17.172 1 97.75 89 VAL B N 1
ATOM 2883 C CA . VAL B 1 89 ? -1.271 19.297 18.469 1 97.75 89 VAL B CA 1
ATOM 2884 C C . VAL B 1 89 ? -2.195 20.281 19.188 1 97.75 89 VAL B C 1
ATOM 2886 O O . VAL B 1 89 ? -3.164 19.891 19.828 1 97.75 89 VAL B O 1
ATOM 2889 N N . SER B 1 90 ? -1.913 21.516 19.125 1 98.44 90 SER B N 1
ATOM 2890 C CA . SER B 1 90 ? -2.744 22.531 19.766 1 98.44 90 SER B CA 1
ATOM 2891 C C . SER B 1 90 ? -4.172 22.484 19.219 1 98.44 90 SER B C 1
ATOM 2893 O O . SER B 1 90 ? -5.105 22.938 19.891 1 98.44 90 SER B O 1
ATOM 2895 N N . GLN B 1 91 ? -4.379 21.984 18.016 1 98.31 91 GLN B N 1
ATOM 2896 C CA . GLN B 1 91 ? -5.695 21.875 17.391 1 98.31 91 GLN B CA 1
ATOM 2897 C C . GLN B 1 91 ? -6.363 20.547 17.734 1 98.31 91 GLN B C 1
ATOM 2899 O O . GLN B 1 91 ? -7.426 20.234 17.188 1 98.31 91 GLN B O 1
ATOM 2904 N N . GLY B 1 92 ? -5.719 19.766 18.531 1 96.94 92 GLY B N 1
ATOM 2905 C CA . GLY B 1 92 ? -6.25 18.453 18.875 1 96.94 92 GLY B CA 1
ATOM 2906 C C . GLY B 1 92 ? -5.996 17.406 17.812 1 96.94 92 GLY B C 1
ATOM 2907 O O . GLY B 1 92 ? -6.629 16.359 17.812 1 96.94 92 GLY B O 1
ATOM 2908 N N . ALA B 1 93 ? -5.137 17.75 16.891 1 97.69 93 ALA B N 1
ATOM 2909 C CA . ALA B 1 93 ? -4.805 16.844 15.797 1 97.69 93 ALA B CA 1
ATOM 2910 C C . ALA B 1 93 ? -3.447 16.188 16.016 1 97.69 93 ALA B C 1
ATOM 2912 O O . ALA B 1 93 ? -2.762 16.469 17 1 97.69 93 ALA B O 1
ATOM 2913 N N . ILE B 1 94 ? -3.107 15.25 15.172 1 94.44 94 ILE B N 1
ATOM 2914 C CA . ILE B 1 94 ? -1.861 14.492 15.219 1 94.44 94 ILE B CA 1
ATOM 2915 C C . ILE B 1 94 ? -1.107 14.656 13.898 1 94.44 94 ILE B C 1
ATOM 2917 O O . ILE B 1 94 ? -1.698 14.555 12.828 1 94.44 94 ILE B O 1
ATOM 2921 N N . PRO B 1 95 ? 0.226 14.984 14.008 1 97.56 95 PRO B N 1
ATOM 2922 C CA . PRO B 1 95 ? 0.997 14.914 12.766 1 97.56 95 PRO B CA 1
ATOM 2923 C C . PRO B 1 95 ? 1.111 13.492 12.219 1 97.56 95 PRO B C 1
ATOM 2925 O O . PRO B 1 95 ? 1.686 12.617 12.875 1 97.56 95 PRO B O 1
ATOM 2928 N N . ALA B 1 96 ? 0.685 13.266 11.023 1 95.19 96 ALA B N 1
ATOM 2929 C CA . ALA B 1 96 ? 0.553 11.922 10.484 1 95.19 96 ALA B CA 1
ATOM 2930 C C . ALA B 1 96 ? 1.921 11.281 10.266 1 95.19 96 ALA B C 1
ATOM 2932 O O . ALA B 1 96 ? 2.09 10.07 10.469 1 95.19 96 ALA B O 1
ATOM 2933 N N . PRO B 1 97 ? 2.996 12.062 9.828 1 95.19 97 PRO B N 1
ATOM 2934 C CA . PRO B 1 97 ? 4.289 11.438 9.547 1 95.19 97 PRO B CA 1
ATOM 2935 C C . PRO B 1 97 ? 4.98 10.922 10.805 1 95.19 97 PRO B C 1
ATOM 2937 O O . PRO B 1 97 ? 5.781 9.984 10.734 1 95.19 97 PRO B O 1
ATOM 2940 N N . LEU B 1 98 ? 4.691 11.555 11.906 1 91.81 98 LEU B N 1
ATOM 2941 C CA . LEU B 1 98 ? 5.414 11.219 13.125 1 91.81 98 LEU B CA 1
ATOM 2942 C C . LEU B 1 98 ? 5.211 9.75 13.492 1 91.81 98 LEU B C 1
ATOM 2944 O O . LEU B 1 98 ? 4.078 9.32 13.727 1 91.81 98 LEU B O 1
ATOM 2948 N N . ASP B 1 99 ? 6.293 9.023 13.43 1 81 99 ASP B N 1
ATOM 2949 C CA . ASP B 1 99 ? 6.387 7.609 13.789 1 81 99 ASP B CA 1
ATOM 2950 C C . ASP B 1 99 ? 5.715 6.727 12.734 1 81 99 ASP B C 1
ATOM 2952 O O . ASP B 1 99 ? 5.562 5.52 12.938 1 81 99 ASP B O 1
ATOM 2956 N N . PHE B 1 100 ? 5.172 7.301 11.648 1 84.25 100 PHE B N 1
ATOM 2957 C CA . PHE B 1 100 ? 4.66 6.508 10.539 1 84.25 100 PHE B CA 1
ATOM 2958 C C . PHE B 1 100 ? 5.762 5.641 9.945 1 84.25 100 PHE B C 1
ATOM 2960 O O . PHE B 1 100 ? 6.652 6.145 9.258 1 84.25 100 PHE B O 1
ATOM 2967 N N . CYS B 1 101 ? 5.695 4.328 10.188 1 77.38 101 CYS B N 1
ATOM 2968 C CA . CYS B 1 101 ? 6.715 3.383 9.75 1 77.38 101 CYS B CA 1
ATOM 2969 C C . CYS B 1 101 ? 8.102 3.807 10.227 1 77.38 101 CYS B C 1
ATOM 2971 O O . CYS B 1 101 ? 9.086 3.629 9.516 1 77.38 101 CYS B O 1
ATOM 2973 N N . GLY B 1 102 ? 8.172 4.527 11.32 1 78 102 GLY B N 1
ATOM 2974 C CA . GLY B 1 102 ? 9.445 4.863 11.945 1 78 102 GLY B CA 1
ATOM 2975 C C . GLY B 1 102 ? 9.953 6.242 11.57 1 78 102 GLY B C 1
ATOM 2976 O O . GLY B 1 102 ? 11.023 6.656 12.016 1 78 102 GLY B O 1
ATOM 2977 N N . PHE B 1 103 ? 9.242 6.957 10.68 1 90.25 103 PHE B N 1
ATOM 2978 C CA . PHE B 1 103 ? 9.656 8.32 10.383 1 90.25 103 PHE B CA 1
ATOM 2979 C C . PHE B 1 103 ? 9.719 9.156 11.656 1 90.25 103 PHE B C 1
ATOM 2981 O O . PHE B 1 103 ? 8.742 9.227 12.406 1 90.25 103 PHE B O 1
ATOM 2988 N N . PRO B 1 104 ? 10.766 9.891 11.859 1 92.25 104 PRO B N 1
ATOM 2989 C CA . PRO B 1 104 ? 11.031 10.367 13.227 1 92.25 104 PRO B CA 1
ATOM 2990 C C . PRO B 1 104 ? 10.508 11.781 13.469 1 92.25 104 PRO B C 1
ATOM 2992 O O . PRO B 1 104 ? 10.719 12.344 14.547 1 92.25 104 PRO B O 1
ATOM 2995 N N . LYS B 1 105 ? 9.828 12.406 12.484 1 97.19 105 LYS B N 1
ATOM 2996 C CA . LYS B 1 105 ? 9.453 13.812 12.625 1 97.19 105 LYS B CA 1
ATOM 2997 C C . LYS B 1 105 ? 8.008 14.047 12.188 1 97.19 105 LYS B C 1
ATOM 2999 O O . LYS B 1 105 ? 7.32 13.109 11.781 1 97.19 105 LYS B O 1
ATOM 3004 N N . SER B 1 106 ? 7.543 15.25 12.43 1 98 106 SER B N 1
ATOM 3005 C CA . SER B 1 106 ? 6.133 15.594 12.273 1 98 106 SER B CA 1
ATOM 3006 C C . SER B 1 106 ? 5.828 16.062 10.859 1 98 106 SER B C 1
ATOM 3008 O O . SER B 1 106 ? 4.664 16.141 10.461 1 98 106 SER B O 1
ATOM 3010 N N . VAL B 1 107 ? 6.848 16.344 10.156 1 98.81 107 VAL B N 1
ATOM 3011 C CA . VAL B 1 107 ? 6.688 16.906 8.82 1 98.81 107 VAL B CA 1
ATOM 3012 C C . VAL B 1 107 ? 7.867 16.5 7.941 1 98.81 107 VAL B C 1
ATOM 3014 O O . VAL B 1 107 ? 8.945 16.172 8.445 1 98.81 107 VAL B O 1
ATOM 3017 N N . CYS B 1 108 ? 7.699 16.406 6.672 1 98.81 108 CYS B N 1
ATOM 3018 C CA . CYS B 1 108 ? 8.805 16.234 5.738 1 98.81 108 CYS B CA 1
ATOM 3019 C C . CYS B 1 108 ? 9.281 17.578 5.203 1 98.81 108 CYS B C 1
ATOM 3021 O O . CYS B 1 108 ? 8.461 18.422 4.824 1 98.81 108 CYS B O 1
ATOM 3023 N N . THR B 1 109 ? 10.523 17.828 5.215 1 98.94 109 THR B N 1
ATOM 3024 C CA . THR B 1 109 ? 11.141 19.016 4.609 1 98.94 109 THR B CA 1
ATOM 3025 C C . THR B 1 109 ? 12.18 18.594 3.568 1 98.94 109 THR B C 1
ATOM 3027 O O . THR B 1 109 ? 13.227 18.047 3.914 1 98.94 109 THR B O 1
ATOM 3030 N N . SER B 1 110 ? 11.953 18.812 2.363 1 98.94 110 SER B N 1
ATOM 3031 C CA . SER B 1 110 ? 12.82 18.406 1.269 1 98.94 110 SER B CA 1
ATOM 3032 C C . SER B 1 110 ? 13.445 19.594 0.568 1 98.94 110 SER B C 1
ATOM 3034 O O . SER B 1 110 ? 12.75 20.375 -0.099 1 98.94 110 SER B O 1
ATOM 3036 N N . ILE B 1 111 ? 14.75 19.75 0.625 1 98.88 111 ILE B N 1
ATOM 3037 C CA . ILE B 1 111 ? 15.477 20.938 0.168 1 98.88 111 ILE B CA 1
ATOM 3038 C C . ILE B 1 111 ? 16.219 20.625 -1.131 1 98.88 111 ILE B C 1
ATOM 3040 O O . ILE B 1 111 ? 16.891 19.594 -1.233 1 98.88 111 ILE B O 1
ATOM 3044 N N . ASN B 1 112 ? 16.078 21.406 -2.107 1 98.81 112 ASN B N 1
ATOM 3045 C CA . ASN B 1 112 ? 16.875 21.422 -3.33 1 98.81 112 ASN B CA 1
ATOM 3046 C C . ASN B 1 112 ? 16.766 20.094 -4.082 1 98.81 112 ASN B C 1
ATOM 3048 O O . ASN B 1 112 ? 15.773 19.859 -4.781 1 98.81 112 ASN B O 1
ATOM 3052 N N . ASP B 1 113 ? 17.75 19.219 -3.891 1 98.81 113 ASP B N 1
ATOM 3053 C CA . ASP B 1 113 ? 17.719 18 -4.688 1 98.81 113 ASP B CA 1
ATOM 3054 C C . ASP B 1 113 ? 16.953 16.891 -3.967 1 98.81 113 ASP B C 1
ATOM 3056 O O . ASP B 1 113 ? 16.797 15.789 -4.5 1 98.81 113 ASP B O 1
ATOM 3060 N N . GLU B 1 114 ? 16.469 17.156 -2.797 1 98.81 114 GLU B N 1
ATOM 3061 C CA . GLU B 1 114 ? 15.57 16.219 -2.121 1 98.81 114 GLU B CA 1
ATOM 3062 C C . GLU B 1 114 ? 14.172 16.25 -2.738 1 98.81 114 GLU B C 1
ATOM 3064 O O . GLU B 1 114 ? 13.547 17.312 -2.807 1 98.81 114 GLU B O 1
ATOM 3069 N N . VAL B 1 115 ? 13.688 15.102 -3.145 1 98.75 115 VAL B N 1
ATOM 3070 C CA . VAL B 1 115 ? 12.414 14.969 -3.846 1 98.75 115 VAL B CA 1
ATOM 3071 C C . VAL B 1 115 ? 11.266 14.953 -2.836 1 98.75 115 VAL B C 1
ATOM 3073 O O . VAL B 1 115 ? 10.289 15.695 -2.982 1 98.75 115 VAL B O 1
ATOM 3076 N N . CYS B 1 116 ? 11.383 14.07 -1.863 1 98.25 116 CYS B N 1
ATOM 3077 C CA . CYS B 1 116 ? 10.375 13.961 -0.816 1 98.25 116 CYS B CA 1
ATOM 3078 C C . CYS B 1 116 ? 10.93 13.242 0.406 1 98.25 116 CYS B C 1
ATOM 3080 O O . CYS B 1 116 ? 12.102 12.852 0.426 1 98.25 116 CYS B O 1
ATOM 3082 N N . HIS B 1 117 ? 10.281 13.344 1.5 1 97.81 117 HIS B N 1
ATOM 3083 C CA . HIS B 1 117 ? 10.492 12.609 2.744 1 97.81 117 HIS B CA 1
ATOM 3084 C C . HIS B 1 117 ? 11.773 13.062 3.438 1 97.81 117 HIS B C 1
ATOM 3086 O O . HIS B 1 117 ? 12.422 12.266 4.117 1 97.81 117 HIS B O 1
ATOM 3092 N N . GLY B 1 118 ? 12.242 14.312 3.141 1 98.69 118 GLY B N 1
ATOM 3093 C CA . GLY B 1 118 ? 13.336 14.852 3.928 1 98.69 118 GLY B CA 1
ATOM 3094 C C . GLY B 1 118 ? 13.023 14.922 5.414 1 98.69 118 GLY B C 1
ATOM 3095 O O . GLY B 1 118 ? 11.922 15.289 5.805 1 98.69 118 GLY B O 1
ATOM 3096 N N . ILE B 1 119 ? 14.008 14.562 6.23 1 98.38 119 ILE B N 1
ATOM 3097 C CA . ILE B 1 119 ? 13.82 14.555 7.676 1 98.38 119 ILE B CA 1
ATOM 3098 C C . ILE B 1 119 ? 14.32 15.867 8.266 1 98.38 119 ILE B C 1
ATOM 3100 O O . ILE B 1 119 ? 15.5 16.219 8.125 1 98.38 119 ILE B O 1
ATOM 3104 N N . PRO B 1 120 ? 13.406 16.594 8.914 1 98.81 120 PRO B N 1
ATOM 3105 C CA . PRO B 1 120 ? 13.859 17.812 9.586 1 98.81 120 PRO B CA 1
ATOM 3106 C C . PRO B 1 120 ? 15.055 17.562 10.508 1 98.81 120 PRO B C 1
ATOM 3108 O O . PRO B 1 120 ? 15.125 16.531 11.18 1 98.81 120 PRO B O 1
ATOM 3111 N N . ASP B 1 121 ? 15.898 18.5 10.547 1 98.56 121 ASP B N 1
ATOM 3112 C CA . ASP B 1 121 ? 17.172 18.359 11.258 1 98.56 121 ASP B CA 1
ATOM 3113 C C . ASP B 1 121 ? 17.656 19.719 11.781 1 98.56 121 ASP B C 1
ATOM 3115 O O . ASP B 1 121 ? 17.547 20.734 11.094 1 98.56 121 ASP B O 1
ATOM 3119 N N . GLU B 1 122 ? 18.266 19.719 12.969 1 98.5 122 GLU B N 1
ATOM 3120 C CA . GLU B 1 122 ? 18.734 20.938 13.609 1 98.5 122 GLU B CA 1
ATOM 3121 C C . GLU B 1 122 ? 19.922 21.531 12.852 1 98.5 122 GLU B C 1
ATOM 3123 O O . GLU B 1 122 ? 20.156 22.75 12.906 1 98.5 122 GLU B O 1
ATOM 3128 N N . ASN B 1 123 ? 20.609 20.688 12.141 1 98.31 123 ASN B N 1
ATOM 3129 C CA . ASN B 1 123 ? 21.828 21.125 11.477 1 98.31 123 ASN B CA 1
ATOM 3130 C C . ASN B 1 123 ? 21.578 21.516 10.023 1 98.31 123 ASN B C 1
ATOM 3132 O O . ASN B 1 123 ? 22.484 21.969 9.328 1 98.31 123 ASN B O 1
ATOM 3136 N N . VAL B 1 124 ? 20.469 21.234 9.562 1 98.5 124 VAL B N 1
ATOM 3137 C CA . VAL B 1 124 ? 20.094 21.656 8.211 1 98.5 124 VAL B CA 1
ATOM 3138 C C . VAL B 1 124 ? 19.422 23.031 8.273 1 98.5 124 VAL B C 1
ATOM 3140 O O . VAL B 1 124 ? 18.234 23.125 8.609 1 98.5 124 VAL B O 1
ATOM 3143 N N . ILE B 1 125 ? 20.234 24.031 7.895 1 98.81 125 ILE B N 1
ATOM 3144 C CA . ILE B 1 125 ? 19.812 25.422 8.008 1 98.81 125 ILE B CA 1
ATOM 3145 C C . ILE B 1 125 ? 19.438 25.953 6.625 1 98.81 125 ILE B C 1
ATOM 3147 O O . ILE B 1 125 ? 20.203 25.828 5.672 1 98.81 125 ILE B O 1
ATOM 3151 N N . LEU B 1 126 ? 18.203 26.438 6.539 1 98.88 126 LEU B N 1
ATOM 3152 C CA . LEU B 1 126 ? 17.766 27.062 5.293 1 98.88 126 LEU B CA 1
ATOM 3153 C C . LEU B 1 126 ? 18.641 28.266 4.965 1 98.88 126 LEU B C 1
ATOM 3155 O O . LEU B 1 126 ? 18.938 29.094 5.844 1 98.88 126 LEU B O 1
ATOM 3159 N N . LYS B 1 127 ? 19.016 28.406 3.711 1 98.69 127 LYS B N 1
ATOM 3160 C CA . LYS B 1 127 ? 19.859 29.5 3.236 1 98.69 127 LYS B CA 1
ATOM 3161 C C . LYS B 1 127 ? 19.188 30.25 2.098 1 98.69 127 LYS B C 1
ATOM 3163 O O . LYS B 1 127 ? 18.312 29.703 1.41 1 98.69 127 LYS B O 1
ATOM 3168 N N . ASP B 1 128 ? 19.641 31.453 2.004 1 98.44 128 ASP B N 1
ATOM 3169 C CA . ASP B 1 128 ? 19.219 32.219 0.822 1 98.44 128 ASP B CA 1
ATOM 3170 C C . ASP B 1 128 ? 19.547 31.438 -0.456 1 98.44 128 ASP B C 1
ATOM 3172 O O . ASP B 1 128 ? 20.656 30.938 -0.619 1 98.44 128 ASP B O 1
ATOM 3176 N N . GLY B 1 129 ? 18.531 31.328 -1.324 1 98.75 129 GLY B N 1
ATOM 3177 C CA . GLY B 1 129 ? 18.734 30.609 -2.57 1 98.75 129 GLY B CA 1
ATOM 3178 C C . GLY B 1 129 ? 18.172 29.203 -2.549 1 98.75 129 GLY B C 1
ATOM 3179 O O . GLY B 1 129 ? 18.016 28.578 -3.598 1 98.75 129 GLY B O 1
ATOM 3180 N N . ASP B 1 130 ? 17.828 28.703 -1.374 1 98.88 130 ASP B N 1
ATOM 3181 C CA . ASP B 1 130 ? 17.25 27.359 -1.258 1 98.88 130 ASP B CA 1
ATOM 3182 C C . ASP B 1 130 ? 15.789 27.344 -1.706 1 98.88 130 ASP B C 1
ATOM 3184 O O . ASP B 1 130 ? 15.07 28.344 -1.535 1 98.88 130 ASP B O 1
ATOM 3188 N N . ILE B 1 131 ? 15.375 26.281 -2.307 1 98.94 131 ILE B N 1
ATOM 3189 C CA . ILE B 1 131 ? 13.961 25.953 -2.404 1 98.94 131 ILE B CA 1
ATOM 3190 C C . ILE B 1 131 ? 13.656 24.75 -1.506 1 98.94 131 ILE B C 1
ATOM 3192 O O . ILE B 1 131 ? 14.477 23.844 -1.369 1 98.94 131 ILE B O 1
ATOM 3196 N N . VAL B 1 132 ? 12.5 24.797 -0.807 1 98.94 132 VAL B N 1
ATOM 3197 C CA . VAL B 1 132 ? 12.188 23.734 0.155 1 98.94 132 VAL B CA 1
ATOM 3198 C C . VAL B 1 132 ? 10.703 23.391 0.084 1 98.94 132 VAL B C 1
ATOM 3200 O O . VAL B 1 132 ? 9.852 24.281 0.031 1 98.94 132 VAL B O 1
ATOM 3203 N N . ASN B 1 133 ? 10.461 22.078 -0.06 1 98.94 133 ASN B N 1
ATOM 3204 C CA . ASN B 1 133 ? 9.102 21.547 0.088 1 98.94 133 ASN B CA 1
ATOM 3205 C C . ASN B 1 133 ? 8.781 21.234 1.544 1 98.94 133 ASN B C 1
ATOM 3207 O O . ASN B 1 133 ? 9.594 20.609 2.24 1 98.94 133 ASN B O 1
ATOM 3211 N N . VAL B 1 134 ? 7.691 21.781 2.027 1 99 134 VAL B N 1
ATOM 3212 C CA . VAL B 1 134 ? 7.145 21.422 3.332 1 99 134 VAL B CA 1
ATOM 3213 C C . VAL B 1 134 ? 5.848 20.641 3.154 1 99 134 VAL B C 1
ATOM 3215 O O . VAL B 1 134 ? 4.84 21.188 2.699 1 99 134 VAL B O 1
ATOM 3218 N N . ASP B 1 135 ? 5.941 19.328 3.504 1 98.94 135 ASP B N 1
ATOM 3219 C CA . ASP B 1 135 ? 4.852 18.391 3.271 1 98.94 135 ASP B CA 1
ATOM 3220 C C . ASP B 1 135 ? 4.188 17.984 4.586 1 98.94 135 ASP B C 1
ATOM 3222 O O . ASP B 1 135 ? 4.75 17.203 5.355 1 98.94 135 ASP B O 1
ATOM 3226 N N . VAL B 1 136 ? 2.955 18.578 4.797 1 98.94 136 VAL B N 1
ATOM 3227 C CA . VAL B 1 136 ? 2.221 18.406 6.047 1 98.94 136 VAL B CA 1
ATOM 3228 C C . VAL B 1 136 ? 1.063 17.438 5.84 1 98.94 136 VAL B C 1
ATOM 3230 O O . VAL B 1 136 ? 0.339 17.531 4.844 1 98.94 136 VAL B O 1
ATOM 3233 N N . SER B 1 137 ? 0.975 16.453 6.695 1 98.75 137 SER B N 1
ATOM 3234 C CA . SER B 1 137 ? -0.172 15.547 6.789 1 98.75 137 SER B CA 1
ATOM 3235 C C . SER B 1 137 ? -0.72 15.5 8.211 1 98.75 137 SER B C 1
ATOM 3237 O O . SER B 1 137 ? 0.046 15.461 9.172 1 98.75 137 SER B O 1
ATOM 3239 N N . THR B 1 138 ? -2.084 15.57 8.281 1 98.56 138 THR B N 1
ATOM 3240 C CA . THR B 1 138 ? -2.746 15.742 9.57 1 98.56 138 THR B CA 1
ATOM 3241 C C . THR B 1 138 ? -3.781 14.641 9.797 1 98.56 138 THR B C 1
ATOM 3243 O O . THR B 1 138 ? -4.516 14.281 8.875 1 98.56 138 THR B O 1
ATOM 3246 N N . ILE B 1 139 ? -3.814 14.094 11.016 1 95.44 139 ILE B N 1
ATOM 3247 C CA . ILE B 1 139 ? -4.895 13.227 11.484 1 95.44 139 ILE B CA 1
ATOM 3248 C C . ILE B 1 139 ? -5.789 14 12.453 1 95.44 139 ILE B C 1
ATOM 3250 O O . ILE B 1 139 ? -5.309 14.562 13.438 1 95.44 139 ILE B O 1
ATOM 3254 N N . LEU B 1 140 ? -6.984 14.094 12.18 1 96.81 140 LEU B N 1
ATOM 3255 C CA . LEU B 1 140 ? -7.969 14.633 13.109 1 96.81 140 LEU B CA 1
ATOM 3256 C C . LEU B 1 140 ? -9.188 13.719 13.203 1 96.81 140 LEU B C 1
ATOM 3258 O O . LEU B 1 140 ? -9.836 13.43 12.195 1 96.81 140 LEU B O 1
ATOM 3262 N N . ASP B 1 141 ? -9.461 13.211 14.391 1 92.06 141 ASP B N 1
ATOM 3263 C CA . ASP B 1 141 ? -10.602 12.344 14.656 1 92.06 141 ASP B CA 1
ATOM 3264 C C . ASP B 1 141 ? -10.602 11.141 13.727 1 92.06 141 ASP B C 1
ATOM 3266 O O . ASP B 1 141 ? -11.648 10.75 13.195 1 92.06 141 ASP B O 1
ATOM 3270 N N . GLY B 1 142 ? -9.414 10.711 13.438 1 88.94 142 GLY B N 1
ATOM 3271 C CA . GLY B 1 142 ? -9.281 9.492 12.656 1 88.94 142 GLY B CA 1
ATOM 3272 C C . GLY B 1 142 ? -9.219 9.742 11.156 1 88.94 142 GLY B C 1
ATOM 3273 O O . GLY B 1 142 ? -9.031 8.812 10.375 1 88.94 142 GLY B O 1
ATOM 3274 N N . TYR B 1 143 ? -9.359 11.008 10.727 1 94.38 143 TYR B N 1
ATOM 3275 C CA . TYR B 1 143 ? -9.344 11.336 9.305 1 94.38 143 TYR B CA 1
ATOM 3276 C C . TYR B 1 143 ? -8.023 11.992 8.914 1 94.38 143 TYR B C 1
ATOM 3278 O O . TYR B 1 143 ? -7.465 12.781 9.68 1 94.38 143 TYR B O 1
ATOM 3286 N N . TYR B 1 144 ? -7.57 11.695 7.707 1 96.94 144 TYR B N 1
ATOM 3287 C CA . TYR B 1 144 ? -6.273 12.148 7.211 1 96.94 144 TYR B CA 1
ATOM 3288 C C . TYR B 1 144 ? -6.441 13.234 6.156 1 96.94 144 TYR B C 1
ATOM 3290 O O . TYR B 1 144 ? -7.383 13.188 5.359 1 96.94 144 TYR B O 1
ATOM 3298 N N . SER B 1 145 ? -5.578 14.141 6.141 1 98.5 145 SER B N 1
ATOM 3299 C CA . SER B 1 145 ? -5.391 15.117 5.074 1 98.5 145 SER B CA 1
ATOM 3300 C C . SER B 1 145 ? -3.91 15.32 4.766 1 98.5 145 SER B C 1
ATOM 3302 O O . SER B 1 145 ? -3.049 14.992 5.582 1 98.5 145 SER B O 1
ATOM 3304 N N . ASP B 1 146 ? -3.6 15.812 3.594 1 98.81 146 ASP B N 1
ATOM 3305 C CA . ASP B 1 146 ? -2.227 15.867 3.102 1 98.81 146 ASP B CA 1
ATOM 3306 C C . ASP B 1 146 ? -2.051 16.984 2.082 1 98.81 146 ASP B C 1
ATOM 3308 O O . ASP B 1 146 ? -2.826 17.094 1.128 1 98.81 146 ASP B O 1
ATOM 3312 N N . ALA B 1 147 ? -1.111 17.828 2.26 1 98.94 147 ALA B N 1
ATOM 3313 C CA . ALA B 1 147 ? -0.751 18.859 1.295 1 98.94 147 ALA B CA 1
ATOM 3314 C C . ALA B 1 147 ? 0.683 19.344 1.51 1 98.94 147 ALA B C 1
ATOM 3316 O O . ALA B 1 147 ? 1.226 19.219 2.611 1 98.94 147 ALA B O 1
ATOM 3317 N N . SER B 1 148 ? 1.283 19.828 0.471 1 98.81 148 SER B N 1
ATOM 3318 C CA . SER B 1 148 ? 2.619 20.406 0.605 1 98.81 148 SER B CA 1
ATOM 3319 C C . SER B 1 148 ? 2.77 21.672 -0.23 1 98.81 148 SER B C 1
ATOM 3321 O O . SER B 1 148 ? 1.992 21.906 -1.159 1 98.81 148 SER B O 1
ATOM 3323 N N . ARG B 1 149 ? 3.678 22.516 0.145 1 98.94 149 ARG B N 1
ATOM 3324 C CA . ARG B 1 149 ? 4.012 23.75 -0.551 1 98.94 149 ARG B CA 1
ATOM 3325 C C . ARG B 1 149 ? 5.52 23.875 -0.735 1 98.94 149 ARG B C 1
ATOM 3327 O O . ARG B 1 149 ? 6.297 23.422 0.103 1 98.94 149 ARG B O 1
ATOM 3334 N N . MET B 1 150 ? 5.848 24.484 -1.855 1 98.94 150 MET B N 1
ATOM 3335 C CA . MET B 1 150 ? 7.227 24.922 -2.041 1 98.94 150 MET B CA 1
ATOM 3336 C C . MET B 1 150 ? 7.434 26.328 -1.484 1 98.94 150 MET B C 1
ATOM 3338 O O . MET B 1 150 ? 6.582 27.188 -1.66 1 98.94 150 MET B O 1
ATOM 3342 N N . PHE B 1 151 ? 8.562 26.531 -0.895 1 98.94 151 PHE B N 1
ATOM 3343 C CA . PHE B 1 151 ? 8.992 27.859 -0.467 1 98.94 151 PHE B CA 1
ATOM 3344 C C . PHE B 1 151 ? 10.344 28.219 -1.086 1 98.94 151 PHE B C 1
ATOM 3346 O O . PHE B 1 151 ? 11.258 27.391 -1.101 1 98.94 151 PHE B O 1
ATOM 3353 N N . MET B 1 152 ? 10.391 29.344 -1.631 1 98.88 152 MET B N 1
ATOM 3354 C CA . MET B 1 152 ? 11.641 29.922 -2.131 1 98.88 152 MET B CA 1
ATOM 3355 C C . MET B 1 152 ? 12.273 30.844 -1.094 1 98.88 152 MET B C 1
ATOM 3357 O O . MET B 1 152 ? 11.711 31.875 -0.76 1 98.88 152 MET B O 1
ATOM 3361 N N . ILE B 1 153 ? 13.43 30.484 -0.613 1 98.88 153 ILE B N 1
ATOM 3362 C CA . ILE B 1 153 ? 14.062 31.203 0.491 1 98.88 153 ILE B CA 1
ATOM 3363 C C . ILE B 1 153 ? 14.938 32.312 -0.057 1 98.88 153 ILE B C 1
ATOM 3365 O O . ILE B 1 153 ? 15.953 32.062 -0.713 1 98.88 153 ILE B O 1
ATOM 3369 N N . GLY B 1 154 ? 14.5 33.531 0.293 1 98 154 GLY B N 1
ATOM 3370 C CA . GLY B 1 154 ? 15.242 34.688 -0.231 1 98 154 GLY B CA 1
ATOM 3371 C C . GLY B 1 154 ? 15.211 34.781 -1.745 1 98 154 GLY B C 1
ATOM 3372 O O . GLY B 1 154 ? 14.141 34.688 -2.354 1 98 154 GLY B O 1
ATOM 3373 N N . GLU B 1 155 ? 16.391 35.094 -2.326 1 98.06 155 GLU B N 1
ATOM 3374 C CA . GLU B 1 155 ? 16.516 35.188 -3.777 1 98.06 155 GLU B CA 1
ATOM 3375 C C . GLU B 1 155 ? 17.031 33.906 -4.383 1 98.06 155 GLU B C 1
ATOM 3377 O O . GLU B 1 155 ? 18.234 33.594 -4.293 1 98.06 155 GLU B O 1
ATOM 3382 N N . VAL B 1 156 ? 16.219 33.25 -5.035 1 98.69 156 VAL B N 1
ATOM 3383 C CA . VAL B 1 156 ? 16.609 32 -5.648 1 98.69 156 VAL B CA 1
ATOM 3384 C C . VAL B 1 156 ? 17.016 32.25 -7.102 1 98.69 156 VAL B C 1
ATOM 3386 O O . VAL B 1 156 ? 16.734 33.281 -7.668 1 98.69 156 VAL B O 1
ATOM 3389 N N . SER B 1 157 ? 17.719 31.297 -7.656 1 98.62 157 SER B N 1
ATOM 3390 C CA . SER B 1 157 ? 18.094 31.391 -9.062 1 98.62 157 SER B CA 1
ATOM 3391 C C . SER B 1 157 ? 16.859 31.359 -9.969 1 98.62 157 SER B C 1
ATOM 3393 O O . SER B 1 157 ? 15.797 30.891 -9.562 1 98.62 157 SER B O 1
ATOM 3395 N N . LYS B 1 158 ? 17 31.844 -11.164 1 98.56 158 LYS B N 1
ATOM 3396 C CA . LYS B 1 158 ? 15.914 31.812 -12.141 1 98.56 158 LYS B CA 1
ATOM 3397 C C . LYS B 1 158 ? 15.5 30.375 -12.461 1 98.56 158 LYS B C 1
ATOM 3399 O O . LYS B 1 158 ? 14.32 30.109 -12.688 1 98.56 158 LYS B O 1
ATOM 3404 N N . GLU B 1 159 ? 16.484 29.5 -12.477 1 98.5 159 GLU B N 1
ATOM 3405 C CA . GLU B 1 159 ? 16.219 28.094 -12.75 1 98.5 159 GLU B CA 1
ATOM 3406 C C . GLU B 1 159 ? 15.359 27.469 -11.656 1 98.5 159 GLU B C 1
ATOM 3408 O O . GLU B 1 159 ? 14.406 26.734 -11.938 1 98.5 159 GLU B O 1
ATOM 3413 N N . ALA B 1 160 ? 15.703 27.75 -10.461 1 98.81 160 ALA B N 1
ATOM 3414 C CA . ALA B 1 160 ? 14.938 27.234 -9.328 1 98.81 160 ALA B CA 1
ATOM 3415 C C . ALA B 1 160 ? 13.516 27.797 -9.32 1 98.81 160 ALA B C 1
ATOM 3417 O O . ALA B 1 160 ? 12.555 27.062 -9.086 1 98.81 160 ALA B O 1
ATOM 3418 N N . GLU B 1 161 ? 13.445 29.047 -9.539 1 98.88 161 GLU B N 1
ATOM 3419 C CA . GLU B 1 161 ? 12.133 29.688 -9.586 1 98.88 161 GLU B CA 1
ATOM 3420 C C . GLU B 1 161 ? 11.25 29.078 -10.664 1 98.88 161 GLU B C 1
ATOM 3422 O O . GLU B 1 161 ? 10.07 28.812 -10.43 1 98.88 161 GLU B O 1
ATOM 3427 N N . LYS B 1 162 ? 11.812 28.922 -11.82 1 98.88 162 LYS B N 1
ATOM 3428 C CA . LYS B 1 162 ? 11.055 28.328 -12.914 1 98.88 162 LYS B CA 1
ATOM 3429 C C . LYS B 1 162 ? 10.594 26.922 -12.562 1 98.88 162 LYS B C 1
ATOM 3431 O O . LYS B 1 162 ? 9.453 26.547 -12.836 1 98.88 162 LYS B O 1
ATOM 3436 N N . LEU B 1 163 ? 11.453 26.109 -11.977 1 98.94 163 LEU B N 1
ATOM 3437 C CA . LEU B 1 163 ? 11.125 24.75 -11.594 1 98.94 163 LEU B CA 1
ATOM 3438 C C . LEU B 1 163 ? 9.953 24.734 -10.609 1 98.94 163 LEU B C 1
ATOM 3440 O O . LEU B 1 163 ? 9 23.969 -10.797 1 98.94 163 LEU B O 1
ATOM 3444 N N . VAL B 1 164 ? 10.047 25.562 -9.586 1 98.94 164 VAL B N 1
ATOM 3445 C CA . VAL B 1 164 ? 9.016 25.625 -8.562 1 98.94 164 VAL B CA 1
ATOM 3446 C C . VAL B 1 164 ? 7.688 26.031 -9.195 1 98.94 164 VAL B C 1
ATOM 3448 O O . VAL B 1 164 ? 6.641 25.453 -8.883 1 98.94 164 VAL B O 1
ATOM 3451 N N . THR B 1 165 ? 7.758 26.984 -10.078 1 98.94 165 THR B N 1
ATOM 3452 C CA . THR B 1 165 ? 6.566 27.484 -10.742 1 98.94 165 THR B CA 1
ATOM 3453 C C . THR B 1 165 ? 5.945 26.422 -11.633 1 98.94 165 THR B C 1
ATOM 3455 O O . THR B 1 165 ? 4.738 26.172 -11.562 1 98.94 165 THR B O 1
ATOM 3458 N N . VAL B 1 166 ? 6.758 25.781 -12.406 1 98.94 166 VAL B N 1
ATOM 3459 C CA . VAL B 1 166 ? 6.27 24.766 -13.336 1 98.94 166 VAL B CA 1
ATOM 3460 C C . VAL B 1 166 ? 5.711 23.578 -12.562 1 98.94 166 VAL B C 1
ATOM 3462 O O . VAL B 1 166 ? 4.695 23 -12.953 1 98.94 166 VAL B O 1
ATOM 3465 N N . ALA B 1 167 ? 6.352 23.188 -11.477 1 98.94 167 ALA B N 1
ATOM 3466 C CA . ALA B 1 167 ? 5.832 22.109 -10.641 1 98.94 167 ALA B CA 1
ATOM 3467 C C . ALA B 1 167 ? 4.426 22.422 -10.148 1 98.94 167 ALA B C 1
ATOM 3469 O O . ALA B 1 167 ? 3.549 21.562 -10.148 1 98.94 167 ALA B O 1
ATOM 3470 N N . ARG B 1 168 ? 4.227 23.641 -9.734 1 98.94 168 ARG B N 1
ATOM 3471 C CA . ARG B 1 168 ? 2.902 24.047 -9.289 1 98.94 168 ARG B CA 1
ATOM 3472 C C . ARG B 1 168 ? 1.893 23.984 -10.43 1 98.94 168 ARG B C 1
ATOM 3474 O O . ARG B 1 168 ? 0.766 23.516 -10.242 1 98.94 168 ARG B O 1
ATOM 3481 N N . GLU B 1 169 ? 2.316 24.469 -11.555 1 98.94 169 GLU B N 1
ATOM 3482 C CA . GLU B 1 169 ? 1.449 24.422 -12.727 1 98.94 169 GLU B CA 1
ATOM 3483 C C . GLU B 1 169 ? 1.078 22.984 -13.078 1 98.94 169 GLU B C 1
ATOM 3485 O O . GLU B 1 169 ? -0.051 22.703 -13.484 1 98.94 169 GLU B O 1
ATOM 3490 N N . CYS B 1 170 ? 2.053 22.062 -12.945 1 98.94 170 CYS B N 1
ATOM 3491 C CA . CYS B 1 170 ? 1.774 20.656 -13.195 1 98.94 170 CYS B CA 1
ATOM 3492 C C . CYS B 1 170 ? 0.667 20.156 -12.273 1 98.94 170 CYS B C 1
ATOM 3494 O O . CYS B 1 170 ? -0.258 19.469 -12.727 1 98.94 170 CYS B O 1
ATOM 3496 N N . MET B 1 171 ? 0.749 20.469 -11.016 1 98.94 171 MET B N 1
ATOM 3497 C CA . MET B 1 171 ? -0.284 20.078 -10.07 1 98.94 171 MET B CA 1
ATOM 3498 C C . MET B 1 171 ? -1.645 20.625 -10.477 1 98.94 171 MET B C 1
ATOM 3500 O O . MET B 1 171 ? -2.633 19.891 -10.516 1 98.94 171 MET B O 1
ATOM 3504 N N . ILE B 1 172 ? -1.704 21.953 -10.781 1 98.94 172 ILE B N 1
ATOM 3505 C CA . ILE B 1 172 ? -2.947 22.641 -11.133 1 98.94 172 ILE B CA 1
ATOM 3506 C C . ILE B 1 172 ? -3.555 21.984 -12.375 1 98.94 172 ILE B C 1
ATOM 3508 O O . ILE B 1 172 ? -4.75 21.688 -12.398 1 98.94 172 ILE B O 1
ATOM 3512 N N . LYS B 1 173 ? -2.717 21.75 -13.383 1 98.88 173 LYS B N 1
ATOM 3513 C CA . LYS B 1 173 ? -3.197 21.125 -14.617 1 98.88 173 LYS B CA 1
ATOM 3514 C C . LYS B 1 173 ? -3.705 19.703 -14.352 1 98.88 173 LYS B C 1
ATOM 3516 O O . LYS B 1 173 ? -4.691 19.266 -14.953 1 98.88 173 LYS B O 1
ATOM 3521 N N . GLY B 1 174 ? -2.967 18.984 -13.461 1 98.88 174 GLY B N 1
ATOM 3522 C CA . GLY B 1 174 ? -3.461 17.672 -13.062 1 98.88 174 GLY B CA 1
ATOM 3523 C C . GLY B 1 174 ? -4.828 17.734 -12.406 1 98.88 174 GLY B C 1
ATOM 3524 O O . GLY B 1 174 ? -5.699 16.906 -12.711 1 98.88 174 GLY B O 1
ATOM 3525 N N . ILE B 1 175 ? -5.027 18.672 -11.57 1 98.88 175 ILE B N 1
ATOM 3526 C CA . ILE B 1 175 ? -6.301 18.844 -10.875 1 98.88 175 ILE B CA 1
ATOM 3527 C C . ILE B 1 175 ? -7.391 19.219 -11.883 1 98.88 175 ILE B C 1
ATOM 3529 O O . ILE B 1 175 ? -8.5 18.672 -11.836 1 98.88 175 ILE B O 1
ATOM 3533 N N . GLU B 1 176 ? -7.078 20.109 -12.781 1 98.75 176 GLU B N 1
ATOM 3534 C CA . GLU B 1 176 ? -8.039 20.562 -13.789 1 98.75 176 GLU B CA 1
ATOM 3535 C C . GLU B 1 176 ? -8.477 19.406 -14.688 1 98.75 176 GLU B C 1
ATOM 3537 O O . GLU B 1 176 ? -9.578 19.438 -15.242 1 98.75 176 GLU B O 1
ATOM 3542 N N . ALA B 1 177 ? -7.66 18.406 -14.82 1 98.75 177 ALA B N 1
ATOM 3543 C CA . ALA B 1 177 ? -7.945 17.266 -15.703 1 98.75 177 ALA B CA 1
ATOM 3544 C C . ALA B 1 177 ? -8.93 16.312 -15.055 1 98.75 177 ALA B C 1
ATOM 3546 O O . ALA B 1 177 ? -9.492 15.438 -15.727 1 98.75 177 ALA B O 1
ATOM 3547 N N . ILE B 1 178 ? -9.117 16.422 -13.758 1 98.69 178 ILE B N 1
ATOM 3548 C CA . ILE B 1 178 ? -10.016 15.523 -13.047 1 98.69 178 ILE B CA 1
ATOM 3549 C C . ILE B 1 178 ? -11.461 15.875 -13.375 1 98.69 178 ILE B C 1
ATOM 3551 O O . ILE B 1 178 ? -11.883 17.016 -13.203 1 98.69 178 ILE B O 1
ATOM 3555 N N . LYS B 1 179 ? -12.203 14.922 -13.82 1 98 179 LYS B N 1
ATOM 3556 C CA . LYS B 1 179 ? -13.648 15.008 -14.047 1 98 179 LYS B CA 1
ATOM 3557 C C . LYS B 1 179 ? -14.367 13.805 -13.445 1 98 179 LYS B C 1
ATOM 3559 O O . LYS B 1 179 ? -13.875 12.672 -13.531 1 98 179 LYS B O 1
ATOM 3564 N N . PRO B 1 180 ? -15.531 14.164 -12.797 1 98.25 180 PRO B N 1
ATOM 3565 C CA . PRO B 1 180 ? -16.312 12.984 -12.422 1 98.25 180 PRO B CA 1
ATOM 3566 C C . PRO B 1 180 ? -16.625 12.078 -13.609 1 98.25 180 PRO B C 1
ATOM 3568 O O . PRO B 1 180 ? -17 12.555 -14.68 1 98.25 180 PRO B O 1
ATOM 3571 N N . TRP B 1 181 ? -16.391 10.82 -13.336 1 98 181 TRP B N 1
ATOM 3572 C CA . TRP B 1 181 ? -16.609 9.773 -14.328 1 98 181 TRP B CA 1
ATOM 3573 C C . TRP B 1 181 ? -15.562 9.852 -15.438 1 98 181 TRP B C 1
ATOM 3575 O O . TRP B 1 181 ? -15.758 9.297 -16.516 1 98 181 TRP B O 1
ATOM 3585 N N . GLY B 1 182 ? -14.539 10.664 -15.234 1 98 182 GLY B N 1
ATOM 3586 C CA . GLY B 1 182 ? -13.328 10.586 -16.047 1 98 182 GLY B CA 1
ATOM 3587 C C . GLY B 1 182 ? -12.367 9.508 -15.578 1 98 182 GLY B C 1
ATOM 3588 O O . GLY B 1 182 ? -12.742 8.617 -14.82 1 98 182 GLY B O 1
ATOM 3589 N N . TYR B 1 183 ? -11.086 9.656 -16.031 1 96.62 183 TYR B N 1
ATOM 3590 C CA . TYR B 1 183 ? -10.148 8.57 -15.773 1 96.62 183 TYR B CA 1
ATOM 3591 C C . TYR B 1 183 ? -8.883 9.094 -15.109 1 96.62 183 TYR B C 1
ATOM 3593 O O . TYR B 1 183 ? -8.414 10.188 -15.422 1 96.62 183 TYR B O 1
ATOM 3601 N N . LEU B 1 184 ? -8.328 8.242 -14.258 1 96.75 184 LEU B N 1
ATOM 3602 C CA . LEU B 1 184 ? -7.16 8.562 -13.453 1 96.75 184 LEU B CA 1
ATOM 3603 C C . LEU B 1 184 ? -5.996 9 -14.328 1 96.75 184 LEU B C 1
ATOM 3605 O O . LEU B 1 184 ? -5.258 9.922 -13.977 1 96.75 184 LEU B O 1
ATOM 3609 N N . GLY B 1 185 ? -5.773 8.375 -15.484 1 95.62 185 GLY B N 1
ATOM 3610 C CA . GLY B 1 185 ? -4.664 8.664 -16.375 1 95.62 185 GLY B CA 1
ATOM 3611 C C . GLY B 1 185 ? -4.68 10.086 -16.922 1 95.62 185 GLY B C 1
ATOM 3612 O O . GLY B 1 185 ? -3.658 10.586 -17.391 1 95.62 185 GLY B O 1
ATOM 3613 N N . ASP B 1 186 ? -5.859 10.734 -16.812 1 98.06 186 ASP B N 1
ATOM 3614 C CA . ASP B 1 186 ? -5.973 12.117 -17.266 1 98.06 186 ASP B CA 1
ATOM 3615 C C . ASP B 1 186 ? -5.086 13.047 -16.438 1 98.06 186 ASP B C 1
ATOM 3617 O O . ASP B 1 186 ? -4.566 14.039 -16.938 1 98.06 186 ASP B O 1
ATOM 3621 N N . ILE B 1 187 ? -4.891 12.656 -15.18 1 98.19 187 ILE B N 1
ATOM 3622 C CA . ILE B 1 187 ? -4.082 13.469 -14.281 1 98.19 187 ILE B CA 1
ATOM 3623 C C . ILE B 1 187 ? -2.621 13.43 -14.727 1 98.19 187 ILE B C 1
ATOM 3625 O O . ILE B 1 187 ? -1.997 14.477 -14.93 1 98.19 187 ILE B O 1
ATOM 3629 N N . GLY B 1 188 ? -2.143 12.266 -14.898 1 97.12 188 GLY B N 1
ATOM 3630 C CA . GLY B 1 188 ? -0.755 12.094 -15.297 1 97.12 188 GLY B CA 1
ATOM 3631 C C . GLY B 1 188 ? -0.454 12.664 -16.672 1 97.12 188 GLY B C 1
ATOM 3632 O O . GLY B 1 188 ? 0.631 13.203 -16.906 1 97.12 188 GLY B O 1
ATOM 3633 N N . ALA B 1 189 ? -1.39 12.406 -17.578 1 97.44 189 ALA B N 1
ATOM 3634 C CA . ALA B 1 189 ? -1.205 12.953 -18.906 1 97.44 189 ALA B CA 1
ATOM 3635 C C . ALA B 1 189 ? -1.027 14.469 -18.859 1 97.44 189 ALA B C 1
ATOM 3637 O O . ALA B 1 189 ? -0.097 15.008 -19.469 1 97.44 189 ALA B O 1
ATOM 3638 N N . ALA B 1 190 ? -1.889 15.164 -18.094 1 98.69 190 ALA B N 1
ATOM 3639 C CA . ALA B 1 190 ? -1.849 16.625 -18.016 1 98.69 190 ALA B CA 1
ATOM 3640 C C . ALA B 1 190 ? -0.577 17.094 -17.312 1 98.69 190 ALA B C 1
ATOM 3642 O O . ALA B 1 190 ? 0.096 18.016 -17.797 1 98.69 190 ALA B O 1
ATOM 3643 N N . CYS B 1 191 ? -0.216 16.438 -16.203 1 98.44 191 CYS B N 1
ATOM 3644 C CA . CYS B 1 191 ? 0.972 16.812 -15.445 1 98.44 191 CYS B CA 1
ATOM 3645 C C . CYS B 1 191 ? 2.238 16.562 -16.25 1 98.44 191 CYS B C 1
ATOM 3647 O O . CYS B 1 191 ? 3.062 17.469 -16.422 1 98.44 191 CYS B O 1
ATOM 3649 N N . GLY B 1 192 ? 2.371 15.398 -16.719 1 97.94 192 GLY B N 1
ATOM 3650 C CA . GLY B 1 192 ? 3.561 15 -17.453 1 97.94 192 GLY B CA 1
ATOM 3651 C C . GLY B 1 192 ? 3.805 15.836 -18.703 1 97.94 192 GLY B C 1
ATOM 3652 O O . GLY B 1 192 ? 4.934 16.266 -18.953 1 97.94 192 GLY B O 1
ATOM 3653 N N . ASP B 1 193 ? 2.744 16.016 -19.453 1 98.19 193 ASP B N 1
ATOM 3654 C CA . ASP B 1 193 ? 2.865 16.812 -20.672 1 98.19 193 ASP B CA 1
ATOM 3655 C C . ASP B 1 193 ? 3.416 18.203 -20.359 1 98.19 193 ASP B C 1
ATOM 3657 O O . ASP B 1 193 ? 4.32 18.688 -21.047 1 98.19 193 ASP B O 1
ATOM 3661 N N . HIS B 1 194 ? 2.848 18.859 -19.344 1 98.88 194 HIS B N 1
ATOM 3662 C CA . HIS B 1 194 ? 3.277 20.203 -18.984 1 98.88 194 HIS B CA 1
ATOM 3663 C C . HIS B 1 194 ? 4.73 20.219 -18.531 1 98.88 194 HIS B C 1
ATOM 3665 O O . HIS B 1 194 ? 5.508 21.078 -18.938 1 98.88 194 HIS B O 1
ATOM 3671 N N . ALA B 1 195 ? 5.094 19.25 -17.688 1 98.88 195 ALA B N 1
ATOM 3672 C CA . ALA B 1 195 ? 6.477 19.172 -17.219 1 98.88 195 ALA B CA 1
ATOM 3673 C C . ALA B 1 195 ? 7.441 19 -18.391 1 98.88 195 ALA B C 1
ATOM 3675 O O . ALA B 1 195 ? 8.43 19.734 -18.5 1 98.88 195 ALA B O 1
ATOM 3676 N N . HIS B 1 196 ? 7.145 18.125 -19.266 1 98.38 196 HIS B N 1
ATOM 3677 C CA . HIS B 1 196 ? 8.023 17.812 -20.375 1 98.38 196 HIS B CA 1
ATOM 3678 C C . HIS B 1 196 ? 8.117 19 -21.344 1 98.38 196 HIS B C 1
ATOM 3680 O O . HIS B 1 196 ? 9.195 19.297 -21.859 1 98.38 196 HIS B O 1
ATOM 3686 N N . LYS B 1 197 ? 7.027 19.578 -21.594 1 98.62 197 LYS B N 1
ATOM 3687 C CA . LYS B 1 197 ? 7.016 20.75 -22.469 1 98.62 197 LYS B CA 1
ATOM 3688 C C . LYS B 1 197 ? 7.926 21.859 -21.938 1 98.62 197 LYS B C 1
ATOM 3690 O O . LYS B 1 197 ? 8.438 22.672 -22.703 1 98.62 197 LYS B O 1
ATOM 3695 N N . ASN B 1 198 ? 8.102 21.859 -20.672 1 98.81 198 ASN B N 1
ATOM 3696 C CA . ASN B 1 198 ? 8.93 22.891 -20.062 1 98.81 198 ASN B CA 1
ATOM 3697 C C . ASN B 1 198 ? 10.352 22.391 -19.812 1 98.81 198 ASN B C 1
ATOM 3699 O O . ASN B 1 198 ? 11.133 23.047 -19.125 1 98.81 198 ASN B O 1
ATOM 3703 N N . GLY B 1 199 ? 10.664 21.125 -20.219 1 98.62 199 GLY B N 1
ATOM 3704 C CA . GLY B 1 199 ? 12.023 20.609 -20.156 1 98.62 199 GLY B CA 1
ATOM 3705 C C . GLY B 1 199 ? 12.336 19.875 -18.875 1 98.62 199 GLY B C 1
ATOM 3706 O O . GLY B 1 199 ? 13.508 19.688 -18.531 1 98.62 199 GLY B O 1
ATOM 3707 N N . TYR B 1 200 ? 11.328 19.531 -18.125 1 98.88 200 TYR B N 1
ATOM 3708 C CA . TYR B 1 200 ? 11.523 18.844 -16.859 1 98.88 200 TYR B CA 1
ATOM 3709 C C . TYR B 1 200 ? 11.023 17.406 -16.938 1 98.88 200 TYR B C 1
ATOM 3711 O O . TYR B 1 200 ? 10.398 17.016 -17.922 1 98.88 200 TYR B O 1
ATOM 3719 N N . SER B 1 201 ? 11.445 16.625 -15.922 1 98.38 201 SER B N 1
ATOM 3720 C CA . SER B 1 201 ? 10.961 15.258 -15.805 1 98.38 201 SER B CA 1
ATOM 3721 C C . SER B 1 201 ? 10.117 15.078 -14.547 1 98.38 201 SER B C 1
ATOM 3723 O O . SER B 1 201 ? 10.148 15.914 -13.648 1 98.38 201 SER B O 1
ATOM 3725 N N . VAL B 1 202 ? 9.297 14.062 -14.609 1 98.38 202 VAL B N 1
ATOM 3726 C CA . VAL B 1 202 ? 8.445 13.742 -13.477 1 98.38 202 VAL B CA 1
ATOM 3727 C C . VAL B 1 202 ? 8.875 12.422 -12.852 1 98.38 202 VAL B C 1
ATOM 3729 O O . VAL B 1 202 ? 9.086 11.43 -13.562 1 98.38 202 VAL B O 1
ATOM 3732 N N . VAL B 1 203 ? 9.062 12.453 -11.508 1 97.38 203 VAL B N 1
ATOM 3733 C CA . VAL B 1 203 ? 9.359 11.219 -10.789 1 97.38 203 VAL B CA 1
ATOM 3734 C C . VAL B 1 203 ? 8.25 10.195 -11.047 1 97.38 203 VAL B C 1
ATOM 3736 O O . VAL B 1 203 ? 7.066 10.539 -11.023 1 97.38 203 VAL B O 1
ATOM 3739 N N . ARG B 1 204 ? 8.664 8.906 -11.211 1 93.12 204 ARG B N 1
ATOM 3740 C CA . ARG B 1 204 ? 7.695 7.898 -11.625 1 93.12 204 ARG B CA 1
ATOM 3741 C C . ARG B 1 204 ? 7.426 6.902 -10.5 1 93.12 204 ARG B C 1
ATOM 3743 O O . ARG B 1 204 ? 6.305 6.402 -10.367 1 93.12 204 ARG B O 1
ATOM 3750 N N . LEU B 1 205 ? 8.469 6.68 -9.68 1 91.75 205 LEU B N 1
ATOM 3751 C CA . LEU B 1 205 ? 8.391 5.637 -8.664 1 91.75 205 LEU B CA 1
ATOM 3752 C C . LEU B 1 205 ? 7.504 6.074 -7.504 1 91.75 205 LEU B C 1
ATOM 3754 O O . LEU B 1 205 ? 7.055 5.242 -6.711 1 91.75 205 LEU B O 1
ATOM 3758 N N . LEU B 1 206 ? 7.328 7.316 -7.41 1 94.25 206 LEU B N 1
ATOM 3759 C CA . LEU B 1 206 ? 6.508 7.914 -6.363 1 94.25 206 LEU B CA 1
ATOM 3760 C C . LEU B 1 206 ? 5.371 8.734 -6.969 1 94.25 206 LEU B C 1
ATOM 3762 O O . LEU B 1 206 ? 5.484 9.234 -8.086 1 94.25 206 LEU B O 1
ATOM 3766 N N . GLY B 1 207 ? 4.27 8.883 -6.277 1 95.19 207 GLY B N 1
ATOM 3767 C CA . GLY B 1 207 ? 3.127 9.633 -6.781 1 95.19 207 GLY B CA 1
ATOM 3768 C C . GLY B 1 207 ? 2.109 9.961 -5.707 1 95.19 207 GLY B C 1
ATOM 3769 O O . GLY B 1 207 ? 2.443 10.008 -4.52 1 95.19 207 GLY B O 1
ATOM 3770 N N . GLY B 1 208 ? 0.951 10.352 -6.168 1 97.56 208 GLY B N 1
ATOM 3771 C CA . GLY B 1 208 ? -0.141 10.609 -5.246 1 97.56 208 GLY B CA 1
ATOM 3772 C C . GLY B 1 208 ? -0.849 9.352 -4.785 1 97.56 208 GLY B C 1
ATOM 3773 O O . GLY B 1 208 ? -0.411 8.242 -5.094 1 97.56 208 GLY B O 1
ATOM 3774 N N . HIS B 1 209 ? -1.838 9.555 -4.059 1 96.62 209 HIS B N 1
ATOM 3775 C CA . HIS B 1 209 ? -2.545 8.438 -3.439 1 96.62 209 HIS B CA 1
ATOM 3776 C C . HIS B 1 209 ? -3.943 8.852 -2.992 1 96.62 209 HIS B C 1
ATOM 3778 O O . HIS B 1 209 ? -4.219 10.047 -2.818 1 96.62 209 HIS B O 1
ATOM 3784 N N . GLY B 1 210 ? -4.828 7.883 -2.859 1 96.38 210 GLY B N 1
ATOM 3785 C CA . GLY B 1 210 ? -6 8.133 -2.039 1 96.38 210 GLY B CA 1
ATOM 3786 C C . GLY B 1 210 ? -5.664 8.508 -0.609 1 96.38 210 GLY B C 1
ATOM 3787 O O . GLY B 1 210 ? -4.59 8.164 -0.109 1 96.38 210 GLY B O 1
ATOM 3788 N N . VAL B 1 211 ? -6.574 9.211 0.022 1 96.69 211 VAL B N 1
ATOM 3789 C CA . VAL B 1 211 ? -6.34 9.664 1.389 1 96.69 211 VAL B CA 1
ATOM 3790 C C . VAL B 1 211 ? -7.672 9.945 2.076 1 96.69 211 VAL B C 1
ATOM 3792 O O . VAL B 1 211 ? -8.664 10.273 1.416 1 96.69 211 VAL B O 1
ATOM 3795 N N . GLY B 1 212 ? -7.738 9.844 3.342 1 94.94 212 GLY B N 1
ATOM 3796 C CA . GLY B 1 212 ? -8.914 10.25 4.098 1 94.94 212 GLY B CA 1
ATOM 3797 C C . GLY B 1 212 ? -9.188 9.367 5.297 1 94.94 212 GLY B C 1
ATOM 3798 O O . GLY B 1 212 ? -9.047 9.797 6.441 1 94.94 212 GLY B O 1
ATOM 3799 N N . ASN B 1 213 ? -9.484 8.133 4.953 1 89.5 213 ASN B N 1
ATOM 3800 C CA . ASN B 1 213 ? -9.703 7.172 6.027 1 89.5 213 ASN B CA 1
ATOM 3801 C C . ASN B 1 213 ? -8.391 6.539 6.48 1 89.5 213 ASN B C 1
ATOM 3803 O O . ASN B 1 213 ? -8.273 6.09 7.625 1 89.5 213 ASN B O 1
ATOM 3807 N N . GLU B 1 214 ? -7.453 6.465 5.562 1 87.81 214 GLU B N 1
ATOM 3808 C CA . GLU B 1 214 ? -6.074 6.059 5.816 1 87.81 214 GLU B CA 1
ATOM 3809 C C . GLU B 1 214 ? -5.086 7.098 5.293 1 87.81 214 GLU B C 1
ATOM 3811 O O . GLU B 1 214 ? -5.453 7.969 4.5 1 87.81 214 GLU B O 1
ATOM 3816 N N . PHE B 1 215 ? -3.855 6.973 5.75 1 92.19 215 PHE B N 1
ATOM 3817 C CA . PHE B 1 215 ? -2.807 7.879 5.293 1 92.19 215 PHE B CA 1
ATOM 3818 C C . PHE B 1 215 ? -2.588 7.734 3.791 1 92.19 215 PHE B C 1
ATOM 3820 O O . PHE B 1 215 ? -2.578 8.727 3.062 1 92.19 215 PHE B O 1
ATOM 3827 N N . HIS B 1 216 ? -2.398 6.527 3.311 1 92.06 216 HIS B N 1
ATOM 3828 C CA . HIS B 1 216 ? -2.309 6.172 1.899 1 92.06 216 HIS B CA 1
ATOM 3829 C C . HIS B 1 216 ? -3.312 5.078 1.543 1 92.06 216 HIS B C 1
ATOM 3831 O O . HIS B 1 216 ? -3.328 4.016 2.168 1 92.06 216 HIS B O 1
ATOM 3837 N N . GLU B 1 217 ? -4.152 5.398 0.624 1 89.81 217 GLU B N 1
ATOM 3838 C CA . GLU B 1 217 ? -5.137 4.465 0.089 1 89.81 217 GLU B CA 1
ATOM 3839 C C . GLU B 1 217 ? -5.062 4.395 -1.434 1 89.81 217 GLU B C 1
ATOM 3841 O O . GLU B 1 217 ? -4.352 5.18 -2.062 1 89.81 217 GLU B O 1
ATOM 3846 N N . GLU B 1 218 ? -5.719 3.348 -1.924 1 88.69 218 GLU B N 1
ATOM 3847 C CA . GLU B 1 218 ? -5.902 3.379 -3.373 1 88.69 218 GLU B CA 1
ATOM 3848 C C . GLU B 1 218 ? -6.711 4.598 -3.803 1 88.69 218 GLU B C 1
ATOM 3850 O O . GLU B 1 218 ? -7.555 5.086 -3.047 1 88.69 218 GLU B O 1
ATOM 3855 N N . PRO B 1 219 ? -6.465 5.105 -4.949 1 93.19 219 PRO B N 1
ATOM 3856 C CA . PRO B 1 219 ? -5.512 4.648 -5.965 1 93.19 219 PRO B CA 1
ATOM 3857 C C . PRO B 1 219 ? -4.141 5.297 -5.82 1 93.19 219 PRO B C 1
ATOM 3859 O O . PRO B 1 219 ? -4.023 6.379 -5.242 1 93.19 219 PRO B O 1
ATOM 3862 N N . PHE B 1 220 ? -3.098 4.617 -6.188 1 92.38 220 PHE B N 1
ATOM 3863 C CA . PHE B 1 220 ? -1.866 5.309 -6.551 1 92.38 220 PHE B CA 1
ATOM 3864 C C . PHE B 1 220 ? -2.119 6.305 -7.68 1 92.38 220 PHE B C 1
ATOM 3866 O O . PHE B 1 220 ? -2.801 5.984 -8.656 1 92.38 220 PHE B O 1
ATOM 3873 N N . VAL B 1 221 ? -1.646 7.535 -7.625 1 96.81 221 VAL B N 1
ATOM 3874 C CA . VAL B 1 221 ? -1.876 8.578 -8.617 1 96.81 221 VAL B CA 1
ATOM 3875 C C . VAL B 1 221 ? -0.561 8.938 -9.305 1 96.81 221 VAL B C 1
ATOM 3877 O O . VAL B 1 221 ? 0.178 9.805 -8.836 1 96.81 221 VAL B O 1
ATOM 3880 N N . PRO B 1 222 ? -0.301 8.344 -10.445 1 94.62 222 PRO B N 1
ATOM 3881 C CA . PRO B 1 222 ? 0.895 8.719 -11.211 1 94.62 222 PRO B CA 1
ATOM 3882 C C . PRO B 1 222 ? 0.776 10.094 -11.859 1 94.62 222 PRO B C 1
ATOM 3884 O O . PRO B 1 222 ? -0.324 10.516 -12.227 1 94.62 222 PRO B O 1
ATOM 3887 N N . HIS B 1 223 ? 1.908 10.789 -12.07 1 97.5 223 HIS B N 1
ATOM 3888 C CA . HIS B 1 223 ? 1.854 12.125 -12.664 1 97.5 223 HIS B CA 1
ATOM 3889 C C . HIS B 1 223 ? 2.459 12.125 -14.062 1 97.5 223 HIS B C 1
ATOM 3891 O O . HIS B 1 223 ? 2.842 13.18 -14.578 1 97.5 223 HIS B O 1
ATOM 3897 N N . VAL B 1 224 ? 2.67 10.953 -14.578 1 94.38 224 VAL B N 1
ATOM 3898 C CA . VAL B 1 224 ? 2.828 10.68 -16 1 94.38 224 VAL B CA 1
ATOM 3899 C C . VAL B 1 224 ? 1.834 9.602 -16.438 1 94.38 224 VAL B C 1
ATOM 3901 O O . VAL B 1 224 ? 1.46 8.742 -15.633 1 94.38 224 VAL B O 1
ATOM 3904 N N . GLY B 1 225 ? 1.382 9.75 -17.656 1 90.69 225 GLY B N 1
ATOM 3905 C CA . GLY B 1 225 ? 0.436 8.734 -18.094 1 90.69 225 GLY B CA 1
ATOM 3906 C C . GLY B 1 225 ? -0.245 9.07 -19.406 1 90.69 225 GLY B C 1
ATOM 3907 O O . GLY B 1 225 ? 0.167 10 -20.094 1 90.69 225 GLY B O 1
ATOM 3908 N N . LYS B 1 226 ? -1.254 8.258 -19.719 1 89.69 226 LYS B N 1
ATOM 3909 C CA . LYS B 1 226 ? -2.029 8.391 -20.953 1 89.69 226 LYS B CA 1
ATOM 3910 C C . LYS B 1 226 ? -3.482 8.75 -20.641 1 89.69 226 LYS B C 1
ATOM 3912 O O . LYS B 1 226 ? -4.125 8.109 -19.812 1 89.69 226 LYS B O 1
ATOM 3917 N N . ALA B 1 227 ? -4 9.773 -21.312 1 95 227 ALA B N 1
ATOM 3918 C CA . ALA B 1 227 ? -5.379 10.211 -21.125 1 95 227 ALA B CA 1
ATOM 3919 C C . ALA B 1 227 ? -6.363 9.094 -21.438 1 95 227 ALA B C 1
ATOM 3921 O O . ALA B 1 227 ? -6.152 8.32 -22.375 1 95 227 ALA B O 1
ATOM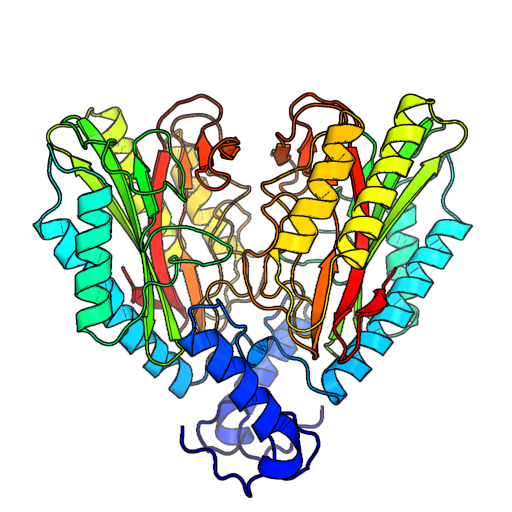 3922 N N . GLY B 1 228 ? -7.422 9.055 -20.625 1 94 228 GLY B N 1
ATOM 3923 C CA . GLY B 1 228 ? -8.492 8.102 -20.875 1 94 228 GLY B CA 1
ATOM 3924 C C . GLY B 1 228 ? -8.188 6.715 -20.344 1 94 228 GLY B C 1
ATOM 3925 O O . GLY B 1 228 ? -8.875 5.75 -20.688 1 94 228 GLY B O 1
ATOM 3926 N N . THR B 1 229 ? -7.148 6.656 -19.547 1 89.5 229 THR B N 1
ATOM 3927 C CA . THR B 1 229 ? -6.77 5.352 -19.016 1 89.5 229 THR B CA 1
ATOM 3928 C C . THR B 1 229 ? -6.809 5.355 -17.5 1 89.5 229 THR B C 1
ATOM 3930 O O . THR B 1 229 ? -6.988 6.406 -16.875 1 89.5 229 THR B O 1
ATOM 3933 N N . GLY B 1 230 ? -6.73 4.133 -16.938 1 89.69 230 GLY B N 1
ATOM 3934 C CA . GLY B 1 230 ? -6.699 3.994 -15.484 1 89.69 230 GLY B CA 1
ATOM 3935 C C . GLY B 1 230 ? -8.078 3.908 -14.859 1 89.69 230 GLY B C 1
ATOM 3936 O O . GLY B 1 230 ? -9.078 3.75 -15.57 1 89.69 230 GLY B O 1
ATOM 3937 N N . MET B 1 231 ? -8.102 3.998 -13.586 1 91.88 231 MET B N 1
ATOM 3938 C CA . MET B 1 231 ? -9.328 3.834 -12.812 1 91.88 231 MET B CA 1
ATOM 3939 C C . MET B 1 231 ? -10.32 4.949 -13.117 1 91.88 231 MET B C 1
ATOM 3941 O O . MET B 1 231 ? -9.938 6.113 -13.234 1 91.88 231 MET B O 1
ATOM 3945 N N . LEU B 1 232 ? -11.594 4.48 -13.203 1 96.12 232 LEU B N 1
ATOM 3946 C CA . LEU B 1 232 ? -12.688 5.441 -13.258 1 96.12 232 LEU B CA 1
ATOM 3947 C C . LEU B 1 232 ? -12.719 6.301 -11.992 1 96.12 232 LEU B C 1
ATOM 3949 O O . LEU B 1 232 ? -12.633 5.777 -10.883 1 96.12 232 LEU B O 1
ATOM 3953 N N . LEU B 1 233 ? -12.742 7.617 -12.195 1 97.88 233 LEU B N 1
ATOM 3954 C CA . LEU B 1 233 ? -12.859 8.547 -11.078 1 97.88 233 LEU B CA 1
ATOM 3955 C C . LEU B 1 233 ? -14.32 8.906 -10.812 1 97.88 233 LEU B C 1
ATOM 3957 O O . LEU B 1 233 ? -15.0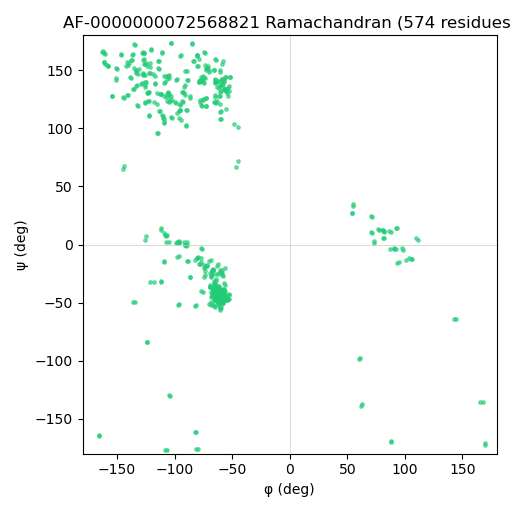08 9.414 -11.695 1 97.88 233 LEU B O 1
ATOM 3961 N N . VAL B 1 234 ? -14.773 8.641 -9.555 1 98 234 VAL B N 1
ATOM 3962 C CA . VAL B 1 234 ? -16.203 8.844 -9.289 1 98 234 VAL B CA 1
ATOM 3963 C C . VAL B 1 234 ? -16.359 9.773 -8.086 1 98 234 VAL B C 1
ATOM 3965 O O . VAL B 1 234 ? -15.453 9.906 -7.27 1 98 234 VAL B O 1
ATOM 3968 N N . PRO B 1 235 ? -17.547 10.453 -8.055 1 97.69 235 PRO B N 1
ATOM 3969 C CA . PRO B 1 235 ? -17.812 11.328 -6.91 1 97.69 235 PRO B CA 1
ATOM 3970 C C . PRO B 1 235 ? -17.656 10.609 -5.574 1 97.69 235 PRO B C 1
ATOM 3972 O O . PRO B 1 235 ? -18.094 9.469 -5.422 1 97.69 235 PRO B O 1
ATOM 3975 N N . GLY B 1 236 ? -16.984 11.273 -4.66 1 97.62 236 GLY B N 1
ATOM 3976 C CA . GLY B 1 236 ? -16.781 10.711 -3.334 1 97.62 236 GLY B CA 1
ATOM 3977 C C . GLY B 1 236 ? -15.359 10.234 -3.109 1 97.62 236 GLY B C 1
ATOM 3978 O O . GLY B 1 236 ? -14.953 9.977 -1.972 1 97.62 236 GLY B O 1
ATOM 3979 N N . MET B 1 237 ? -14.609 10.156 -4.152 1 97.94 237 MET B N 1
ATOM 3980 C CA . MET B 1 237 ? -13.203 9.805 -4.008 1 97.94 237 MET B CA 1
ATOM 3981 C C . MET B 1 237 ? -12.391 11 -3.537 1 97.94 237 MET B C 1
ATOM 3983 O O . MET B 1 237 ? -12.688 12.141 -3.896 1 97.94 237 MET B O 1
ATOM 3987 N N . VAL B 1 238 ? -11.445 10.734 -2.676 1 98.62 238 VAL B N 1
ATOM 3988 C CA . VAL B 1 238 ? -10.5 11.734 -2.203 1 98.62 238 VAL B CA 1
ATOM 3989 C C . VAL B 1 238 ? -9.07 11.273 -2.488 1 98.62 238 VAL B C 1
ATOM 3991 O O . VAL B 1 238 ? -8.68 10.172 -2.102 1 98.62 238 VAL B O 1
ATOM 3994 N N . LEU B 1 239 ? -8.305 12.094 -3.213 1 98.62 239 LEU B N 1
ATOM 3995 C CA . LEU B 1 239 ? -6.949 11.719 -3.592 1 98.62 239 LEU B CA 1
ATOM 3996 C C . LEU B 1 239 ? -6.043 12.945 -3.645 1 98.62 239 LEU B C 1
ATOM 3998 O O . LEU B 1 239 ? -6.527 14.078 -3.656 1 98.62 239 LEU B O 1
ATOM 4002 N N . THR B 1 240 ? -4.742 12.688 -3.633 1 98.88 240 THR B N 1
ATOM 4003 C CA . THR B 1 240 ? -3.771 13.773 -3.762 1 98.88 240 THR B CA 1
ATOM 4004 C C . THR B 1 240 ? -3.275 13.883 -5.199 1 98.88 240 THR B C 1
ATOM 4006 O O . THR B 1 240 ? -3.125 12.875 -5.891 1 98.88 240 THR B O 1
ATOM 4009 N N . VAL B 1 241 ? -3.078 15.086 -5.664 1 98.94 241 VAL B N 1
ATOM 4010 C CA . VAL B 1 241 ? -2.289 15.406 -6.852 1 98.94 241 VAL B CA 1
ATOM 4011 C C . VAL B 1 241 ? -0.992 16.094 -6.438 1 98.94 241 VAL B C 1
ATOM 4013 O O . VAL B 1 241 ? -1.014 17.234 -5.953 1 98.94 241 VAL B O 1
ATOM 4016 N N . GLU B 1 242 ? 0.104 15.344 -6.574 1 98.88 242 GLU B N 1
ATOM 4017 C CA . GLU B 1 242 ? 1.346 15.805 -5.961 1 98.88 242 GLU B CA 1
ATOM 4018 C C . GLU B 1 242 ? 2.553 15.461 -6.832 1 98.88 242 GLU B C 1
ATOM 4020 O O . GLU B 1 242 ? 3.459 14.75 -6.395 1 98.88 242 GLU B O 1
ATOM 4025 N N . PRO B 1 243 ? 2.641 16.125 -8.016 1 98.88 243 PRO B N 1
ATOM 4026 C CA . PRO B 1 243 ? 3.789 15.828 -8.875 1 98.88 243 PRO B CA 1
ATOM 4027 C C . PRO B 1 243 ? 5.121 16.203 -8.234 1 98.88 243 PRO B C 1
ATOM 4029 O O . PRO B 1 243 ? 5.207 17.234 -7.551 1 98.88 243 PRO B O 1
ATOM 4032 N N . MET B 1 244 ? 6.023 15.312 -8.367 1 98.88 244 MET B N 1
ATOM 4033 C CA . MET B 1 244 ? 7.434 15.578 -8.086 1 98.88 244 MET B CA 1
ATOM 4034 C C . MET B 1 244 ? 8.219 15.773 -9.375 1 98.88 244 MET B C 1
ATOM 4036 O O . MET B 1 244 ? 8.43 14.812 -10.125 1 98.88 244 MET B O 1
ATOM 4040 N N . VAL B 1 245 ? 8.617 17.062 -9.586 1 98.94 245 VAL B N 1
ATOM 4041 C CA . VAL B 1 245 ? 9.195 17.469 -10.867 1 98.94 245 VAL B CA 1
ATOM 4042 C C . VAL B 1 245 ? 10.688 17.703 -10.695 1 98.94 245 VAL B C 1
ATOM 4044 O O . VAL B 1 245 ? 11.109 18.484 -9.836 1 98.94 245 VAL B O 1
ATOM 4047 N N . ASN B 1 246 ? 11.477 17.016 -11.57 1 98.81 246 ASN B N 1
ATOM 4048 C CA . ASN B 1 246 ? 12.93 17.125 -11.5 1 98.81 246 ASN B CA 1
ATOM 4049 C C . ASN B 1 246 ? 13.492 18 -12.625 1 98.81 246 ASN B C 1
ATOM 4051 O O . ASN B 1 246 ? 13.023 17.922 -13.766 1 98.81 246 ASN B O 1
ATOM 4055 N N . GLU B 1 247 ? 14.539 18.734 -12.219 1 98.81 247 GLU B N 1
ATOM 4056 C CA . GLU B 1 247 ? 15.297 19.5 -13.211 1 98.81 247 GLU B CA 1
ATOM 4057 C C . GLU B 1 247 ? 16 18.578 -14.195 1 98.81 247 GLU B C 1
ATOM 4059 O O . GLU B 1 247 ? 16.109 18.891 -15.383 1 98.81 247 GLU B O 1
ATOM 4064 N N . GLY B 1 248 ? 16.469 17.484 -13.711 1 98.19 248 GLY B N 1
ATOM 4065 C CA . GLY B 1 248 ? 17.188 16.516 -14.516 1 98.19 248 GLY B CA 1
ATOM 4066 C C . GLY B 1 248 ? 16.359 15.289 -14.859 1 98.19 248 GLY B C 1
ATOM 4067 O O . GLY B 1 248 ? 15.242 15.414 -15.367 1 98.19 248 GLY B O 1
ATOM 4068 N N . THR B 1 249 ? 16.875 14.109 -14.641 1 96.19 249 THR B N 1
ATOM 4069 C CA . THR B 1 249 ? 16.203 12.867 -14.984 1 96.19 249 THR B CA 1
ATOM 4070 C C . THR B 1 249 ? 15.164 12.508 -13.922 1 96.19 249 THR B C 1
ATOM 4072 O O . THR B 1 249 ? 15.188 13.055 -12.812 1 96.19 249 THR B O 1
ATOM 4075 N N . TYR B 1 250 ? 14.25 11.617 -14.273 1 95.75 250 TYR B N 1
ATOM 4076 C CA . TYR B 1 250 ? 13.18 11.227 -13.359 1 95.75 250 TYR B CA 1
ATOM 4077 C C . TYR B 1 250 ? 13.695 10.266 -12.297 1 95.75 250 TYR B C 1
ATOM 4079 O O . TYR B 1 250 ? 12.969 9.906 -11.367 1 95.75 250 TYR B O 1
ATOM 4087 N N . GLU B 1 251 ? 14.945 9.859 -12.328 1 92.75 251 GLU B N 1
ATOM 4088 C CA . GLU B 1 251 ? 15.531 8.836 -11.461 1 92.75 251 GLU B CA 1
ATOM 4089 C C . GLU B 1 251 ? 15.773 9.375 -10.055 1 92.75 251 GLU B C 1
ATOM 4091 O O . GLU B 1 251 ? 16.188 10.523 -9.891 1 92.75 251 GLU B O 1
ATOM 4096 N N . VAL B 1 252 ? 15.477 8.492 -9.062 1 95.44 252 VAL B N 1
ATOM 4097 C CA . VAL B 1 252 ? 15.625 8.891 -7.668 1 95.44 252 VAL B CA 1
ATOM 4098 C C . VAL B 1 252 ? 16.281 7.766 -6.883 1 95.44 252 VAL B C 1
ATOM 4100 O O . VAL B 1 252 ? 16.375 6.629 -7.359 1 95.44 252 VAL B O 1
ATOM 4103 N N . TYR B 1 253 ? 16.797 8.094 -5.707 1 91.38 253 TYR B N 1
ATOM 4104 C CA . TYR B 1 253 ? 17.312 7.086 -4.793 1 91.38 253 TYR B CA 1
ATOM 4105 C C . TYR B 1 253 ? 16.953 7.422 -3.35 1 91.38 253 TYR B C 1
ATOM 4107 O O . TYR B 1 253 ? 16.734 8.586 -3.014 1 91.38 253 TYR B O 1
ATOM 4115 N N . GLU B 1 254 ? 16.875 6.453 -2.518 1 91.5 254 GLU B N 1
ATOM 4116 C CA . GLU B 1 254 ? 16.609 6.598 -1.088 1 91.5 254 GLU B CA 1
ATOM 4117 C C . GLU B 1 254 ? 17.906 6.703 -0.3 1 91.5 254 GLU B C 1
ATOM 4119 O O . GLU B 1 254 ? 18.859 5.945 -0.541 1 91.5 254 GLU B O 1
ATOM 4124 N N . ASP B 1 255 ? 17.875 7.645 0.61 1 92.62 255 ASP B N 1
ATOM 4125 C CA . ASP B 1 255 ? 19.047 7.789 1.479 1 92.62 255 ASP B CA 1
ATOM 4126 C C . ASP B 1 255 ? 19.25 6.535 2.328 1 92.62 255 ASP B C 1
ATOM 4128 O O . ASP B 1 255 ? 18.375 6.148 3.102 1 92.62 255 ASP B O 1
ATOM 4132 N N . ALA B 1 256 ? 20.406 5.969 2.207 1 84.88 256 ALA B N 1
ATOM 4133 C CA . ALA B 1 256 ? 20.688 4.699 2.877 1 84.88 256 ALA B CA 1
ATOM 4134 C C . ALA B 1 256 ? 20.891 4.902 4.375 1 84.88 256 ALA B C 1
ATOM 4136 O O . ALA B 1 256 ? 20.688 3.98 5.168 1 84.88 256 ALA B O 1
ATOM 4137 N N . ASP B 1 257 ? 21.344 6.082 4.73 1 88.31 257 ASP B N 1
ATOM 4138 C CA . ASP B 1 257 ? 21.672 6.344 6.129 1 88.31 257 ASP B CA 1
ATOM 4139 C C . ASP B 1 257 ? 20.406 6.539 6.961 1 88.31 257 ASP B C 1
ATOM 4141 O O . ASP B 1 257 ? 20.312 6.035 8.086 1 88.31 257 ASP B O 1
ATOM 4145 N N . ASN B 1 258 ? 19.391 7.266 6.387 1 89.56 258 ASN B N 1
ATOM 4146 C CA . ASN B 1 258 ? 18.234 7.566 7.219 1 89.56 258 ASN B CA 1
ATOM 4147 C C . ASN B 1 258 ? 17.016 6.766 6.781 1 89.56 258 ASN B C 1
ATOM 4149 O O . ASN B 1 258 ? 16 6.723 7.496 1 89.56 258 ASN B O 1
ATOM 4153 N N . GLY B 1 259 ? 17.109 6.195 5.555 1 86.44 259 GLY B N 1
ATOM 4154 C CA . GLY B 1 259 ? 16.094 5.262 5.113 1 86.44 259 GLY B CA 1
ATOM 4155 C C . GLY B 1 259 ? 14.812 5.941 4.668 1 86.44 259 GLY B C 1
ATOM 4156 O O . GLY B 1 259 ? 13.781 5.289 4.5 1 86.44 259 GLY B O 1
ATOM 4157 N N . TRP B 1 260 ? 14.773 7.359 4.453 1 92 260 TRP B N 1
ATOM 4158 C CA . TRP B 1 260 ? 13.523 8.062 4.176 1 92 260 TRP B CA 1
ATOM 4159 C C . TRP B 1 260 ? 13.695 9.047 3.021 1 92 260 TRP B C 1
ATOM 4161 O O . TRP B 1 260 ? 12.922 9.023 2.061 1 92 260 TRP B O 1
ATOM 4171 N N . THR B 1 261 ? 14.727 9.828 3.135 1 97.31 261 THR B N 1
ATOM 4172 C CA . THR B 1 261 ? 14.859 10.922 2.186 1 97.31 261 THR B CA 1
ATOM 4173 C C . THR B 1 261 ? 15.07 10.398 0.77 1 97.31 261 THR B C 1
ATOM 4175 O O . THR B 1 261 ? 15.922 9.531 0.542 1 97.31 261 THR B O 1
ATOM 4178 N N . ILE B 1 262 ? 14.312 10.812 -0.134 1 97.5 262 ILE B N 1
ATOM 4179 C CA . ILE B 1 262 ? 14.453 10.508 -1.553 1 97.5 262 ILE B CA 1
ATOM 4180 C C . ILE B 1 262 ? 15.055 11.703 -2.285 1 97.5 262 ILE B C 1
ATOM 4182 O O . ILE B 1 262 ? 14.547 12.82 -2.178 1 97.5 262 ILE B O 1
ATOM 4186 N N . SER B 1 263 ? 16.109 11.453 -3.037 1 97.75 263 SER B N 1
ATOM 4187 C CA . SER B 1 263 ? 16.797 12.531 -3.752 1 97.75 263 SER B CA 1
ATOM 4188 C C . SER B 1 263 ? 16.953 12.195 -5.234 1 97.75 263 SER B C 1
ATOM 4190 O O . SER B 1 263 ? 16.812 11.039 -5.633 1 97.75 263 SER B O 1
ATOM 4192 N N . THR B 1 264 ? 17.141 13.234 -5.961 1 97.75 264 THR B N 1
ATOM 4193 C CA . THR B 1 264 ? 17.438 13.016 -7.375 1 97.75 264 THR B CA 1
ATOM 4194 C C . THR B 1 264 ? 18.75 12.273 -7.551 1 97.75 264 THR B C 1
ATOM 4196 O O . THR B 1 264 ? 19.734 12.562 -6.867 1 97.75 264 THR B O 1
ATOM 4199 N N . ASP B 1 265 ? 18.734 11.422 -8.453 1 95 265 ASP B N 1
ATOM 4200 C CA . ASP B 1 265 ? 19.922 10.602 -8.68 1 95 265 ASP B CA 1
ATOM 4201 C C . ASP B 1 265 ? 21.062 11.438 -9.258 1 95 265 ASP B C 1
ATOM 4203 O O . ASP B 1 265 ? 22.234 11.195 -8.953 1 95 265 ASP B O 1
ATOM 4207 N N . ASP B 1 266 ? 20.75 12.375 -10.094 1 96.62 266 ASP B N 1
ATOM 4208 C CA . ASP B 1 266 ? 21.766 13.172 -10.773 1 96.62 266 ASP B CA 1
ATOM 4209 C C . ASP B 1 266 ? 22.141 14.414 -9.961 1 96.62 266 ASP B C 1
ATOM 4211 O O . ASP B 1 266 ? 22.922 15.25 -10.414 1 96.62 266 ASP B O 1
ATOM 4215 N N . GLY B 1 267 ? 21.531 14.656 -8.781 1 98.06 267 GLY B N 1
ATOM 4216 C CA . GLY B 1 267 ? 21.891 15.727 -7.863 1 98.06 267 GLY B CA 1
ATOM 4217 C C . GLY B 1 267 ? 21.281 17.062 -8.258 1 98.06 267 GLY B C 1
ATOM 4218 O O . GLY B 1 267 ? 21.578 18.094 -7.637 1 98.06 267 GLY B O 1
ATOM 4219 N N . LYS B 1 268 ? 20.453 17.109 -9.258 1 98.75 268 LYS B N 1
ATOM 4220 C CA . LYS B 1 268 ? 19.812 18.359 -9.688 1 98.75 268 LYS B CA 1
ATOM 4221 C C . LYS B 1 268 ? 18.562 18.641 -8.875 1 98.75 268 LYS B C 1
ATOM 4223 O O . LYS B 1 268 ? 18.094 17.781 -8.125 1 98.75 268 LYS B O 1
ATOM 4228 N N . LEU B 1 269 ? 17.953 19.781 -9.039 1 98.88 269 LEU B N 1
ATOM 4229 C CA . LEU B 1 269 ? 16.844 20.281 -8.219 1 98.88 269 LEU B CA 1
ATOM 4230 C C . LEU B 1 269 ? 15.578 19.484 -8.484 1 98.88 269 LEU B C 1
ATOM 4232 O O . LEU B 1 269 ? 15.383 18.969 -9.578 1 98.88 269 LEU B O 1
ATOM 4236 N N . SER B 1 270 ? 14.781 19.422 -7.43 1 98.94 270 SER B N 1
ATOM 4237 C CA . SER B 1 270 ? 13.43 18.875 -7.512 1 98.94 270 SER B CA 1
ATOM 4238 C C . SER B 1 270 ? 12.43 19.797 -6.809 1 98.94 270 SER B C 1
ATOM 4240 O O . SER B 1 270 ? 12.789 20.531 -5.887 1 98.94 270 SER B O 1
ATOM 4242 N N . ALA B 1 271 ? 11.188 19.812 -7.262 1 98.94 271 ALA B N 1
ATOM 4243 C CA . ALA B 1 271 ? 10.102 20.547 -6.625 1 98.94 271 ALA B CA 1
ATOM 4244 C C . ALA B 1 271 ? 8.82 19.734 -6.586 1 98.94 271 ALA B C 1
ATOM 4246 O O . ALA B 1 271 ? 8.523 18.984 -7.523 1 98.94 271 ALA B O 1
ATOM 4247 N N . GLN B 1 272 ? 8.078 19.891 -5.492 1 98.88 272 GLN B N 1
ATOM 4248 C CA . GLN B 1 272 ? 6.812 19.203 -5.297 1 98.88 272 GLN B CA 1
ATOM 4249 C C . GLN B 1 272 ? 5.746 20.156 -4.75 1 98.88 272 GLN B C 1
ATOM 4251 O O . GLN B 1 272 ? 6.02 20.953 -3.857 1 98.88 272 GLN B O 1
ATOM 4256 N N . TRP B 1 273 ? 4.566 20.094 -5.348 1 98.94 273 TRP B N 1
ATOM 4257 C CA . TRP B 1 273 ? 3.34 20.656 -4.789 1 98.94 273 TRP B CA 1
ATOM 4258 C C . TRP B 1 273 ? 2.275 19.578 -4.625 1 98.94 273 TRP B C 1
ATOM 4260 O O . TRP B 1 273 ? 2.248 18.594 -5.379 1 98.94 273 TRP B O 1
ATOM 4270 N N . GLU B 1 274 ? 1.477 19.75 -3.605 1 98.88 274 GLU B N 1
ATOM 4271 C CA . GLU B 1 274 ? 0.481 18.719 -3.336 1 98.88 274 GLU B CA 1
ATOM 4272 C C . GLU B 1 274 ? -0.821 19.328 -2.824 1 98.88 274 GLU B C 1
ATOM 4274 O O . GLU B 1 274 ? -0.812 20.125 -1.888 1 98.88 274 GLU B O 1
ATOM 4279 N N . HIS B 1 275 ? -1.944 19.016 -3.475 1 98.94 275 HIS B N 1
ATOM 4280 C CA . HIS B 1 275 ? -3.279 19.266 -2.945 1 98.94 275 HIS B CA 1
ATOM 4281 C C . HIS B 1 275 ? -4.047 17.969 -2.742 1 98.94 275 HIS B C 1
ATOM 4283 O O . HIS B 1 275 ? -3.814 16.984 -3.449 1 98.94 275 HIS B O 1
ATOM 4289 N N . THR B 1 276 ? -4.855 17.922 -1.73 1 98.88 276 THR B N 1
ATOM 4290 C CA . THR B 1 276 ? -5.879 16.891 -1.566 1 98.88 276 THR B CA 1
ATOM 4291 C C . THR B 1 276 ? -7.195 17.328 -2.197 1 98.88 276 THR B C 1
ATOM 4293 O O . THR B 1 276 ? -7.703 18.422 -1.891 1 98.88 276 THR B O 1
ATOM 4296 N N . ILE B 1 277 ? -7.773 16.453 -3.053 1 98.75 277 ILE B N 1
ATOM 4297 C CA . ILE B 1 277 ? -8.953 16.859 -3.805 1 98.75 277 ILE B CA 1
ATOM 4298 C C . ILE B 1 277 ? -10.086 15.859 -3.557 1 98.75 277 ILE B C 1
ATOM 4300 O O . ILE B 1 277 ? -9.852 14.648 -3.447 1 98.75 277 ILE B O 1
ATOM 4304 N N . LEU B 1 278 ? -11.305 16.375 -3.422 1 98.88 278 LEU B N 1
ATOM 4305 C CA . LEU B 1 278 ? -12.547 15.609 -3.432 1 98.88 278 LEU B CA 1
ATOM 4306 C C . LEU B 1 278 ? -13.211 15.664 -4.801 1 98.88 278 LEU B C 1
ATOM 4308 O O . LEU B 1 278 ? -13.445 16.75 -5.336 1 98.88 278 LEU B O 1
ATOM 4312 N N . ILE B 1 279 ? -13.422 14.555 -5.387 1 98.75 279 ILE B N 1
ATOM 4313 C CA . ILE B 1 279 ? -14.203 14.508 -6.617 1 98.75 279 ILE B CA 1
ATOM 4314 C C . ILE B 1 279 ? -15.688 14.609 -6.285 1 98.75 279 ILE B C 1
ATOM 4316 O O . ILE B 1 279 ? -16.203 13.828 -5.484 1 98.75 279 ILE B O 1
ATOM 4320 N N . THR B 1 280 ? -16.328 15.578 -6.832 1 98.12 280 THR B N 1
ATOM 4321 C CA . THR B 1 280 ? -17.75 15.805 -6.617 1 98.12 280 THR B CA 1
ATOM 4322 C C . THR B 1 280 ? -18.547 15.422 -7.863 1 98.12 280 THR B C 1
ATOM 4324 O O . THR B 1 280 ? -17.984 14.93 -8.844 1 98.12 280 THR B O 1
ATOM 4327 N N . GLU B 1 281 ? -19.859 15.648 -7.801 1 96.25 281 GLU B N 1
ATOM 4328 C CA . GLU B 1 281 ? -20.75 15.281 -8.906 1 96.25 281 GLU B CA 1
ATOM 4329 C C . GLU B 1 281 ? -20.469 16.141 -10.141 1 96.25 281 GLU B C 1
ATOM 4331 O O . GLU B 1 281 ? -20.688 15.695 -11.273 1 96.25 281 GLU B O 1
ATOM 4336 N N . ASP B 1 282 ? -19.969 17.281 -9.883 1 96.44 282 ASP B N 1
ATOM 4337 C CA . ASP B 1 282 ? -19.859 18.203 -11.016 1 96.44 282 ASP B CA 1
ATOM 4338 C C . ASP B 1 282 ? -18.422 18.688 -11.18 1 96.44 282 ASP B C 1
ATOM 4340 O O . ASP B 1 282 ? -18.156 19.609 -11.969 1 96.44 282 ASP B O 1
ATOM 4344 N N . GLY B 1 283 ? -17.5 18.188 -10.477 1 97.88 283 GLY B N 1
ATOM 4345 C CA . GLY B 1 283 ? -16.109 18.625 -10.57 1 97.88 283 GLY B CA 1
ATOM 4346 C C . GLY B 1 283 ? -15.266 18.156 -9.398 1 97.88 283 GLY B C 1
ATOM 4347 O O . GLY B 1 283 ? -15.273 16.969 -9.062 1 97.88 283 GLY B O 1
ATOM 4348 N N . VAL B 1 284 ? -14.469 19.078 -8.883 1 98.5 284 VAL B N 1
ATOM 4349 C CA . VAL B 1 284 ? -13.609 18.734 -7.758 1 98.5 284 VAL B CA 1
ATOM 4350 C C . VAL B 1 284 ? -13.672 19.844 -6.715 1 98.5 284 VAL B C 1
ATOM 4352 O O . VAL B 1 284 ? -14.055 20.984 -7.023 1 98.5 284 VAL B O 1
ATOM 4355 N N . GLU B 1 285 ? -13.469 19.531 -5.551 1 98.75 285 GLU B N 1
ATOM 4356 C CA . GLU B 1 285 ? -13.242 20.453 -4.445 1 98.75 285 GLU B CA 1
ATOM 4357 C C . GLU B 1 285 ? -11.859 20.25 -3.832 1 98.75 285 GLU B C 1
ATOM 4359 O O . GLU B 1 285 ? -11.5 19.125 -3.453 1 98.75 285 GLU B O 1
ATOM 4364 N N . ILE B 1 286 ? -11.07 21.297 -3.818 1 98.88 286 ILE B N 1
ATOM 4365 C CA . ILE B 1 286 ? -9.766 21.219 -3.17 1 98.88 286 ILE B CA 1
ATOM 4366 C C . ILE B 1 286 ? -9.93 21.312 -1.655 1 98.88 286 ILE B C 1
ATOM 4368 O O . ILE B 1 286 ? -10.445 22.312 -1.146 1 98.88 286 ILE B O 1
ATOM 4372 N N . LEU B 1 287 ? -9.523 20.328 -0.933 1 98.88 287 LEU B N 1
ATOM 4373 C CA . LEU B 1 287 ? -9.734 20.281 0.51 1 98.88 287 LEU B CA 1
ATOM 4374 C C . LEU B 1 287 ? -8.492 20.766 1.257 1 98.88 287 LEU B C 1
ATOM 4376 O O . LEU B 1 287 ? -8.602 21.562 2.188 1 98.88 287 LEU B O 1
ATOM 4380 N N . ALA B 1 288 ? -7.367 20.219 0.942 1 98.88 288 ALA B N 1
ATOM 4381 C CA . ALA B 1 288 ? -6.094 20.641 1.523 1 98.88 288 ALA B CA 1
ATOM 4382 C C . ALA B 1 288 ? -5.16 21.203 0.454 1 98.88 288 ALA B C 1
ATOM 4384 O O . ALA B 1 288 ? -5.094 20.672 -0.659 1 98.88 288 ALA B O 1
ATOM 4385 N N . TYR B 1 289 ? -4.438 22.359 0.788 1 98.56 289 TYR B N 1
ATOM 4386 C CA . TYR B 1 289 ? -3.672 23.062 -0.229 1 98.56 289 TYR B CA 1
ATOM 4387 C C . TYR B 1 289 ? -2.52 23.844 0.398 1 98.56 289 TYR B C 1
ATOM 4389 O O . TYR B 1 289 ? -2.555 24.172 1.588 1 98.56 289 TYR B O 1
#

Secondary structure (DSSP, 8-state):
----TTSBPTTSS-SBGGGTTHHHHHHHHHHHHTT-B---GGGS--HHHHHHHHHHHHHHHHHHHHHHHH--TT-BHHHHHHHHHHHHHHTT-EETTTTGGG--SSSEEEETTEEE-PPP-TT-B--TT-EEEEEEEEEETTEEEEEEEEEE-SS--HHHHHHHHHHHHHHHHHHHT--TT-BTHHHHHHHHHHHHHTT-EE-SS--EEE-SSSSSEEEEE-SS--TT-SBBP-TT-EEEE--EEESS-S-EEE-TTTS--EEETT---EEE-BEEEEE-SSSEEEEE-/----TTSBPTTSS-SBGGGTTHHHHHHHHHHHHTT-B---GGGS--HHHHHHHHHHHHHHHHHHHHHHHH--TT-BHHHHHHHHHHHHHHTT-EETTTTGGG--SSSEEEETTEEE-PPP-TT-B--TT-EEEEEEEEEETTEEEEEEEEEE-SS--HHHHHHHHHHHHHHHHHHHT--TT-BTHHHHHHHHHHHHHTT-EE-SS--EEE-SSSSSEEEEE-SS--TT-SBBP-TT-EEEE--EEESS-S-EEE-TTTS--EEETT---EEE-BEEEEE-SSSEEEEE-

Solvent-accessible surface area (backbone atoms only — not comparable to full-atom values): 27667 Å² total; per-residue (Å²): 125,88,66,61,50,77,33,67,26,91,58,69,80,69,41,38,15,60,79,59,50,41,65,55,50,50,52,50,48,52,41,41,75,74,66,47,40,62,72,58,72,87,53,43,49,27,70,69,51,50,53,38,22,44,53,13,8,52,53,43,31,52,45,52,50,52,48,67,75,63,70,48,57,74,37,26,38,32,56,54,30,48,53,45,42,53,50,36,45,75,71,70,28,42,44,49,42,44,50,50,81,55,36,88,39,36,35,28,41,14,50,35,28,25,53,39,51,16,71,47,29,78,82,47,57,41,41,70,40,38,40,34,28,44,41,44,30,22,30,25,97,70,12,23,27,45,25,25,41,66,45,70,21,71,70,48,50,72,67,57,50,50,46,46,51,50,21,43,48,21,25,53,41,19,56,68,45,53,39,47,72,31,31,50,17,22,25,1,25,41,15,30,51,51,33,45,75,71,65,29,24,52,34,70,94,54,57,20,26,7,41,21,80,40,81,64,34,62,52,76,34,50,35,54,53,51,66,81,30,38,38,44,33,47,55,36,27,32,33,35,45,35,38,38,32,18,61,50,65,43,50,51,44,67,35,82,89,78,68,52,30,26,25,34,64,86,64,37,44,32,27,36,25,23,31,20,33,34,30,30,87,86,27,70,44,79,54,17,86,127,90,70,61,50,77,33,67,28,91,55,68,79,70,42,38,14,61,79,61,50,41,64,55,50,49,52,51,48,51,41,41,74,74,65,46,40,63,71,58,71,89,53,43,48,26,69,67,50,49,52,38,20,46,54,13,8,51,53,41,30,50,44,52,50,50,46,66,74,62,70,46,57,73,38,27,39,32,56,52,30,48,54,47,41,55,50,36,44,74,71,70,28,42,44,48,41,41,47,48,79,54,35,88,40,36,35,27,41,13,51,36,28,26,55,40,51,16,71,47,30,77,83,46,57,41,40,69,39,36,40,35,28,47,40,45,30,20,29,27,94,71,12,23,28,44,25,25,42,66,44,71,21,72,71,49,51,72,69,56,51,49,47,47,50,48,22,42,50,21,25,52,41,18,56,69,45,53,40,48,72,31,31,50,16,23,25,1,25,41,15,30,49,51,34,45,75,71,64,30,23,53,34,70,93,55,56,19,25,7,43,20,83,40,81,63,35,62,53,76,35,52,32,56,53,49,67,80,29,37,37,45,32,49,54,34,26,33,34,35,45,37,36,40,32,18,59,48,65,43,50,51,43,65,35,81,88,79,69,50,31,25,26,34,64,86,64,39,44,32,28,35,25,22,33,19,33,34,31,31,86,88,28,70,42,80,54,16,88

InterPro domains:
  IPR000994 Peptidase M24 [PF00557] (51-281)
  IPR001714 Peptidase M24, methionine aminopeptidase [PR00599] (107-120)
  IPR001714 Peptidase M24, methionine aminopeptidase [PR00599] (130-146)
  IPR001714 Peptidase M24, methionine aminopeptidase [PR00599] (200-212)
  IPR001714 Peptidase M24, methionine aminopeptidase [PR00599] (231-243)
  IPR002467 Peptidase M24A, methionine aminopeptidase, subfamily 1 [MF_01974] (42-289)
  IPR002467 Peptidase M24A, methionine aminopeptidase, subfamily 1 [TIGR00500] (44-288)
  IPR002467 Peptidase M24A, methionine aminopeptidase, subfamily 1 [cd01086] (50-287)
  IPR004027 SEC-C motif [PF02810] (5-22)
  IPR036005 Creatinase/aminopeptidase-like [G3DSA:3.90.230.10] (43-289)
  IPR036005 Creatinase/aminopeptidase-like [SSF55920] (43-287)